Protein 3ZX4 (pdb70)

Nearest PDB structures (foldseek):
  3ztw-assembly1_A  TM=9.873E-01  e=1.941E-51  Thermus thermophilus HB27
  3ztw-assembly1_B  TM=9.840E-01  e=4.347E-50  Thermus thermophilus HB27
  2zos-assembly2_B  TM=8.249E-01  e=2.320E-18  Pyrococcus horikoshii
  1xvi-assembly1_A  TM=8.337E-01  e=1.495E-16  Escherichia coli K-12
  7o58-assembly1_B  TM=5.267E-01  e=6.923E-06  Homo sapiens

Solvent-accessible surface area: 22948 Å² total

B-factor: mean 40.9, std 20.63, range [11.66, 137.56]

Secondary structure (P-SEA, 3-state):
cbbbbbccccccccccccccaaaaaaaaaaacbbbbbbccccaaaaaaaccccccccccccccccccccccccccccccbbbbbccccaaaaaaaaaaaaaaacccccccccccaaaaaaaccccaaaaaaaaccccbbbbbccccaaaaaaaaaaaabbbbbbccccccccccccaaaaaaaaaaaccccccccbbbbbbccccaaaaaaaccbbbbcccccccccbbbbccccaaaaaaaaacccccc/cbbbbbccccccccccccccaaaaaaaaaaacbbbbbbccccaaaaaaaccccccccccccbbbbccccccccccccccbbbbbccccaaaaaaaaaaaaaaacccccccccccaaaaaaaccccaaaaaaaaccccbbbbbccccaaaaaaaaaaaabbbbbbccccccccccccaaaaaaaaaaaccccccccbbbbbbccccaaaaaaaccbbbbcccccccccccccccccaaaaaaaaacccccccccc

Radius of gyration: 29.58 Å; Cα contacts (8 Å, |Δi|>4): 1076; chains: 2; bounding box: 55×41×101 Å

Structure (mmCIF, N/CA/C/O backbone):
data_3ZX4
#
_entry.id   3ZX4
#
_cell.length_a   39.900
_cell.length_b   70.740
_cell.length_c   92.300
_cell.angle_alpha   90.00
_cell.angle_beta   95.36
_cell.angle_gamma   90.00
#
_symmetry.space_group_name_H-M   'P 1 21 1'
#
loop_
_entity.id
_entity.type
_entity.pdbx_description
1 polymer 'MANNOSYL-3-PHOSPHOGLYCERATE PHOSPHATASE'
2 non-polymer 'MAGNESIUM ION'
3 non-polymer 'PHOSPHATE ION'
4 non-polymer '(2R)-3-hydroxy-2-(alpha-D-mannopyranosyloxy)propanoic acid'
5 water water
#
loop_
_atom_site.group_PDB
_atom_site.id
_atom_site.type_symbol
_atom_site.label_atom_id
_atom_site.label_alt_id
_atom_site.label_comp_id
_atom_site.label_asym_id
_atom_site.label_entity_id
_atom_site.label_seq_id
_atom_site.pdbx_PDB_ins_code
_atom_site.Cartn_x
_atom_site.Cartn_y
_atom_site.Cartn_z
_atom_site.occupancy
_atom_site.B_iso_or_equiv
_atom_site.auth_seq_id
_atom_site.auth_comp_id
_atom_site.auth_asym_id
_atom_site.auth_atom_id
_atom_site.pdbx_PDB_model_num
ATOM 1 N N . MET A 1 1 ? 39.387 62.973 -26.608 1.00 47.36 1 MET A N 1
ATOM 2 C CA . MET A 1 1 ? 38.311 62.278 -25.911 1.00 43.20 1 MET A CA 1
ATOM 3 C C . MET A 1 1 ? 38.706 61.963 -24.471 1.00 36.62 1 MET A C 1
ATOM 4 O O . MET A 1 1 ? 39.787 61.430 -24.209 1.00 42.47 1 MET A O 1
ATOM 9 N N . ILE A 1 2 ? 37.825 62.299 -23.539 1.00 34.76 2 ILE A N 1
ATOM 10 C CA . ILE A 1 2 ? 38.025 61.936 -22.150 1.00 36.17 2 ILE A CA 1
ATOM 11 C C . ILE A 1 2 ? 36.841 61.110 -21.694 1.00 40.61 2 ILE A C 1
ATOM 12 O O . ILE A 1 2 ? 35.699 61.445 -21.985 1.00 36.70 2 ILE A O 1
ATOM 17 N N . VAL A 1 3 ? 37.115 60.022 -20.984 1.00 36.09 3 VAL A N 1
ATOM 18 C CA . VAL A 1 3 ? 36.049 59.176 -20.464 1.00 29.95 3 VAL A CA 1
ATOM 19 C C . VAL A 1 3 ? 35.897 59.375 -18.970 1.00 26.32 3 VAL A C 1
ATOM 20 O O . VAL A 1 3 ? 36.804 59.059 -18.211 1.00 31.92 3 VAL A O 1
ATOM 24 N N . PHE A 1 4 ? 34.747 59.918 -18.566 1.00 25.54 4 PHE A N 1
ATOM 25 C CA . PHE A 1 4 ? 34.406 60.079 -17.156 1.00 26.54 4 PHE A CA 1
ATOM 26 C C . PHE A 1 4 ? 33.542 58.904 -16.725 1.00 26.28 4 PHE A C 1
ATOM 27 O O . PHE A 1 4 ? 32.544 58.608 -17.363 1.00 28.72 4 PHE A O 1
ATOM 35 N N . THR A 1 5 ? 33.931 58.224 -15.653 1.00 29.61 5 THR A N 1
ATOM 36 C CA . THR A 1 5 ? 33.193 57.019 -15.270 1.00 33.81 5 THR A CA 1
ATOM 37 C C . THR A 1 5 ? 32.863 56.966 -13.791 1.00 31.69 5 THR A C 1
ATOM 38 O O . THR A 1 5 ? 33.710 57.209 -12.934 1.00 30.81 5 THR A O 1
ATOM 42 N N . ASP A 1 6 ? 31.610 56.651 -13.504 1.00 35.16 6 ASP A N 1
ATOM 43 C CA . ASP A 1 6 ? 31.191 56.353 -12.150 1.00 41.44 6 ASP A CA 1
ATOM 44 C C . ASP A 1 6 ? 31.880 55.046 -11.741 1.00 45.44 6 ASP A C 1
ATOM 45 O O . ASP A 1 6 ? 32.239 54.243 -12.599 1.00 44.00 6 ASP A O 1
ATOM 50 N N . LEU A 1 7 ? 32.094 54.836 -10.445 1.00 40.45 7 LEU A N 1
ATOM 51 C CA . LEU A 1 7 ? 32.753 53.605 -10.000 1.00 48.66 7 LEU A CA 1
ATOM 52 C C . LEU A 1 7 ? 31.793 52.449 -9.724 1.00 49.34 7 LEU A C 1
ATOM 53 O O . LEU A 1 7 ? 31.637 51.555 -10.557 1.00 49.43 7 LEU A O 1
ATOM 58 N N . ASP A 1 8 ? 31.172 52.450 -8.548 1.00 58.04 8 ASP A N 1
ATOM 59 C CA . ASP A 1 8 ? 30.303 51.343 -8.162 1.00 69.26 8 ASP A CA 1
ATOM 60 C C . ASP A 1 8 ? 29.175 51.155 -9.171 1.00 67.37 8 ASP A C 1
ATOM 61 O O . ASP A 1 8 ? 28.577 52.125 -9.635 1.00 61.22 8 ASP A O 1
ATOM 66 N N . GLY A 1 9 ? 28.896 49.902 -9.515 1.00 66.38 9 GLY A N 1
ATOM 67 C CA . GLY A 1 9 ? 27.832 49.591 -10.451 1.00 70.48 9 GLY A CA 1
ATOM 68 C C . GLY A 1 9 ? 28.201 49.849 -11.901 1.00 70.18 9 GLY A C 1
ATOM 69 O O . GLY A 1 9 ? 27.533 49.364 -12.814 1.00 67.21 9 GLY A O 1
ATOM 70 N N . THR A 1 10 ? 29.260 50.624 -12.120 1.00 65.14 10 THR A N 1
ATOM 71 C CA . THR A 1 10 ? 29.733 50.885 -13.476 1.00 65.75 10 THR A CA 1
ATOM 72 C C . THR A 1 10 ? 31.058 50.185 -13.759 1.00 73.98 10 THR A C 1
ATOM 73 O O . THR A 1 10 ? 31.083 49.120 -14.375 1.00 80.58 10 THR A O 1
ATOM 77 N N . LEU A 1 11 ? 32.157 50.778 -13.305 1.00 74.04 11 LEU A N 1
ATOM 78 C CA . LEU A 1 11 ? 33.470 50.174 -13.498 1.00 76.53 11 LEU A CA 1
ATOM 79 C C . LEU A 1 11 ? 33.701 49.031 -12.510 1.00 73.97 11 LEU A C 1
ATOM 80 O O . LEU A 1 11 ? 34.411 48.071 -12.807 1.00 86.14 11 LEU A O 1
ATOM 85 N N . LEU A 1 12 ? 33.098 49.142 -11.332 1.00 64.50 12 LEU A N 1
ATOM 86 C CA . LEU A 1 12 ? 33.244 48.122 -10.301 1.00 64.09 12 LEU A CA 1
ATOM 87 C C . LEU A 1 12 ? 31.996 47.249 -10.268 1.00 72.48 12 LEU A C 1
ATOM 88 O O . LEU A 1 12 ? 30.947 47.640 -10.780 1.00 62.14 12 LEU A O 1
ATOM 93 N N . ASP A 1 13 ? 32.109 46.070 -9.664 1.00 82.31 13 ASP A N 1
ATOM 94 C CA . ASP A 1 13 ? 31.005 45.116 -9.646 1.00 86.64 13 ASP A CA 1
ATOM 95 C C . ASP A 1 13 ? 30.452 44.866 -8.245 1.00 89.06 13 ASP A C 1
ATOM 96 O O . ASP A 1 13 ? 30.682 45.646 -7.322 1.00 77.47 13 ASP A O 1
ATOM 101 N N . GLU A 1 14 ? 29.723 43.764 -8.102 1.00 98.87 14 GLU A N 1
ATOM 102 C CA . GLU A 1 14 ? 29.070 43.420 -6.844 1.00 106.53 14 GLU A CA 1
ATOM 103 C C . GLU A 1 14 ? 30.002 43.495 -5.637 1.00 104.51 14 GLU A C 1
ATOM 104 O O . GLU A 1 14 ? 29.651 44.082 -4.614 1.00 102.25 14 GLU A O 1
ATOM 110 N N . ARG A 1 15 ? 31.186 42.903 -5.757 1.00 104.83 15 ARG A N 1
ATOM 111 C CA . ARG A 1 15 ? 32.126 42.860 -4.641 1.00 107.82 15 ARG A CA 1
ATOM 112 C C . ARG A 1 15 ? 33.074 44.061 -4.635 1.00 103.38 15 ARG A C 1
ATOM 113 O O . ARG A 1 15 ? 33.783 44.297 -3.657 1.00 104.57 15 ARG A O 1
ATOM 121 N N . GLY A 1 16 ? 33.082 44.816 -5.730 1.00 98.30 16 GLY A N 1
ATOM 122 C CA . GLY A 1 16 ? 33.815 46.069 -5.787 1.00 90.79 16 GLY A CA 1
ATOM 123 C C . GLY A 1 16 ? 35.174 46.017 -6.461 1.00 86.32 16 GLY A C 1
ATOM 124 O O . GLY A 1 16 ? 36.122 46.657 -6.003 1.00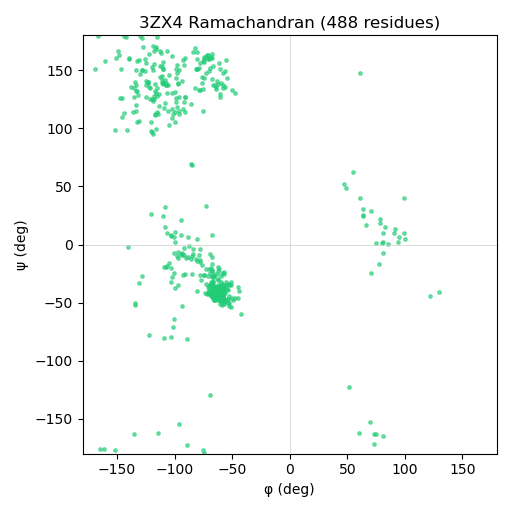 86.35 16 GLY A O 1
ATOM 125 N N . GLU A 1 17 ? 35.271 45.262 -7.552 1.00 83.97 17 GLU A N 1
ATOM 126 C CA . GLU A 1 17 ? 36.510 45.178 -8.322 1.00 91.10 17 GLU A CA 1
ATOM 127 C C . GLU A 1 17 ? 36.245 45.286 -9.821 1.00 95.88 17 GLU A C 1
ATOM 128 O O . GLU A 1 17 ? 35.171 45.713 -10.241 1.00 96.95 17 GLU A O 1
ATOM 134 N N . LEU A 1 18 ? 37.227 44.887 -10.623 1.00 101.81 18 LEU A N 1
ATOM 135 C CA . LEU A 1 18 ? 37.118 44.994 -12.074 1.00 104.87 18 LEU A CA 1
ATOM 136 C C . LEU A 1 18 ? 36.723 43.670 -12.720 1.00 108.59 18 LEU A C 1
ATOM 137 O O . LEU A 1 18 ? 37.537 42.752 -12.821 1.00 110.45 18 LEU A O 1
ATOM 142 N N . GLY A 1 19 ? 35.472 43.576 -13.160 1.00 105.61 19 GLY A N 1
ATOM 143 C CA . GLY A 1 19 ? 35.025 42.418 -13.909 1.00 102.70 19 GLY A CA 1
ATOM 144 C C . GLY A 1 19 ? 35.678 42.414 -15.277 1.00 101.37 19 GLY A C 1
ATOM 145 O O . GLY A 1 19 ? 36.897 42.552 -15.384 1.00 90.45 19 GLY A O 1
ATOM 146 N N . PRO A 1 20 ? 34.871 42.259 -16.337 1.00 111.10 20 PRO A N 1
ATOM 147 C CA . PRO A 1 20 ? 35.389 42.371 -17.704 1.00 109.36 20 PRO A CA 1
ATOM 148 C C . PRO A 1 20 ? 35.707 43.821 -18.076 1.00 97.62 20 PRO A C 1
ATOM 149 O O . PRO A 1 20 ? 35.559 44.206 -19.235 1.00 88.43 20 PRO A O 1
ATOM 153 N N . ALA A 1 21 ? 36.147 44.610 -17.100 1.00 94.54 21 ALA A N 1
ATOM 154 C CA . ALA A 1 21 ? 36.477 46.012 -17.338 1.00 85.78 21 ALA A CA 1
ATOM 155 C C . ALA A 1 21 ? 37.981 46.227 -17.474 1.00 77.82 21 ALA A C 1
ATOM 156 O O . ALA A 1 21 ? 38.420 47.195 -18.093 1.00 73.63 21 ALA A O 1
ATOM 158 N N . ARG A 1 22 ? 38.765 45.326 -16.891 1.00 77.86 22 ARG A N 1
ATOM 159 C CA . ARG A 1 22 ? 40.219 45.417 -16.970 1.00 82.03 22 ARG A CA 1
ATOM 160 C C . ARG A 1 22 ? 40.670 45.542 -18.419 1.00 81.23 22 ARG A C 1
ATOM 161 O O . ARG A 1 22 ? 41.413 46.457 -18.772 1.00 77.33 22 ARG A O 1
ATOM 169 N N . GLU A 1 23 ? 40.218 44.611 -19.254 1.00 85.46 23 GLU A N 1
ATOM 170 C CA . GLU A 1 23 ? 40.571 44.607 -20.667 1.00 86.01 23 GLU A CA 1
ATOM 171 C C . GLU A 1 23 ? 40.050 45.862 -21.356 1.00 80.93 23 GLU A C 1
ATOM 172 O O . GLU A 1 23 ? 40.759 46.492 -22.142 1.00 80.89 23 GLU A O 1
ATOM 178 N N . ALA A 1 24 ? 38.806 46.223 -21.058 1.00 75.71 24 ALA A N 1
ATOM 179 C CA . ALA A 1 24 ? 38.216 47.429 -21.626 1.00 74.98 24 ALA A CA 1
ATOM 180 C C . ALA A 1 24 ? 39.052 48.653 -21.274 1.00 69.59 24 ALA A C 1
ATOM 181 O O . ALA A 1 24 ? 39.221 49.555 -22.094 1.00 61.79 24 ALA A O 1
ATOM 183 N N . LEU A 1 25 ? 39.580 48.678 -20.055 1.00 74.43 25 LEU A N 1
ATOM 184 C CA . LEU A 1 25 ? 40.406 49.798 -19.613 1.00 68.33 25 LEU A CA 1
ATOM 185 C C . LEU A 1 25 ? 41.764 49.805 -20.302 1.00 71.58 25 LEU A C 1
ATOM 186 O O . LEU A 1 25 ? 42.249 50.859 -20.713 1.00 74.98 25 LEU A O 1
ATOM 191 N N . GLU A 1 26 ? 42.377 48.632 -20.428 1.00 73.57 26 GLU A N 1
ATOM 192 C CA . GLU A 1 26 ? 43.676 48.540 -21.084 1.00 76.07 26 GLU A CA 1
ATOM 193 C C . GLU A 1 26 ? 43.596 49.006 -22.531 1.00 73.03 26 GLU A C 1
ATOM 194 O O . GLU A 1 26 ? 44.513 49.657 -23.029 1.00 73.61 26 GLU A O 1
ATOM 200 N N . ARG A 1 27 ? 42.498 48.674 -23.201 1.00 75.61 27 ARG A N 1
ATOM 201 C CA . ARG A 1 27 ? 42.260 49.164 -24.556 1.00 77.70 27 ARG A CA 1
ATOM 202 C C . ARG A 1 27 ? 42.271 50.692 -24.618 1.00 71.72 27 ARG A C 1
ATOM 203 O O . ARG A 1 27 ? 42.968 51.283 -25.445 1.00 70.41 27 ARG A O 1
ATOM 211 N N . LEU A 1 28 ? 41.494 51.332 -23.748 1.00 58.75 28 LEU A N 1
ATOM 212 C CA . LEU A 1 28 ? 41.468 52.788 -23.691 1.00 59.54 28 LEU A CA 1
ATOM 213 C C . LEU A 1 28 ? 42.854 53.358 -23.401 1.00 59.26 28 LEU A C 1
ATOM 214 O O . LEU A 1 28 ? 43.249 54.367 -23.979 1.00 67.18 28 LEU A O 1
ATOM 219 N N . ARG A 1 29 ? 43.587 52.704 -22.506 1.00 61.82 29 ARG A N 1
ATOM 220 C CA . ARG A 1 29 ? 44.951 53.113 -22.191 1.00 72.27 29 ARG A CA 1
ATOM 221 C C . ARG A 1 29 ? 45.811 53.081 -23.449 1.00 77.86 29 ARG A C 1
ATOM 222 O O . ARG A 1 29 ? 46.480 54.059 -23.784 1.00 76.78 29 ARG A O 1
ATOM 230 N N . ALA A 1 30 ? 45.781 51.948 -24.144 1.00 82.31 30 ALA A N 1
ATOM 231 C CA . ALA A 1 30 ? 46.559 51.762 -25.364 1.00 85.41 30 ALA A CA 1
ATOM 232 C C . ALA A 1 30 ? 46.312 52.879 -26.373 1.00 81.27 30 ALA A C 1
ATOM 233 O O . ALA A 1 30 ? 47.218 53.277 -27.105 1.00 83.95 30 ALA A O 1
ATOM 235 N N . LEU A 1 31 ? 45.083 53.381 -26.408 1.00 60.22 31 LEU A N 1
ATOM 236 C CA . LEU A 1 31 ? 44.728 54.451 -27.332 1.00 63.21 31 LEU A CA 1
ATOM 237 C C . LEU A 1 31 ? 45.086 55.820 -26.760 1.00 61.32 31 LEU A C 1
ATOM 238 O O . LEU A 1 31 ? 44.923 56.842 -27.428 1.00 56.58 31 LEU A O 1
ATOM 243 N N . GLY A 1 32 ? 45.579 55.836 -25.525 1.00 54.20 32 GLY A N 1
ATOM 244 C CA . GLY A 1 32 ? 45.989 57.080 -24.897 1.00 51.82 32 GLY A CA 1
ATOM 245 C C . GLY A 1 32 ? 44.795 57.952 -24.561 1.00 42.46 32 GLY A C 1
ATOM 246 O O . GLY A 1 32 ? 44.883 59.183 -24.560 1.00 48.00 32 GLY A O 1
ATOM 247 N N . VAL A 1 33 ? 43.668 57.301 -24.306 1.00 37.73 33 VAL A N 1
ATOM 248 C CA . VAL A 1 33 ? 42.438 57.979 -23.917 1.00 39.23 33 VAL A CA 1
ATOM 249 C C . VAL A 1 33 ? 42.343 58.039 -22.393 1.00 35.52 33 VAL A C 1
ATOM 250 O O . VAL A 1 33 ? 42.268 57.007 -21.725 1.00 37.89 33 VAL A O 1
ATOM 254 N N . PRO A 1 34 ? 42.348 59.254 -21.830 1.00 31.40 34 PRO A N 1
ATOM 255 C CA . PRO A 1 34 ? 42.277 59.318 -20.368 1.00 31.35 34 PRO A CA 1
ATOM 256 C C . PRO A 1 34 ? 40.936 58.852 -19.814 1.00 32.08 34 PRO A C 1
ATOM 257 O O . PRO A 1 34 ? 39.889 59.118 -20.412 1.00 34.65 34 PRO A O 1
ATOM 261 N N . VAL A 1 35 ? 40.980 58.158 -18.680 1.00 25.42 35 VAL A N 1
ATOM 262 C CA . VAL A 1 35 ? 39.786 57.748 -17.964 1.00 26.81 35 VAL A CA 1
ATOM 263 C C . VAL A 1 35 ? 39.781 58.377 -16.569 1.00 31.51 35 VAL A C 1
ATOM 264 O O . VAL A 1 35 ? 40.714 58.202 -15.788 1.00 31.54 35 VAL A O 1
ATOM 268 N N . VAL A 1 36 ? 38.723 59.114 -16.267 1.00 23.58 36 VAL A N 1
ATOM 269 C CA . VAL A 1 36 ? 38.641 59.847 -15.018 1.00 20.89 36 VAL A CA 1
ATOM 270 C C . VAL A 1 36 ? 37.500 59.290 -14.178 1.00 22.49 36 VAL A C 1
ATOM 271 O O . VAL A 1 36 ? 36.340 59.407 -14.554 1.00 22.52 36 VAL A O 1
ATOM 275 N N . PRO A 1 37 ? 37.817 58.672 -13.026 1.00 19.73 37 PRO A N 1
ATOM 276 C CA . PRO A 1 37 ? 36.769 58.229 -12.111 1.00 22.66 37 PRO A CA 1
ATOM 277 C C . PRO A 1 37 ? 36.020 59.417 -11.517 1.00 24.49 37 PRO A C 1
ATOM 278 O O . PRO A 1 37 ? 36.649 60.421 -11.175 1.00 22.81 37 PRO A O 1
ATOM 282 N N . VAL A 1 38 ? 34.697 59.299 -11.442 1.00 20.87 38 VAL A N 1
ATOM 283 C CA . VAL A 1 38 ? 33.813 60.303 -10.855 1.00 22.08 38 VAL A CA 1
ATOM 284 C C . VAL A 1 38 ? 32.859 59.617 -9.877 1.00 29.91 38 VAL A C 1
ATOM 285 O O . VAL A 1 38 ? 31.911 58.953 -10.287 1.00 35.78 38 VAL A O 1
ATOM 289 N N . THR A 1 39 ? 33.088 59.793 -8.583 1.00 23.32 39 THR A N 1
ATOM 290 C CA . THR A 1 39 ? 32.506 58.880 -7.609 1.00 21.95 39 THR A CA 1
ATOM 291 C C . THR A 1 39 ? 31.988 59.544 -6.345 1.00 22.51 39 THR A C 1
ATOM 292 O O . THR A 1 39 ? 32.380 60.661 -6.011 1.00 19.89 39 THR A O 1
ATOM 296 N N . ALA A 1 40 ? 31.088 58.845 -5.644 1.00 20.37 40 ALA A N 1
ATOM 297 C CA . ALA A 1 40 ? 30.659 59.238 -4.309 1.00 19.26 40 ALA A CA 1
ATOM 298 C C . ALA A 1 40 ? 31.713 58.852 -3.270 1.00 16.13 40 ALA A C 1
ATOM 299 O O . ALA A 1 40 ? 31.666 59.325 -2.147 1.00 21.76 40 ALA A O 1
ATOM 301 N N . LYS A 1 41 ? 32.639 57.983 -3.662 1.00 19.00 41 LYS A N 1
ATOM 302 C CA . LYS A 1 41 ? 33.630 57.435 -2.736 1.00 18.32 41 LYS A CA 1
ATOM 303 C C . LYS A 1 41 ? 34.630 58.507 -2.337 1.00 20.21 41 LYS A C 1
ATOM 304 O O . LYS A 1 41 ? 34.779 59.510 -3.034 1.00 18.02 41 LYS A O 1
ATOM 310 N N . THR A 1 42 ? 35.308 58.289 -1.217 1.00 18.32 42 THR A N 1
ATOM 311 C CA . THR A 1 42 ? 36.326 59.237 -0.746 1.00 16.24 42 THR A CA 1
ATOM 312 C C . THR A 1 42 ? 37.632 59.048 -1.476 1.00 17.24 42 THR A C 1
ATOM 313 O O . THR A 1 42 ? 37.862 58.027 -2.122 1.00 16.95 42 THR A O 1
ATOM 317 N N . ARG A 1 43 ? 38.516 60.029 -1.340 1.00 16.16 43 ARG A N 1
ATOM 318 C CA . ARG A 1 43 ? 39.858 59.888 -1.879 1.00 19.67 43 ARG A CA 1
ATOM 319 C C . ARG A 1 43 ? 40.581 58.660 -1.311 1.00 18.11 43 ARG A C 1
ATOM 320 O O . ARG A 1 43 ? 41.293 57.953 -2.025 1.00 19.37 43 ARG A O 1
ATOM 328 N N . LYS A 1 44 ? 40.408 58.394 -0.022 1.00 18.20 44 LYS A N 1
ATOM 329 C CA . LYS A 1 44 ? 41.069 57.233 0.557 1.00 21.58 44 LYS A CA 1
ATOM 330 C C . LYS A 1 44 ? 40.570 55.925 -0.062 1.00 19.57 44 LYS A C 1
ATOM 331 O O . LYS A 1 44 ? 41.346 54.985 -0.248 1.00 21.16 44 LYS A O 1
ATOM 337 N N . GLU A 1 45 ? 39.286 55.863 -0.377 1.00 18.71 45 GLU A N 1
ATOM 338 C CA . GLU A 1 45 ? 38.736 54.688 -1.048 1.00 23.78 45 GLU A CA 1
ATOM 339 C C . GLU A 1 45 ? 39.279 54.520 -2.468 1.00 26.34 45 GLU A C 1
ATOM 340 O O . GLU A 1 45 ? 39.563 53.405 -2.903 1.00 26.62 45 GLU A O 1
ATOM 346 N N . VAL A 1 46 ? 39.385 55.628 -3.195 1.00 21.30 46 VAL A N 1
ATOM 347 C CA . VAL A 1 46 ? 39.888 55.602 -4.569 1.00 21.35 46 VAL A CA 1
ATOM 348 C C . VAL A 1 46 ? 41.362 55.198 -4.605 1.00 23.21 46 VAL A C 1
ATOM 349 O O . VAL A 1 46 ? 41.786 54.417 -5.470 1.00 25.06 46 VAL A O 1
ATOM 353 N N . GLU A 1 47 ? 42.142 55.715 -3.659 1.00 21.35 47 GLU A N 1
ATOM 354 C CA . GLU A 1 47 ? 43.547 55.316 -3.536 1.00 26.10 47 GLU A CA 1
ATOM 355 C C . GLU A 1 47 ? 43.704 53.824 -3.284 1.00 31.36 47 GLU A C 1
ATOM 356 O O . GLU A 1 47 ? 44.642 53.188 -3.784 1.00 28.71 47 GLU A O 1
ATOM 362 N N . ALA A 1 48 ? 42.796 53.269 -2.488 1.00 27.45 48 ALA A N 1
ATOM 363 C CA . ALA A 1 48 ? 42.856 51.850 -2.154 1.00 32.29 48 ALA A CA 1
ATOM 364 C C . ALA A 1 48 ? 42.614 50.956 -3.376 1.00 32.79 48 ALA A C 1
ATOM 365 O O . ALA A 1 48 ? 43.109 49.826 -3.430 1.00 35.44 48 ALA A O 1
ATOM 367 N N . LEU A 1 49 ? 41.863 51.463 -4.347 1.00 32.09 49 LEU A N 1
ATOM 368 C CA . LEU A 1 49 ? 41.665 50.778 -5.626 1.00 36.84 49 LEU A CA 1
ATOM 369 C C . LEU A 1 49 ? 42.859 50.923 -6.572 1.00 41.74 49 LEU A C 1
ATOM 370 O O . LEU A 1 49 ? 42.858 50.364 -7.668 1.00 44.45 49 LEU A O 1
ATOM 375 N N . GLY A 1 50 ? 43.859 51.696 -6.162 1.00 37.75 50 GLY A N 1
ATOM 376 C CA . GLY A 1 50 ? 45.057 51.882 -6.961 1.00 35.71 50 GLY A CA 1
ATOM 377 C C . GLY A 1 50 ? 44.930 52.910 -8.072 1.00 32.95 50 GLY A C 1
ATOM 378 O O . GLY A 1 50 ? 45.814 53.022 -8.924 1.00 41.66 50 GLY A O 1
ATOM 379 N N . LEU A 1 51 ? 43.836 53.669 -8.066 1.00 28.89 51 LEU A N 1
ATOM 380 C CA . LEU A 1 51 ? 43.576 54.632 -9.126 1.00 28.54 51 LEU A CA 1
ATOM 381 C C . LEU A 1 51 ? 44.405 55.905 -8.936 1.00 35.21 51 LEU A C 1
ATOM 382 O O . LEU A 1 51 ? 44.480 56.442 -7.838 1.00 39.51 51 LEU A O 1
ATOM 387 N N . GLU A 1 52 ? 45.044 56.360 -10.012 1.00 35.14 52 GLU A N 1
ATOM 388 C CA . GLU A 1 52 ? 45.842 57.587 -9.984 1.00 33.98 52 GLU A CA 1
ATOM 389 C C . GLU A 1 52 ? 44.995 58.798 -10.374 1.00 28.84 52 GLU A C 1
ATOM 390 O O . GLU A 1 52 ? 44.016 58.663 -11.109 1.00 27.92 52 GLU A O 1
ATOM 396 N N . PRO A 1 53 ? 45.389 59.995 -9.915 1.00 25.16 53 PRO A N 1
ATOM 397 C CA . PRO A 1 53 ? 44.641 61.183 -10.351 1.00 22.77 53 PRO A CA 1
ATOM 398 C C . PRO A 1 53 ? 44.927 61.489 -11.819 1.00 24.61 53 PRO A C 1
ATOM 399 O O . PRO A 1 53 ? 45.926 61.013 -12.354 1.00 31.86 53 PRO A O 1
ATOM 403 N N . PRO A 1 54 ? 44.086 62.301 -12.461 1.00 20.27 54 PRO A N 1
ATOM 404 C CA . PRO A 1 54 ? 42.953 63.024 -11.873 1.00 19.17 54 PRO A CA 1
ATOM 405 C C . PRO A 1 54 ? 41.738 62.147 -11.592 1.00 21.80 54 PRO A C 1
ATOM 406 O O . PRO A 1 54 ? 41.445 61.206 -12.325 1.00 22.80 54 PRO A O 1
ATOM 410 N N . PHE A 1 55 ? 41.054 62.450 -10.502 1.00 17.46 55 PHE A N 1
ATOM 411 C CA . PHE A 1 55 ? 39.784 61.789 -10.205 1.00 17.73 55 PHE A CA 1
ATOM 412 C C . PHE A 1 55 ? 38.898 62.728 -9.408 1.00 16.61 55 PHE A C 1
ATOM 413 O O . PHE A 1 55 ? 39.367 63.705 -8.846 1.00 18.00 55 PHE A O 1
ATOM 421 N N . ILE A 1 56 ? 37.606 62.446 -9.414 1.00 14.40 56 ILE A N 1
ATOM 422 C CA . ILE A 1 56 ? 36.639 63.304 -8.746 1.00 11.66 56 ILE A CA 1
ATOM 423 C C . ILE A 1 56 ? 35.962 62.484 -7.653 1.00 15.80 56 ILE A C 1
ATOM 424 O O . ILE A 1 56 ? 35.427 61.402 -7.929 1.00 19.27 56 ILE A O 1
ATOM 429 N N . VAL A 1 57 ? 35.996 62.995 -6.421 1.00 16.13 57 VAL A N 1
ATOM 430 C CA . VAL A 1 57 ? 35.502 62.225 -5.278 1.00 15.11 57 VAL A CA 1
ATOM 431 C C . VAL A 1 57 ? 34.309 62.889 -4.626 1.00 19.00 57 VAL A C 1
ATOM 432 O O . VAL A 1 57 ? 34.030 64.056 -4.846 1.00 17.18 57 VAL A O 1
ATOM 436 N N . GLU A 1 58 ? 33.652 62.139 -3.751 1.00 14.83 58 GLU A N 1
ATOM 437 C CA . GLU A 1 58 ? 32.578 62.695 -2.942 1.00 15.62 58 GLU A CA 1
ATOM 438 C C . GLU A 1 58 ? 31.543 63.485 -3.746 1.00 16.63 58 GLU A C 1
ATOM 439 O O . GLU A 1 58 ? 31.140 64.589 -3.374 1.00 18.12 58 GLU A O 1
ATOM 445 N N . ASN A 1 59 ? 31.095 62.868 -4.825 1.00 16.48 59 ASN A N 1
ATOM 446 C CA . ASN A 1 59 ? 29.978 63.382 -5.610 1.00 19.40 59 ASN A CA 1
ATOM 447 C C . ASN A 1 59 ? 30.289 64.721 -6.241 1.00 21.09 59 ASN A C 1
ATOM 448 O O . ASN A 1 59 ? 29.394 65.519 -6.500 1.00 20.88 59 ASN A O 1
ATOM 453 N N . GLY A 1 60 ? 31.572 64.964 -6.452 1.00 17.82 60 GLY A N 1
ATOM 454 C CA . GLY A 1 60 ? 31.993 66.200 -7.079 1.00 18.50 60 GLY A CA 1
ATOM 455 C C . GLY A 1 60 ? 32.491 67.229 -6.084 1.00 20.55 60 GLY A C 1
ATOM 456 O O . GLY A 1 60 ? 32.795 68.358 -6.469 1.00 20.37 60 GLY A O 1
ATOM 457 N N . GLY A 1 61 ? 32.579 66.861 -4.806 1.00 18.04 61 GLY A N 1
ATOM 458 C CA . GLY A 1 61 ? 33.013 67.809 -3.790 1.00 20.08 61 GLY A CA 1
ATOM 459 C C . GLY A 1 61 ? 34.472 68.202 -3.930 1.00 17.81 61 GLY A C 1
ATOM 460 O O . GLY A 1 61 ? 34.863 69.338 -3.639 1.00 17.77 61 GLY A O 1
ATOM 461 N N . GLY A 1 62 ? 35.285 67.247 -4.372 1.00 20.69 62 GLY A N 1
ATOM 462 C CA . GLY A 1 62 ? 36.702 67.479 -4.586 1.00 20.11 62 GLY A CA 1
ATOM 463 C C . GLY A 1 62 ? 37.244 66.929 -5.894 1.00 20.30 62 GLY A C 1
ATOM 464 O O . GLY A 1 62 ? 36.886 65.840 -6.349 1.00 18.72 62 GLY A O 1
ATOM 465 N N . LEU A 1 63 ? 38.113 67.711 -6.519 1.00 17.19 63 LEU A N 1
ATOM 466 C CA . LEU A 1 63 ? 38.780 67.279 -7.729 1.00 15.11 63 LEU A CA 1
ATOM 467 C C . LEU A 1 63 ? 40.251 67.142 -7.380 1.00 19.23 63 LEU A C 1
ATOM 468 O O . LEU A 1 63 ? 40.886 68.111 -6.959 1.00 19.97 63 LEU A O 1
ATOM 473 N N . TYR A 1 64 ? 40.788 65.932 -7.525 1.00 16.23 64 TYR A N 1
ATOM 474 C CA . TYR A 1 64 ? 42.185 65.686 -7.220 1.00 14.83 64 TYR A CA 1
ATOM 475 C C . TYR A 1 64 ? 42.979 65.618 -8.515 1.00 21.54 64 TYR A C 1
ATOM 476 O O . TYR A 1 64 ? 42.597 64.899 -9.433 1.00 22.21 64 TYR A O 1
ATOM 485 N N . LEU A 1 65 ? 44.082 66.360 -8.561 1.00 19.94 65 LEU A N 1
ATOM 486 C CA . LEU A 1 65 ? 44.975 66.401 -9.713 1.00 21.32 65 LEU A CA 1
ATOM 487 C C . LEU A 1 65 ? 46.341 65.928 -9.258 1.00 19.70 65 LEU A C 1
ATOM 488 O O . LEU A 1 65 ? 46.677 66.042 -8.081 1.00 21.79 65 LEU A O 1
ATOM 493 N N . PRO A 1 66 ? 47.125 65.359 -10.183 1.00 21.71 66 PRO A N 1
ATOM 494 C CA . PRO A 1 66 ? 48.552 65.104 -9.949 1.00 25.36 66 PRO A CA 1
ATOM 495 C C . PRO A 1 66 ? 49.215 66.415 -9.534 1.00 22.32 66 PRO A C 1
ATOM 496 O O . PRO A 1 66 ? 48.847 67.454 -10.056 1.00 26.95 66 PRO A O 1
ATOM 500 N N . ARG A 1 67 ? 50.177 66.359 -8.623 1.00 24.26 67 ARG A N 1
ATOM 501 C CA . ARG A 1 67 ? 50.849 67.556 -8.148 1.00 25.88 67 ARG A CA 1
ATOM 502 C C . ARG A 1 67 ? 51.442 68.325 -9.328 1.00 32.00 67 ARG A C 1
ATOM 503 O O . ARG A 1 67 ? 51.434 69.557 -9.341 1.00 33.54 67 ARG A O 1
ATOM 511 N N . ASP A 1 68 ? 51.927 67.588 -10.326 1.00 27.87 68 ASP A N 1
ATOM 512 C CA . ASP A 1 68 ? 52.576 68.199 -11.493 1.00 37.71 68 ASP A CA 1
ATOM 513 C C . ASP A 1 68 ? 51.656 68.435 -12.701 1.00 29.80 68 ASP A C 1
ATOM 514 O O . ASP A 1 68 ? 52.130 68.594 -13.827 1.00 30.32 68 ASP A O 1
ATOM 519 N N . TRP A 1 69 ? 50.353 68.495 -12.467 1.00 24.95 69 TRP A N 1
ATOM 520 C CA . TRP A 1 69 ? 49.403 68.833 -13.531 1.00 22.13 69 TRP A CA 1
ATOM 521 C C . TRP A 1 69 ? 49.861 70.092 -14.250 1.00 30.33 69 TRP A C 1
ATOM 522 O O . TRP A 1 69 ? 50.223 71.074 -13.614 1.00 30.49 69 TRP A O 1
ATOM 533 N N . PRO A 1 70 ? 49.849 70.067 -15.589 1.00 26.89 70 PRO A N 1
ATOM 534 C CA . PRO A 1 70 ? 50.346 71.194 -16.394 1.00 32.06 70 PRO A CA 1
ATOM 535 C C . PRO A 1 70 ? 49.583 72.512 -16.214 1.00 25.83 70 PRO A C 1
ATOM 536 O O . PRO A 1 70 ? 50.112 73.561 -16.555 1.00 36.05 70 PRO A O 1
ATOM 540 N N . VAL A 1 71 ? 48.358 72.462 -15.705 1.00 22.65 71 VAL A N 1
ATOM 541 C CA . VAL A 1 71 ? 47.584 73.667 -15.470 1.00 24.44 71 VAL A CA 1
ATOM 542 C C . VAL A 1 71 ? 47.526 73.888 -13.968 1.00 29.72 71 VAL A C 1
ATOM 543 O O . VAL A 1 71 ? 47.058 73.025 -13.236 1.00 28.71 71 VAL A O 1
ATOM 547 N N . ARG A 1 72 ? 48.004 75.038 -13.506 1.00 29.34 72 ARG A N 1
ATOM 548 C CA A ARG A 1 72 ? 48.055 75.295 -12.071 0.57 28.04 72 ARG A CA 1
ATOM 549 C CA B ARG A 1 72 ? 48.059 75.311 -12.074 0.43 28.81 72 ARG A CA 1
ATOM 550 C C . ARG A 1 72 ? 46.666 75.551 -11.505 1.00 28.88 72 ARG A C 1
ATOM 551 O O . ARG A 1 72 ? 45.964 76.468 -11.930 1.00 31.39 72 ARG A O 1
ATOM 566 N N . ALA A 1 73 ? 46.266 74.723 -10.548 1.00 25.06 73 ALA A N 1
ATOM 567 C CA . ALA A 1 73 ? 44.980 74.885 -9.902 1.00 26.23 73 ALA A CA 1
ATOM 568 C C . ALA A 1 73 ? 44.996 74.154 -8.574 1.00 29.02 73 ALA A C 1
ATOM 569 O O . ALA A 1 73 ? 45.799 73.235 -8.354 1.00 29.89 73 ALA A O 1
ATOM 571 N N . GLY A 1 74 ? 44.104 74.567 -7.691 1.00 23.34 74 GLY A N 1
ATOM 572 C CA . GLY A 1 74 ? 43.921 73.861 -6.447 1.00 21.70 74 GLY A CA 1
ATOM 573 C C . GLY A 1 74 ? 45.066 74.100 -5.489 1.00 23.08 74 GLY A C 1
ATOM 574 O O . GLY A 1 74 ? 45.951 74.936 -5.725 1.00 30.58 74 GLY A O 1
ATOM 575 N N . ARG A 1 75 ? 45.040 73.350 -4.404 1.00 22.04 75 ARG A N 1
ATOM 576 C CA . ARG A 1 75 ? 45.975 73.538 -3.302 1.00 28.12 75 ARG A CA 1
ATOM 577 C C . ARG A 1 75 ? 46.851 72.303 -3.184 1.00 25.45 75 ARG A C 1
ATOM 578 O O . ARG A 1 75 ? 46.347 71.181 -3.225 1.00 28.18 75 ARG A O 1
ATOM 586 N N . PRO A 1 76 ? 48.169 72.503 -3.026 1.00 26.56 76 PRO A N 1
ATOM 587 C CA . PRO A 1 76 ? 49.105 71.380 -2.958 1.00 30.98 76 PRO A CA 1
ATOM 588 C C . PRO A 1 76 ? 48.860 70.523 -1.740 1.00 31.40 76 PRO A C 1
ATOM 589 O O . PRO A 1 76 ? 48.610 71.041 -0.655 1.00 46.95 76 PRO A O 1
ATOM 593 N N . LYS A 1 77 ? 48.908 69.213 -1.934 1.00 31.49 77 LYS A N 1
ATOM 594 C CA . LYS A 1 77 ? 48.796 68.263 -0.842 1.00 32.70 77 LYS A CA 1
ATOM 595 C C . LYS A 1 77 ? 49.551 66.998 -1.220 1.00 30.63 77 LYS A C 1
ATOM 596 O O . LYS A 1 77 ? 49.039 66.161 -1.949 1.00 28.80 77 LYS A O 1
ATOM 602 N N . GLY A 1 78 ? 50.778 66.867 -0.737 1.00 35.52 78 GLY A N 1
ATOM 603 C CA . GLY A 1 78 ? 51.610 65.739 -1.114 1.00 36.01 78 GLY A CA 1
ATOM 604 C C . GLY A 1 78 ? 51.692 65.572 -2.623 1.00 30.03 78 GLY A C 1
ATOM 605 O O . GLY A 1 78 ? 52.091 66.492 -3.343 1.00 29.22 78 GLY A O 1
ATOM 606 N N . GLY A 1 79 ? 51.303 64.394 -3.098 1.00 33.36 79 GLY A N 1
ATOM 607 C CA . GLY A 1 79 ? 51.401 64.063 -4.507 1.00 30.38 79 GLY A CA 1
ATOM 608 C C . GLY A 1 79 ? 50.257 64.628 -5.327 1.00 30.14 79 GLY A C 1
ATOM 609 O O . GLY A 1 79 ? 50.165 64.381 -6.534 1.00 29.29 79 GLY A O 1
ATOM 610 N N . TYR A 1 80 ? 49.396 65.410 -4.683 1.00 29.18 80 TYR A N 1
ATOM 611 C CA . TYR A 1 80 ? 48.223 65.949 -5.359 1.00 27.45 80 TYR A CA 1
ATOM 612 C C . TYR A 1 80 ? 48.155 67.464 -5.337 1.00 28.47 80 TYR A C 1
ATOM 613 O O . TYR A 1 80 ? 48.804 68.116 -4.519 1.00 28.11 80 TYR A O 1
ATOM 622 N N . ARG A 1 81 ? 47.308 68.009 -6.214 1.00 24.54 81 ARG A N 1
ATOM 623 C CA . ARG A 1 81 ? 46.723 69.319 -5.976 1.00 21.15 81 ARG A CA 1
ATOM 624 C C . ARG A 1 81 ? 45.225 69.085 -5.866 1.00 22.14 81 ARG A C 1
ATOM 625 O O . ARG A 1 81 ? 44.663 68.266 -6.591 1.00 26.80 81 ARG A O 1
ATOM 633 N N . VAL A 1 82 ? 44.586 69.746 -4.915 1.00 19.01 82 VAL A N 1
ATOM 634 C CA . VAL A 1 82 ? 43.168 69.489 -4.694 1.00 16.07 82 VAL A CA 1
ATOM 635 C C . VAL A 1 82 ? 42.366 70.744 -4.941 1.00 17.00 82 VAL A C 1
ATOM 636 O O . VAL A 1 82 ? 42.659 71.802 -4.394 1.00 20.73 82 VAL A O 1
ATOM 640 N N . VAL A 1 83 ? 41.356 70.612 -5.787 1.00 16.17 83 VAL A N 1
ATOM 641 C CA . VAL A 1 83 ? 40.429 71.689 -6.066 1.00 19.03 83 VAL A CA 1
ATOM 642 C C . VAL A 1 83 ? 39.175 71.372 -5.247 1.00 17.33 83 VAL A C 1
ATOM 643 O O . VAL A 1 83 ? 38.507 70.373 -5.497 1.00 19.77 83 VAL A O 1
ATOM 647 N N . SER A 1 84 ? 38.887 72.187 -4.235 1.00 19.55 84 SER A N 1
ATOM 648 C CA . SER A 1 84 ? 37.708 71.944 -3.395 1.00 20.85 84 SER A CA 1
ATOM 649 C C . SER A 1 84 ? 36.53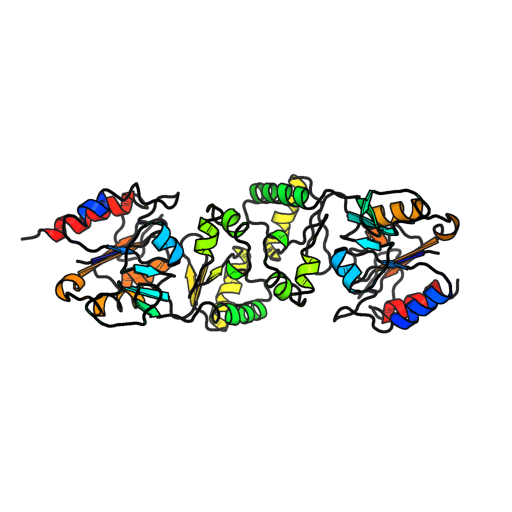8 72.710 -3.977 1.00 21.56 84 SER A C 1
ATOM 650 O O . SER A 1 84 ? 36.614 73.925 -4.157 1.00 24.60 84 SER A O 1
ATOM 653 N N . LEU A 1 85 ? 35.471 71.997 -4.305 1.00 16.50 85 LEU A N 1
ATOM 654 C CA . LEU A 1 85 ? 34.314 72.625 -4.925 1.00 19.07 85 LEU A CA 1
ATOM 655 C C . LEU A 1 85 ? 33.173 72.809 -3.923 1.00 27.23 85 LEU A C 1
ATOM 656 O O . LEU A 1 85 ? 32.304 73.666 -4.093 1.00 29.89 85 LEU A O 1
ATOM 661 N N . ALA A 1 86 ? 33.223 72.046 -2.841 1.00 19.27 86 ALA A N 1
ATOM 662 C CA . ALA A 1 86 ? 32.117 71.986 -1.896 1.00 19.06 86 ALA A CA 1
ATOM 663 C C . ALA A 1 86 ? 32.533 72.483 -0.510 1.00 22.12 86 ALA A C 1
ATOM 664 O O . ALA A 1 86 ? 33.734 72.618 -0.230 1.00 23.88 86 ALA A O 1
ATOM 666 N N . TRP A 1 87 ? 31.549 72.735 0.358 1.00 20.24 87 TRP A N 1
ATOM 667 C CA . TRP A 1 87 ? 31.822 73.019 1.765 1.00 23.48 87 TRP A CA 1
ATOM 668 C C . TRP A 1 87 ? 32.579 71.857 2.380 1.00 24.17 87 TRP A C 1
ATOM 669 O O . TRP A 1 87 ? 32.371 70.702 2.004 1.00 22.70 87 TRP A O 1
ATOM 680 N N . PRO A 1 88 ? 33.457 72.155 3.344 1.00 20.81 88 PRO A N 1
ATOM 681 C CA . PRO A 1 88 ? 34.144 71.071 4.044 1.00 22.36 88 PRO A CA 1
ATOM 682 C C . PRO A 1 88 ? 33.189 70.304 4.933 1.00 19.66 88 PRO A C 1
ATOM 683 O O . PRO A 1 88 ? 32.204 70.856 5.432 1.00 22.41 88 PRO A O 1
ATOM 687 N N . TYR A 1 89 ? 33.485 69.021 5.098 1.00 19.42 89 TYR A N 1
ATOM 688 C CA . TYR A 1 89 ? 32.719 68.090 5.950 1.00 20.58 89 TYR A CA 1
ATOM 689 C C . TYR A 1 89 ? 32.354 68.682 7.321 1.00 21.34 89 TYR A C 1
ATOM 690 O O . TYR A 1 89 ? 31.227 68.542 7.776 1.00 24.39 89 TYR A O 1
ATOM 699 N N . ARG A 1 90 ? 33.305 69.322 7.998 1.00 26.42 90 ARG A N 1
ATOM 700 C CA . ARG A 1 90 ? 33.023 69.858 9.331 1.00 28.80 90 ARG A CA 1
ATOM 701 C C . ARG A 1 90 ? 31.844 70.830 9.304 1.00 31.10 90 ARG A C 1
ATOM 702 O O . ARG A 1 90 ? 31.026 70.858 10.229 1.00 28.43 90 ARG A O 1
ATOM 710 N N . LYS A 1 91 ? 31.754 71.619 8.237 1.00 27.15 91 LYS A N 1
ATOM 711 C CA . LYS A 1 91 ? 30.694 72.607 8.112 1.00 28.09 91 LYS A CA 1
ATOM 712 C C . LYS A 1 91 ? 29.358 71.940 7.803 1.00 23.44 91 LYS A C 1
ATOM 713 O O . LYS A 1 91 ? 28.324 72.333 8.333 1.00 30.09 91 LYS A O 1
ATOM 719 N N . VAL A 1 92 ? 29.385 70.951 6.916 1.00 21.29 92 VAL A N 1
ATOM 720 C CA . VAL A 1 92 ? 28.195 70.153 6.659 1.00 20.27 92 VAL A CA 1
ATOM 721 C C . VAL A 1 92 ? 27.688 69.543 7.963 1.00 25.83 92 VAL A C 1
ATOM 722 O O . VAL A 1 92 ? 26.502 69.635 8.272 1.00 25.31 92 VAL A O 1
ATOM 726 N N . ARG A 1 93 ? 28.593 68.938 8.728 1.00 21.88 93 ARG A N 1
ATOM 727 C CA . ARG A 1 93 ? 28.217 68.315 9.999 1.00 25.35 93 ARG A CA 1
ATOM 728 C C . ARG A 1 93 ? 27.575 69.313 10.968 1.00 28.56 93 ARG A C 1
ATOM 729 O O . ARG A 1 93 ? 26.607 68.978 11.655 1.00 27.07 93 ARG A O 1
ATOM 737 N N . ALA A 1 94 ? 28.103 70.537 11.016 1.00 27.63 94 ALA A N 1
ATOM 738 C CA . ALA A 1 94 ? 27.570 71.569 11.903 1.00 31.60 94 ALA A CA 1
ATOM 739 C C . ALA A 1 94 ? 26.169 71.980 11.459 1.00 38.02 94 ALA A C 1
ATOM 740 O O . ALA A 1 94 ? 25.286 72.223 12.281 1.00 33.73 94 ALA A O 1
ATOM 742 N N . ARG A 1 95 ? 25.969 72.055 10.151 1.00 30.92 95 ARG A N 1
ATOM 743 C CA . ARG A 1 95 ? 24.656 72.380 9.621 1.00 30.04 95 ARG A CA 1
ATOM 744 C C . ARG A 1 95 ? 23.673 71.251 9.897 1.00 27.01 95 ARG A C 1
ATOM 745 O O . ARG A 1 95 ? 22.483 71.495 10.099 1.00 33.90 95 ARG A O 1
ATOM 753 N N . LEU A 1 96 ? 24.163 70.018 9.881 1.00 24.23 96 LEU A N 1
ATOM 754 C CA . LEU A 1 96 ? 23.308 68.869 10.187 1.00 24.58 96 LEU A CA 1
ATOM 755 C C . LEU A 1 96 ? 22.763 68.984 11.591 1.00 31.71 96 LEU A C 1
ATOM 756 O O . LEU A 1 96 ? 21.594 68.699 11.827 1.00 32.63 96 LEU A O 1
ATOM 761 N N . ARG A 1 97 ? 23.613 69.395 12.525 1.00 32.53 97 ARG A N 1
ATOM 762 C CA . ARG A 1 97 ? 23.165 69.568 13.901 1.00 40.00 97 ARG A CA 1
ATOM 763 C C . ARG A 1 97 ? 22.014 70.572 13.959 1.00 40.89 97 ARG A C 1
ATOM 764 O O . ARG A 1 97 ? 21.087 70.406 14.743 1.00 43.16 97 ARG A O 1
ATOM 772 N N . GLU A 1 98 ? 22.052 71.592 13.105 1.00 42.11 98 GLU A N 1
ATOM 773 C CA . GLU A 1 98 ? 20.939 72.535 13.024 1.00 44.65 98 GLU A CA 1
ATOM 774 C C . GLU A 1 98 ? 19.698 71.876 12.443 1.00 45.29 98 GLU A C 1
ATOM 775 O O . GLU A 1 98 ? 18.583 72.125 12.902 1.00 45.77 98 GLU A O 1
ATOM 781 N N . ALA A 1 99 ? 19.898 71.059 11.410 1.00 36.30 99 ALA A N 1
ATOM 782 C CA . ALA A 1 99 ? 18.793 70.383 10.736 1.00 37.56 99 ALA A CA 1
ATOM 783 C C . ALA A 1 99 ? 18.034 69.497 11.714 1.00 35.12 99 ALA A C 1
ATOM 784 O O . ALA A 1 99 ? 16.811 69.394 11.656 1.00 39.52 99 ALA A O 1
ATOM 786 N N . GLU A 1 100 ? 18.771 68.856 12.610 1.00 32.07 100 GLU A N 1
ATOM 787 C CA . GLU A 1 100 ? 18.164 68.030 13.648 1.00 40.32 100 GLU A CA 1
ATOM 788 C C . GLU A 1 100 ? 17.213 68.841 14.511 1.00 49.67 100 GLU A C 1
ATOM 789 O O . GLU A 1 100 ? 16.167 68.346 14.937 1.00 52.15 100 GLU A O 1
ATOM 795 N N . ALA A 1 101 ? 17.591 70.088 14.773 1.00 50.81 101 ALA A N 1
ATOM 796 C CA . ALA A 1 101 ? 16.776 70.988 15.579 1.00 53.87 101 ALA A CA 1
ATOM 797 C C . ALA A 1 101 ? 15.419 71.221 14.932 1.00 58.67 101 ALA A C 1
ATOM 798 O O . ALA A 1 101 ? 14.388 71.135 15.593 1.00 63.71 101 ALA A O 1
ATOM 800 N N . LEU A 1 102 ? 15.423 71.518 13.638 1.00 53.26 102 LEU A N 1
ATOM 801 C CA . LEU A 1 102 ? 14.182 71.753 12.909 1.00 53.02 102 LEU A CA 1
ATOM 802 C C . LEU A 1 102 ? 13.353 70.481 12.785 1.00 49.24 102 LEU A C 1
ATOM 803 O O . LEU A 1 102 ? 12.133 70.514 12.915 1.00 53.04 102 LEU A O 1
ATOM 808 N N . ALA A 1 103 ? 14.022 69.362 12.529 1.00 47.54 103 ALA A N 1
ATOM 809 C CA . ALA A 1 103 ? 13.332 68.098 12.301 1.00 46.69 103 ALA A CA 1
ATOM 810 C C . ALA A 1 103 ? 12.760 67.531 13.587 1.00 52.08 103 ALA A C 1
ATOM 811 O O . ALA A 1 103 ? 11.849 66.705 13.559 1.00 56.29 103 ALA A O 1
ATOM 813 N N . GLY A 1 104 ? 13.302 67.973 14.715 1.00 55.63 104 GLY A N 1
ATOM 814 C CA . GLY A 1 104 ? 12.893 67.446 15.999 1.00 58.88 104 GLY A CA 1
ATOM 815 C C . GLY A 1 104 ? 13.177 65.960 16.080 1.00 55.47 104 GLY A C 1
ATOM 816 O O . GLY A 1 104 ? 12.380 65.186 16.609 1.00 52.71 104 GLY A O 1
ATOM 817 N N . ARG A 1 105 ? 14.320 65.561 15.539 1.00 46.53 105 ARG A N 1
ATOM 818 C CA . ARG A 1 105 ? 14.728 64.168 15.565 1.00 41.10 105 ARG A CA 1
ATOM 819 C C . ARG A 1 105 ? 16.174 64.013 15.117 1.00 38.58 105 ARG A C 1
ATOM 820 O O . ARG A 1 105 ? 16.676 64.813 14.326 1.00 38.18 105 ARG A O 1
ATOM 828 N N . PRO A 1 106 ? 16.843 62.975 15.631 1.00 40.83 106 PRO A N 1
ATOM 829 C CA . PRO A 1 106 ? 18.222 62.650 15.267 1.00 41.58 106 PRO A CA 1
ATOM 830 C C . PRO A 1 106 ? 18.384 62.444 13.774 1.00 37.65 106 PRO A C 1
ATOM 831 O O . PRO A 1 106 ? 17.568 61.783 13.122 1.00 36.57 106 PRO A O 1
ATOM 835 N N . ILE A 1 107 ? 19.443 63.026 13.237 1.00 29.58 107 ILE A N 1
ATOM 836 C CA . ILE A 1 107 ? 19.845 62.743 11.869 1.00 29.04 107 ILE A CA 1
ATOM 837 C C . ILE A 1 107 ? 21.247 62.181 11.954 1.00 36.09 107 ILE A C 1
ATOM 838 O O . ILE A 1 107 ? 22.204 62.909 12.202 1.00 35.54 107 ILE A O 1
ATOM 843 N N . LEU A 1 108 ? 21.364 60.877 11.773 1.00 23.68 108 LEU A N 1
ATOM 844 C CA . LEU A 1 108 ? 22.646 60.221 11.939 1.00 24.72 108 LEU A CA 1
ATOM 845 C C . LEU A 1 108 ? 23.337 60.025 10.599 1.00 28.80 108 LEU A C 1
ATOM 846 O O . LEU A 1 108 ? 22.684 59.832 9.569 1.00 26.09 108 LEU A O 1
ATOM 851 N N . GLY A 1 109 ? 24.663 60.083 10.626 1.00 21.62 109 GLY A N 1
ATOM 852 C CA . GLY A 1 109 ? 25.457 59.836 9.437 1.00 23.41 109 GLY A CA 1
ATOM 853 C C . GLY A 1 109 ? 26.733 59.106 9.804 1.00 17.64 109 GLY A C 1
ATOM 854 O O . GLY A 1 109 ? 26.977 58.782 10.983 1.00 17.03 109 GLY A O 1
ATOM 855 N N . TYR A 1 110 ? 27.546 58.814 8.807 1.00 16.77 110 TYR A N 1
ATOM 856 C CA . TYR A 1 110 ? 28.787 58.081 9.064 1.00 18.16 110 TYR A CA 1
ATOM 857 C C . TYR A 1 110 ? 29.619 58.702 10.183 1.00 19.65 110 TYR A C 1
ATOM 858 O O . TYR A 1 110 ? 30.301 57.985 10.906 1.00 19.23 110 TYR A O 1
ATOM 867 N N . GLY A 1 111 ? 29.610 60.030 10.297 1.00 21.14 111 GLY A N 1
ATOM 868 C CA . GLY A 1 111 ? 30.402 60.693 11.318 1.00 21.72 111 GLY A CA 1
ATOM 869 C C . GLY A 1 111 ? 30.001 60.308 12.741 1.00 19.62 111 GLY A C 1
ATOM 870 O O . GLY A 1 111 ? 30.778 60.456 13.682 1.00 22.98 111 GLY A O 1
ATOM 871 N N . ASP A 1 112 ? 28.785 59.802 12.897 1.00 17.59 112 ASP A N 1
ATOM 872 C CA . ASP A 1 112 ? 28.259 59.444 14.213 1.00 18.57 112 ASP A CA 1
ATOM 873 C C . ASP A 1 112 ? 28.512 57.979 14.534 1.00 18.56 112 ASP A C 1
ATOM 874 O O . ASP A 1 112 ? 28.267 57.534 15.646 1.00 19.34 112 ASP A O 1
ATOM 879 N N . LEU A 1 113 ? 28.983 57.233 13.538 1.00 19.64 113 LEU A N 1
ATOM 880 C CA . LEU A 1 113 ? 29.065 55.777 13.652 1.00 19.03 113 LEU A CA 1
ATOM 881 C C . LEU A 1 113 ? 30.493 55.277 13.736 1.00 21.64 113 LEU A C 1
ATOM 882 O O . LEU A 1 113 ? 31.413 55.898 13.208 1.00 19.82 113 LEU A O 1
ATOM 887 N N . THR A 1 114 ? 30.664 54.119 14.357 1.00 18.88 114 THR A N 1
ATOM 888 C CA . THR A 1 114 ? 31.965 53.472 14.384 1.00 21.64 114 THR A CA 1
ATOM 889 C C . THR A 1 114 ? 32.237 52.866 13.007 1.00 20.63 114 THR A C 1
ATOM 890 O O . THR A 1 114 ? 31.312 52.656 12.220 1.00 19.73 114 THR A O 1
ATOM 894 N N . ALA A 1 115 ? 33.505 52.577 12.732 1.00 23.15 115 ALA A N 1
ATOM 895 C CA . ALA A 1 115 ? 33.861 51.908 11.480 1.00 24.04 115 ALA A CA 1
ATOM 896 C C . ALA A 1 115 ? 33.177 50.547 11.430 1.00 19.76 115 ALA A C 1
ATOM 897 O O . ALA A 1 115 ? 32.722 50.121 10.371 1.00 22.51 115 ALA A O 1
ATOM 899 N N . GLU A 1 116 ? 33.091 49.867 12.579 1.00 20.90 116 GLU A N 1
ATOM 900 C CA A GLU A 1 116 ? 32.445 48.558 12.598 0.47 21.80 116 GLU A CA 1
ATOM 901 C CA B GLU A 1 116 ? 32.436 48.569 12.651 0.53 21.82 116 GLU A CA 1
ATOM 902 C C . GLU A 1 116 ? 30.976 48.672 12.198 1.00 25.21 116 GLU A C 1
ATOM 903 O O . GLU A 1 116 ? 30.474 47.829 11.465 1.00 23.01 116 GLU A O 1
ATOM 914 N N . ALA A 1 117 ? 30.296 49.722 12.650 1.00 20.43 117 ALA A N 1
ATOM 915 C CA . ALA A 1 117 ? 28.890 49.938 12.277 1.00 21.57 117 ALA A CA 1
ATOM 916 C C . ALA A 1 117 ? 28.745 50.253 10.789 1.00 19.06 117 ALA A C 1
ATOM 917 O O . ALA A 1 117 ? 27.871 49.713 10.110 1.00 22.67 117 ALA A O 1
ATOM 919 N N . VAL A 1 118 ? 29.591 51.147 10.291 1.00 19.08 118 VAL A N 1
ATOM 920 C CA . VAL A 1 118 ? 29.570 51.472 8.873 1.00 19.89 118 VAL A CA 1
ATOM 921 C C . VAL A 1 118 ? 29.806 50.199 8.063 1.00 19.42 118 VAL A C 1
ATOM 922 O O . VAL A 1 118 ? 29.099 49.944 7.097 1.00 22.75 118 VAL A O 1
ATOM 926 N N . ALA A 1 119 ? 30.770 49.387 8.481 1.00 19.20 119 ALA A N 1
ATOM 927 C CA . ALA A 1 119 ? 31.038 48.132 7.785 1.00 20.01 119 ALA A CA 1
ATOM 928 C C . ALA A 1 119 ? 29.788 47.249 7.740 1.00 29.06 119 ALA A C 1
ATOM 929 O O . ALA A 1 119 ? 29.435 46.707 6.699 1.00 28.08 119 ALA A O 1
ATOM 931 N N . ARG A 1 120 ? 29.109 47.096 8.870 1.00 21.14 120 ARG A N 1
ATOM 932 C CA . ARG A 1 120 ? 27.920 46.254 8.882 1.00 23.94 120 ARG A CA 1
ATOM 933 C C . ARG A 1 120 ? 26.822 46.808 7.966 1.00 26.52 120 ARG A C 1
ATOM 934 O O . ARG A 1 120 ? 26.121 46.048 7.288 1.00 28.33 120 ARG A O 1
ATOM 942 N N . LEU A 1 121 ? 26.652 48.125 7.962 1.00 21.47 121 LEU A N 1
ATOM 943 C CA . LEU A 1 121 ? 25.544 48.732 7.223 1.00 23.75 121 LEU A CA 1
ATOM 944 C C . LEU A 1 121 ? 25.792 48.719 5.721 1.00 30.40 121 LEU A C 1
ATOM 945 O O . LEU A 1 121 ? 24.843 48.742 4.926 1.00 30.03 121 LEU A O 1
ATOM 950 N N . THR A 1 122 ? 27.067 48.704 5.338 1.00 24.32 122 THR A N 1
ATOM 951 C CA . THR A 1 122 ? 27.446 48.812 3.922 1.00 24.73 122 THR A CA 1
ATOM 952 C C . THR A 1 122 ? 27.895 47.493 3.288 1.00 35.37 122 THR A C 1
ATOM 953 O O . THR A 1 122 ? 27.991 47.395 2.062 1.00 33.66 122 THR A O 1
ATOM 957 N N . GLY A 1 123 ? 28.206 46.499 4.113 1.00 32.55 123 GLY A N 1
ATOM 958 C CA . GLY A 1 123 ? 28.818 45.270 3.629 1.00 39.05 123 GLY A CA 1
ATOM 959 C C . GLY A 1 123 ? 30.326 45.373 3.404 1.00 38.85 123 GLY A C 1
ATOM 960 O O . GLY A 1 123 ? 30.965 44.420 2.961 1.00 42.46 123 GLY A O 1
ATOM 961 N N . LEU A 1 124 ? 30.903 46.529 3.705 1.00 34.92 124 LEU A N 1
ATOM 962 C CA . LEU A 1 124 ? 32.348 46.714 3.572 1.00 33.20 124 LEU A CA 1
ATOM 963 C C . LEU A 1 124 ? 33.099 46.000 4.708 1.00 34.97 124 LEU A C 1
ATOM 964 O O . LEU A 1 124 ? 32.522 45.692 5.753 1.00 32.27 124 LEU A O 1
ATOM 969 N N . SER A 1 125 ? 34.382 45.726 4.493 1.00 31.70 125 SER A N 1
ATOM 970 C CA . SER A 1 125 ? 35.261 45.290 5.575 1.00 29.51 125 SER A CA 1
ATOM 971 C C . SER A 1 125 ? 35.471 46.465 6.534 1.00 24.33 125 SER A C 1
ATOM 972 O O . SER A 1 125 ? 35.229 47.609 6.161 1.00 26.25 125 SER A O 1
ATOM 975 N N . ARG A 1 126 ? 35.917 46.196 7.764 1.00 25.77 126 ARG A N 1
ATOM 976 C CA . ARG A 1 126 ? 36.202 47.302 8.681 1.00 27.46 126 ARG A CA 1
ATOM 977 C C . ARG A 1 126 ? 37.211 48.280 8.067 1.00 24.40 126 ARG A C 1
ATOM 978 O O . ARG A 1 126 ? 37.071 49.501 8.190 1.00 23.49 126 ARG A O 1
ATOM 986 N N . GLU A 1 127 ? 38.232 47.731 7.418 1.00 27.95 127 GLU A N 1
ATOM 987 C CA A GLU A 1 127 ? 39.269 48.540 6.781 0.70 32.11 127 GLU A CA 1
ATOM 988 C CA B GLU A 1 127 ? 39.267 48.543 6.775 0.30 32.58 127 GLU A CA 1
ATOM 989 C C . GLU A 1 127 ? 38.713 49.451 5.682 1.00 28.44 127 GLU A C 1
ATOM 990 O O . GLU A 1 127 ? 39.047 50.633 5.618 1.00 25.12 127 GLU A O 1
ATOM 1001 N N . ALA A 1 128 ? 37.859 48.902 4.826 1.00 27.77 128 ALA A N 1
ATOM 1002 C CA . ALA A 1 128 ? 37.220 49.682 3.779 1.00 26.80 128 ALA A CA 1
ATOM 1003 C C . ALA A 1 128 ? 36.252 50.693 4.408 1.00 22.48 128 ALA A C 1
ATOM 1004 O O . ALA A 1 128 ? 36.090 51.804 3.918 1.00 21.79 128 ALA A O 1
ATOM 1006 N N . ALA A 1 129 ? 35.617 50.313 5.515 1.00 18.85 129 ALA A N 1
ATOM 1007 C CA . ALA A 1 129 ? 34.696 51.250 6.157 1.00 20.07 129 ALA A CA 1
ATOM 1008 C C . ALA A 1 129 ? 35.446 52.442 6.734 1.00 19.37 129 ALA A C 1
ATOM 1009 O O . ALA A 1 129 ? 34.945 53.561 6.689 1.00 20.05 129 ALA A O 1
ATOM 1011 N N . ARG A 1 130 ? 36.637 52.207 7.288 1.00 18.03 130 ARG A N 1
ATOM 1012 C CA . ARG A 1 130 ? 37.450 53.306 7.775 1.00 20.04 130 ARG A CA 1
ATOM 1013 C C . ARG A 1 130 ? 37.754 54.293 6.661 1.00 20.90 130 ARG A C 1
ATOM 1014 O O . ARG A 1 130 ? 37.746 55.499 6.885 1.00 21.49 130 ARG A O 1
ATOM 1022 N N . ARG A 1 131 ? 38.007 53.778 5.464 1.00 21.55 131 ARG A N 1
ATOM 1023 C CA . ARG A 1 131 ? 38.293 54.663 4.338 1.00 18.84 131 ARG A CA 1
ATOM 1024 C C . ARG A 1 131 ? 37.031 55.403 3.893 1.00 18.11 131 ARG A C 1
ATOM 1025 O O . ARG A 1 131 ? 37.084 56.574 3.521 1.00 19.01 131 ARG A O 1
ATOM 1033 N N . ALA A 1 132 ? 35.890 54.726 3.947 1.00 18.81 132 ALA A N 1
ATOM 1034 C CA . ALA A 1 132 ? 34.638 55.396 3.605 1.00 15.85 132 ALA A CA 1
ATOM 1035 C C . ALA A 1 132 ? 34.278 56.482 4.632 1.00 20.86 132 ALA A C 1
ATOM 1036 O O . ALA A 1 132 ? 33.514 57.398 4.323 1.00 18.63 132 ALA A O 1
ATOM 1038 N N . LYS A 1 133 ? 34.818 56.378 5.845 1.00 18.08 133 LYS A N 1
ATOM 1039 C CA . LYS A 1 133 ? 34.522 57.376 6.887 1.00 15.67 133 LYS A CA 1
ATOM 1040 C C . LYS A 1 133 ? 35.430 58.598 6.800 1.00 18.62 133 LYS A C 1
ATOM 1041 O O . LYS A 1 133 ? 35.224 59.582 7.499 1.00 19.66 133 LYS A O 1
ATOM 1047 N N . ALA A 1 134 ? 36.457 58.507 5.973 1.00 18.79 134 ALA A N 1
ATOM 1048 C CA . ALA A 1 134 ? 37.423 59.595 5.868 1.00 19.46 134 ALA A CA 1
ATOM 1049 C C . ALA A 1 134 ? 36.893 60.604 4.856 1.00 24.10 134 ALA A C 1
ATOM 1050 O O . ALA A 1 134 ? 37.437 60.753 3.758 1.00 22.80 134 ALA A O 1
ATOM 1052 N N . ARG A 1 135 ? 35.820 61.289 5.228 1.00 20.46 135 ARG A N 1
ATOM 1053 C CA . ARG A 1 135 ? 35.134 62.178 4.294 1.00 16.49 135 ARG A CA 1
ATOM 1054 C C . ARG A 1 135 ? 35.566 63.627 4.452 1.00 20.07 135 ARG A C 1
ATOM 1055 O O . ARG A 1 135 ? 35.717 64.118 5.570 1.00 25.39 135 ARG A O 1
ATOM 1063 N N . GLU A 1 136 ? 35.738 64.312 3.322 1.00 18.04 136 GLU A N 1
ATOM 1064 C CA . GLU A 1 136 ? 36.218 65.682 3.320 1.00 20.64 136 GLU A CA 1
ATOM 1065 C C . GLU A 1 136 ? 35.130 66.692 2.984 1.00 23.66 136 GLU A C 1
ATOM 1066 O O . GLU A 1 136 ? 35.282 67.896 3.241 1.00 21.35 136 GLU A O 1
ATOM 1072 N N . TYR A 1 137 ? 34.047 66.223 2.368 1.00 20.14 137 TYR A N 1
ATOM 1073 C CA . TYR A 1 137 ? 33.057 67.163 1.827 1.00 20.05 137 TYR A CA 1
ATOM 1074 C C . TYR A 1 137 ? 31.632 66.760 2.183 1.00 25.34 137 TYR A C 1
ATOM 1075 O O . TYR A 1 137 ? 30.866 67.572 2.705 1.00 25.06 137 TYR A O 1
ATOM 1084 N N . ASP A 1 138 ? 31.304 65.509 1.883 1.00 19.32 138 ASP A N 1
ATOM 1085 C CA . ASP A 1 138 ? 29.916 65.022 1.855 1.00 20.60 138 ASP A CA 1
ATOM 1086 C C . ASP A 1 138 ? 29.673 64.052 3.005 1.00 24.56 138 ASP A C 1
ATOM 1087 O O . ASP A 1 138 ? 30.570 63.314 3.397 1.00 20.80 138 ASP A O 1
ATOM 1092 N N . GLU A 1 139 ? 28.469 64.076 3.574 1.00 17.54 139 GLU A N 1
ATOM 1093 C CA . GLU A 1 139 ? 28.152 63.116 4.632 1.00 15.80 139 GLU A CA 1
ATOM 1094 C C . GLU A 1 139 ? 27.187 62.087 4.077 1.00 18.68 139 GLU A C 1
ATOM 1095 O O . GLU A 1 139 ? 26.236 62.437 3.381 1.00 20.69 139 GLU A O 1
ATOM 1101 N N . THR A 1 140 ? 27.427 60.827 4.407 1.00 17.60 140 THR A N 1
ATOM 1102 C CA . THR A 1 140 ? 26.473 59.786 4.094 1.00 18.54 140 THR A CA 1
ATOM 1103 C C . THR A 1 140 ? 25.535 59.648 5.275 1.00 21.14 140 THR A C 1
ATOM 1104 O O . THR A 1 140 ? 25.977 59.468 6.400 1.00 20.77 140 THR A O 1
ATOM 1108 N N . LEU A 1 141 ? 24.238 59.727 5.013 1.00 20.25 141 LEU A N 1
ATOM 1109 C CA . LEU A 1 141 ? 23.249 59.661 6.083 1.00 21.13 141 LEU A CA 1
ATOM 1110 C C . LEU A 1 141 ? 22.711 58.250 6.223 1.00 26.43 141 LEU A C 1
ATOM 1111 O O . LEU A 1 141 ? 22.642 57.494 5.251 1.00 26.20 141 LEU A O 1
ATOM 1116 N N . VAL A 1 142 ? 22.317 57.897 7.437 1.00 24.58 142 VAL A N 1
ATOM 1117 C CA . VAL A 1 142 ? 21.710 56.598 7.672 1.00 28.71 142 VAL A CA 1
ATOM 1118 C C . VAL A 1 142 ? 20.279 56.833 8.132 1.00 37.52 142 VAL A C 1
ATOM 1119 O O . VAL A 1 142 ? 20.021 57.150 9.291 1.00 32.97 142 VAL A O 1
ATOM 1123 N N . LEU A 1 143 ? 19.344 56.698 7.207 1.00 43.75 143 LEU A N 1
ATOM 1124 C CA . LEU A 1 143 ? 17.971 57.057 7.491 1.00 39.29 143 LEU A CA 1
ATOM 1125 C C . LEU A 1 143 ? 17.051 55.868 7.248 1.00 42.53 143 LEU A C 1
ATOM 1126 O O . LEU A 1 143 ? 17.237 55.121 6.289 1.00 45.02 143 LEU A O 1
ATOM 1131 N N . CYS A 1 144 ? 16.080 55.664 8.131 1.00 46.84 144 CYS A N 1
ATOM 1132 C CA A CYS A 1 144 ? 15.030 54.692 7.861 0.65 50.18 144 CYS A CA 1
ATOM 1133 C CA B CYS A 1 144 ? 15.023 54.695 7.866 0.35 50.92 144 CYS A CA 1
ATOM 1134 C C . CYS A 1 144 ? 14.061 55.288 6.845 1.00 49.69 144 CYS A C 1
ATOM 1135 O O . CYS A 1 144 ? 13.772 56.486 6.884 1.00 46.31 144 CYS A O 1
ATOM 1140 N N . PRO A 1 145 ? 13.567 54.451 5.921 1.00 53.87 145 PRO A N 1
ATOM 1141 C CA . PRO A 1 145 ? 12.717 54.877 4.802 1.00 56.46 145 PRO A CA 1
ATOM 1142 C C . PRO A 1 145 ? 11.603 55.843 5.196 1.00 53.81 145 PRO A C 1
ATOM 1143 O O . PRO A 1 145 ? 11.285 56.748 4.426 1.00 53.22 145 PRO A O 1
ATOM 1147 N N . GLU A 1 146 ? 11.019 55.654 6.374 1.00 53.41 146 GLU A N 1
ATOM 1148 C CA . GLU A 1 146 ? 9.847 56.431 6.769 1.00 46.86 146 GLU A CA 1
ATOM 1149 C C . GLU A 1 146 ? 10.183 57.828 7.296 1.00 51.13 146 GLU A C 1
ATOM 1150 O O . GLU A 1 146 ? 9.302 58.682 7.409 1.00 59.28 146 GLU A O 1
ATOM 1156 N N . GLU A 1 147 ? 11.453 58.062 7.613 1.00 49.64 147 GLU A N 1
ATOM 1157 C CA . GLU A 1 147 ? 11.878 59.355 8.150 1.00 51.59 147 GLU A CA 1
ATOM 1158 C C . GLU A 1 147 ? 12.465 60.253 7.067 1.00 44.82 147 GLU A C 1
ATOM 1159 O O . GLU A 1 147 ? 12.706 61.440 7.294 1.00 46.09 147 GLU A O 1
ATOM 1165 N N . VAL A 1 148 ? 12.688 59.678 5.891 1.00 42.91 148 VAL A N 1
ATOM 1166 C CA . VAL A 1 148 ? 13.416 60.360 4.820 1.00 41.97 148 VAL A CA 1
ATOM 1167 C C . VAL A 1 148 ? 12.849 61.732 4.466 1.00 42.82 148 VAL A C 1
ATOM 1168 O O . VAL A 1 148 ? 13.594 62.695 4.338 1.00 42.54 148 VAL A O 1
ATOM 1172 N N . GLU A 1 149 ? 11.535 61.834 4.305 1.00 47.14 149 GLU A N 1
ATOM 1173 C CA . GLU A 1 149 ? 10.979 63.097 3.829 1.00 53.03 149 GLU A CA 1
ATOM 1174 C C . GLU A 1 149 ? 11.108 64.256 4.822 1.00 50.65 149 GLU A C 1
ATOM 1175 O O . GLU A 1 149 ? 11.465 65.372 4.439 1.00 52.41 149 GLU A O 1
ATOM 1181 N N . ALA A 1 150 ? 10.819 63.993 6.089 1.00 46.28 150 ALA A N 1
ATOM 1182 C CA . ALA A 1 150 ? 10.998 65.001 7.131 1.00 50.22 150 ALA A CA 1
ATOM 1183 C C . ALA A 1 150 ? 12.457 65.453 7.186 1.00 40.66 150 ALA A C 1
ATOM 1184 O O . ALA A 1 150 ? 12.758 66.638 7.324 1.00 42.65 150 ALA A O 1
ATOM 1186 N N . VAL A 1 151 ? 13.367 64.501 7.080 1.00 37.06 151 VAL A N 1
ATOM 1187 C CA . VAL A 1 151 ? 14.786 64.844 7.136 1.00 35.08 151 VAL A CA 1
ATOM 1188 C C . VAL A 1 151 ? 15.212 65.705 5.942 1.00 39.75 151 VAL A C 1
ATOM 1189 O O . VAL A 1 151 ? 15.864 66.737 6.119 1.00 34.66 151 VAL A O 1
ATOM 1193 N N . LEU A 1 152 ? 14.834 65.300 4.732 1.00 34.28 152 LEU A N 1
ATOM 1194 C CA . LEU A 1 152 ? 15.218 66.077 3.553 1.00 36.37 152 LEU A CA 1
ATOM 1195 C C . LEU A 1 152 ? 14.729 67.528 3.624 1.00 40.68 152 LEU A C 1
ATOM 1196 O O . LEU A 1 152 ? 15.440 68.461 3.249 1.00 32.60 152 LEU A O 1
ATOM 1201 N N . GLU A 1 153 ? 13.512 67.730 4.105 1.00 38.36 153 GLU A N 1
ATOM 1202 C CA . GLU A 1 153 ? 12.993 69.085 4.182 1.00 36.93 153 GLU A CA 1
ATOM 1203 C C . GLU A 1 153 ? 13.820 69.938 5.149 1.00 38.82 153 GLU A C 1
ATOM 1204 O O . GLU A 1 153 ? 14.108 71.106 4.868 1.00 41.97 153 GLU A O 1
ATOM 1210 N N . ALA A 1 154 ? 14.235 69.336 6.260 1.00 36.20 154 ALA A N 1
ATOM 1211 C CA . ALA A 1 154 ? 15.069 70.016 7.251 1.00 39.23 154 ALA A CA 1
ATOM 1212 C C . ALA A 1 154 ? 16.461 70.358 6.702 1.00 42.71 154 ALA A C 1
ATOM 1213 O O . ALA A 1 154 ? 16.965 71.463 6.909 1.00 37.25 154 ALA A O 1
ATOM 1215 N N . LEU A 1 155 ? 17.078 69.413 5.996 1.00 35.56 155 LEU A N 1
ATOM 1216 C CA . LEU A 1 155 ? 18.365 69.670 5.353 1.00 29.20 155 LEU A CA 1
ATOM 1217 C C . LEU A 1 155 ? 18.311 70.909 4.460 1.00 29.43 155 LEU A C 1
ATOM 1218 O O . LEU A 1 155 ? 19.195 71.758 4.495 1.00 28.40 155 LEU A O 1
ATOM 1223 N N . GLU A 1 156 ? 17.275 71.001 3.640 1.00 32.01 156 GLU A N 1
ATOM 1224 C CA . GLU A 1 156 ? 17.181 72.119 2.714 1.00 36.14 156 GLU A CA 1
ATOM 1225 C C . GLU A 1 156 ? 16.930 73.432 3.443 1.00 41.75 156 GLU A C 1
ATOM 1226 O O . GLU A 1 156 ? 17.379 74.491 3.010 1.00 38.39 156 GLU A O 1
ATOM 1232 N N . ALA A 1 157 ? 16.210 73.352 4.557 1.00 42.18 157 ALA A N 1
ATOM 1233 C CA . ALA A 1 157 ? 15.846 74.539 5.311 1.00 42.19 157 ALA A CA 1
ATOM 1234 C C . ALA A 1 157 ? 17.072 75.172 5.953 1.00 44.88 157 ALA A C 1
ATOM 1235 O O . ALA A 1 157 ? 17.050 76.348 6.315 1.00 50.13 157 ALA A O 1
ATOM 1237 N N . VAL A 1 158 ? 18.141 74.393 6.094 1.00 38.04 158 VAL A N 1
ATOM 1238 C CA . VAL A 1 158 ? 19.369 74.903 6.694 1.00 34.00 158 VAL A CA 1
ATOM 1239 C C . VAL A 1 158 ? 20.474 75.116 5.660 1.00 41.52 158 VAL A C 1
ATOM 1240 O O . VAL A 1 158 ? 21.631 75.346 6.012 1.00 49.69 158 VAL A O 1
ATOM 1244 N N . GLY A 1 159 ? 20.116 75.018 4.385 1.00 36.54 159 GLY A N 1
ATOM 1245 C CA . GLY A 1 159 ? 21.029 75.376 3.317 1.00 37.11 159 GLY A CA 1
ATOM 1246 C C . GLY A 1 159 ? 21.896 74.253 2.787 1.00 33.91 159 GLY A C 1
ATOM 1247 O O . GLY A 1 159 ? 22.833 74.505 2.032 1.00 31.99 159 GLY A O 1
ATOM 1248 N N . LEU A 1 160 ? 21.604 73.019 3.189 1.00 29.91 160 LEU A N 1
ATOM 1249 C CA . LEU A 1 160 ? 22.302 71.869 2.626 1.00 23.87 160 LEU A CA 1
ATOM 1250 C C . LEU A 1 160 ? 21.571 71.326 1.407 1.00 24.69 160 LEU A C 1
ATOM 1251 O O . LEU A 1 160 ? 20.373 71.569 1.219 1.00 30.41 160 LEU A O 1
ATOM 1256 N N . GLU A 1 161 ? 22.310 70.571 0.600 1.00 21.42 161 GLU A N 1
ATOM 1257 C CA . GLU A 1 161 ? 21.794 69.905 -0.585 1.00 21.34 161 GLU A CA 1
ATOM 1258 C C . GLU A 1 161 ? 21.844 68.408 -0.332 1.00 22.44 161 GLU A C 1
ATOM 1259 O O . GLU A 1 161 ? 22.645 67.945 0.466 1.00 24.45 161 GLU A O 1
ATOM 1265 N N . TRP A 1 162 ? 20.974 67.648 -0.983 1.00 22.67 162 TRP A N 1
ATOM 1266 C CA . TRP A 1 162 ? 21.015 66.198 -0.813 1.00 25.00 162 TRP A CA 1
ATOM 1267 C C . TRP A 1 162 ? 20.945 65.474 -2.136 1.00 26.38 162 TRP A C 1
ATOM 1268 O O . TRP A 1 162 ? 20.484 66.021 -3.149 1.00 25.71 162 TRP A O 1
ATOM 1279 N N . THR A 1 163 ? 21.424 64.240 -2.120 1.00 24.54 163 THR A N 1
ATOM 1280 C CA A THR A 1 163 ? 21.436 63.381 -3.299 0.50 30.83 163 THR A CA 1
ATOM 1281 C CA B THR A 1 163 ? 21.360 63.392 -3.300 0.50 29.13 163 THR A CA 1
ATOM 1282 C C . THR A 1 163 ? 21.217 61.944 -2.843 1.00 32.74 163 THR A C 1
ATOM 1283 O O . THR A 1 163 ? 21.372 61.640 -1.666 1.00 27.89 163 THR A O 1
ATOM 1290 N N . HIS A 1 164 ? 20.874 61.059 -3.768 1.00 34.77 164 HIS A N 1
ATOM 1291 C CA . HIS A 1 164 ? 20.689 59.646 -3.432 1.00 39.56 164 HIS A CA 1
ATOM 1292 C C . HIS A 1 164 ? 21.773 58.892 -4.193 1.00 47.92 164 HIS A C 1
ATOM 1293 O O . HIS A 1 164 ? 21.925 59.068 -5.398 1.00 41.29 164 HIS A O 1
ATOM 1300 N N . GLY A 1 165 ? 22.544 58.069 -3.496 1.00 47.52 165 GLY A N 1
ATOM 1301 C CA . GLY A 1 165 ? 23.722 57.474 -4.104 1.00 51.13 165 GLY A CA 1
ATOM 1302 C C . GLY A 1 165 ? 23.527 56.076 -4.649 1.00 59.42 165 GLY A C 1
ATOM 1303 O O . GLY A 1 165 ? 24.418 55.524 -5.295 1.00 69.21 165 GLY A O 1
ATOM 1304 N N . GLY A 1 166 ? 22.360 55.500 -4.393 1.00 57.35 166 GLY A N 1
ATOM 1305 C CA . GLY A 1 166 ? 22.101 54.131 -4.787 1.00 58.79 166 GLY A CA 1
ATOM 1306 C C . GLY A 1 166 ? 21.557 53.332 -3.625 1.00 53.88 166 GLY A C 1
ATOM 1307 O O . GLY A 1 166 ? 20.651 52.517 -3.791 1.00 61.45 166 GLY A O 1
ATOM 1308 N N . ARG A 1 167 ? 22.114 53.560 -2.440 1.00 47.62 167 ARG A N 1
ATOM 1309 C CA . ARG A 1 167 ? 21.578 52.947 -1.229 1.00 41.73 167 ARG A CA 1
ATOM 1310 C C . ARG A 1 167 ? 21.381 53.964 -0.107 1.00 42.28 167 ARG A C 1
ATOM 1311 O O . ARG A 1 167 ? 20.455 53.840 0.698 1.00 47.66 167 ARG A O 1
ATOM 1319 N N . PHE A 1 168 ? 22.251 54.968 -0.060 1.00 39.10 168 PHE A N 1
ATOM 1320 C CA . PHE A 1 168 ? 22.206 55.964 1.004 1.00 35.39 168 PHE A CA 1
ATOM 1321 C C . PHE A 1 168 ? 21.959 57.363 0.462 1.00 27.70 168 PHE A C 1
ATOM 1322 O O . PHE A 1 168 ? 22.349 57.685 -0.664 1.00 29.60 168 PHE A O 1
ATOM 1330 N N . TYR A 1 169 ? 21.313 58.192 1.279 1.00 26.48 169 TYR A N 1
ATOM 1331 C CA . TYR A 1 169 ? 21.237 59.625 1.010 1.00 24.55 169 TYR A CA 1
ATOM 1332 C C . TYR A 1 169 ? 22.527 60.296 1.460 1.00 24.83 169 TYR A C 1
ATOM 1333 O O . TYR A 1 169 ? 23.210 59.821 2.373 1.00 25.05 169 TYR A O 1
ATOM 1342 N N . HIS A 1 170 ? 22.868 61.392 0.795 1.00 22.14 170 HIS A N 1
ATOM 1343 C CA . HIS A 1 170 ? 24.069 62.127 1.110 1.00 20.28 170 HIS A CA 1
ATOM 1344 C C . HIS A 1 170 ? 23.685 63.575 1.313 1.00 25.26 170 HIS A C 1
ATOM 1345 O O . HIS A 1 170 ? 22.740 64.057 0.704 1.00 25.03 170 HIS A O 1
ATOM 1352 N N . ALA A 1 171 ? 24.424 64.271 2.163 1.00 18.96 171 ALA A N 1
ATOM 1353 C CA . ALA A 1 171 ? 24.201 65.702 2.362 1.00 19.17 171 ALA A CA 1
ATOM 1354 C C . ALA A 1 171 ? 25.530 66.423 2.113 1.00 17.91 171 ALA A C 1
ATOM 1355 O O . ALA A 1 171 ? 26.585 65.953 2.537 1.00 18.78 171 ALA A O 1
ATOM 1357 N N . ALA A 1 172 ? 25.473 67.547 1.405 1.00 18.28 172 ALA A N 1
ATOM 1358 C CA . ALA A 1 172 ? 26.673 68.344 1.140 1.00 16.99 172 ALA A CA 1
ATOM 1359 C C . ALA A 1 172 ? 26.238 69.737 0.747 1.00 22.69 172 ALA A C 1
ATOM 1360 O O . ALA A 1 172 ? 25.052 70.025 0.722 1.00 21.80 172 ALA A O 1
ATOM 1362 N N . LYS A 1 173 ? 27.192 70.587 0.384 1.00 18.52 173 LYS A N 1
ATOM 1363 C CA . LYS A 1 173 ? 26.837 71.880 -0.195 1.00 19.21 173 LYS A CA 1
ATOM 1364 C C . LYS A 1 173 ? 27.895 72.184 -1.251 1.00 21.20 173 LYS A C 1
ATOM 1365 O O . LYS A 1 173 ? 29.073 72.333 -0.931 1.00 22.55 173 LYS A O 1
ATOM 1371 N N . GLY A 1 174 ? 27.462 72.201 -2.502 1.00 23.34 174 GLY A N 1
ATOM 1372 C CA . GLY A 1 174 ? 28.349 72.497 -3.614 1.00 27.41 174 GLY A CA 1
ATOM 1373 C C . GLY A 1 174 ? 28.964 71.280 -4.289 1.00 27.42 174 GLY A C 1
ATOM 1374 O O . GLY A 1 174 ? 29.780 71.440 -5.189 1.00 33.92 174 GLY A O 1
ATOM 1375 N N . ALA A 1 175 ? 28.612 70.072 -3.846 1.00 22.93 175 ALA A N 1
ATOM 1376 C CA . ALA A 1 175 ? 29.135 68.863 -4.485 1.00 22.98 175 ALA A CA 1
ATOM 1377 C C . ALA A 1 175 ? 28.182 68.437 -5.596 1.00 29.90 175 ALA A C 1
ATOM 1378 O O . ALA A 1 175 ? 27.041 68.073 -5.331 1.00 26.12 175 ALA A O 1
ATOM 1380 N N . ASP A 1 176 ? 28.644 68.503 -6.838 1.00 21.63 176 ASP A N 1
ATOM 1381 C CA . ASP A 1 176 ? 27.814 68.133 -7.976 1.00 24.29 176 ASP A CA 1
ATOM 1382 C C . ASP A 1 176 ? 28.751 67.543 -9.004 1.00 19.66 176 ASP A C 1
ATOM 1383 O O . ASP A 1 176 ? 29.739 68.183 -9.382 1.00 19.53 176 ASP A O 1
ATOM 1388 N N . LYS A 1 177 ? 28.451 66.331 -9.454 1.00 22.69 177 LYS A N 1
ATOM 1389 C CA . LYS A 1 177 ? 29.342 65.675 -10.411 1.00 21.09 177 LYS A CA 1
ATOM 1390 C C . LYS A 1 177 ? 29.510 66.448 -11.718 1.00 22.71 177 LYS A C 1
ATOM 1391 O O . LYS A 1 177 ? 30.605 66.487 -12.293 1.00 21.26 177 LYS A O 1
ATOM 1397 N N . GLY A 1 178 ? 28.435 67.064 -12.206 1.00 22.28 178 GLY A N 1
ATOM 1398 C CA . GLY A 1 178 ? 28.540 67.839 -13.433 1.00 25.65 178 GLY A CA 1
ATOM 1399 C C . GLY A 1 178 ? 29.432 69.061 -13.283 1.00 21.46 178 GLY A C 1
ATOM 1400 O O . GLY A 1 178 ? 30.210 69.393 -14.175 1.00 20.94 178 GLY A O 1
ATOM 1401 N N . ARG A 1 179 ? 29.301 69.756 -12.158 1.00 20.79 179 ARG A N 1
ATOM 1402 C CA . ARG A 1 179 ? 30.131 70.922 -11.907 1.00 22.33 179 ARG A CA 1
ATOM 1403 C C . ARG A 1 179 ? 31.604 70.500 -11.918 1.00 21.93 179 ARG A C 1
ATOM 1404 O O . ARG A 1 179 ? 32.448 71.180 -12.498 1.00 19.50 179 ARG A O 1
ATOM 1412 N N . ALA A 1 180 ? 31.899 69.372 -11.277 1.00 18.64 180 ALA A N 1
ATOM 1413 C CA . ALA A 1 180 ? 33.273 68.891 -11.187 1.00 19.34 180 ALA A CA 1
ATOM 1414 C C . ALA A 1 180 ? 33.825 68.503 -12.557 1.00 17.71 180 ALA A C 1
ATOM 1415 O O . ALA A 1 180 ? 34.989 68.775 -12.860 1.00 17.36 180 ALA A O 1
ATOM 1417 N N . VAL A 1 181 ? 32.999 67.825 -13.357 1.00 17.11 181 VAL A N 1
ATOM 1418 C CA . VAL A 1 181 ? 33.375 67.471 -14.726 1.00 14.54 181 VAL A CA 1
ATOM 1419 C C . VAL A 1 181 ? 33.645 68.727 -15.540 1.00 19.42 181 VAL A C 1
ATOM 1420 O O . VAL A 1 181 ? 34.666 68.805 -16.225 1.00 19.22 181 VAL A O 1
ATOM 1424 N N . ALA A 1 182 ? 32.752 69.720 -15.463 1.00 17.67 182 ALA A N 1
ATOM 1425 C CA . ALA A 1 182 ? 32.974 70.954 -16.228 1.00 19.91 182 ALA A CA 1
ATOM 1426 C C . ALA A 1 182 ? 34.285 71.638 -15.806 1.00 18.67 182 ALA A C 1
ATOM 1427 O O . ALA A 1 182 ? 35.018 72.184 -16.644 1.00 21.85 182 ALA A O 1
ATOM 1429 N N . ARG A 1 183 ? 34.562 71.629 -14.510 1.00 19.31 183 ARG A N 1
ATOM 1430 C CA . ARG A 1 183 ? 35.778 72.258 -13.997 1.00 14.53 183 ARG A CA 1
ATOM 1431 C C . ARG A 1 183 ? 37.014 71.519 -14.510 1.00 18.81 183 ARG A C 1
ATOM 1432 O O . ARG A 1 183 ? 37.955 72.138 -15.002 1.00 19.70 183 ARG A O 1
ATOM 1440 N N . LEU A 1 184 ? 37.005 70.191 -14.414 1.00 18.44 184 LEU A N 1
ATOM 1441 C CA . LEU A 1 184 ? 38.166 69.431 -14.882 1.00 20.71 184 LEU A CA 1
ATOM 1442 C C . LEU A 1 184 ? 38.391 69.612 -16.374 1.00 19.82 184 LEU A C 1
ATOM 1443 O O . LEU A 1 184 ? 39.529 69.735 -16.826 1.00 20.76 184 LEU A O 1
ATOM 1448 N N . ARG A 1 185 ? 37.310 69.651 -17.148 1.00 15.92 185 ARG A N 1
ATOM 1449 C CA . ARG A 1 185 ? 37.454 69.854 -18.583 1.00 19.71 185 ARG A CA 1
ATOM 1450 C C . ARG A 1 185 ? 38.097 71.211 -18.872 1.00 23.38 185 ARG A C 1
ATOM 1451 O O . ARG A 1 185 ? 38.947 71.328 -19.750 1.00 24.15 185 ARG A O 1
ATOM 1459 N N . ALA A 1 186 ? 37.716 72.223 -18.102 1.00 21.99 186 ALA A N 1
ATOM 1460 C CA . ALA A 1 186 ? 38.279 73.569 -18.267 1.00 24.41 186 ALA A CA 1
ATOM 1461 C C . ALA A 1 186 ? 39.740 73.639 -17.827 1.00 25.26 186 ALA A C 1
ATOM 1462 O O . ALA A 1 186 ? 40.488 74.531 -18.247 1.00 24.86 186 ALA A O 1
ATOM 1464 N N . LEU A 1 187 ? 40.153 72.687 -16.996 1.00 21.52 187 LEU A N 1
ATOM 1465 C CA . LEU A 1 187 ? 41.520 72.633 -16.493 1.00 18.68 187 LEU A CA 1
ATOM 1466 C C . LEU A 1 187 ? 42.374 71.642 -17.249 1.00 19.69 187 LEU A C 1
ATOM 1467 O O . LEU A 1 187 ? 43.479 71.324 -16.822 1.00 24.28 187 LEU A O 1
ATOM 1472 N N . TRP A 1 188 ? 41.859 71.140 -18.362 1.00 21.20 188 TRP A N 1
ATOM 1473 C CA . TRP A 1 188 ? 42.583 70.113 -19.096 1.00 20.37 188 TRP A CA 1
ATOM 1474 C C . TRP A 1 188 ? 43.713 70.753 -19.907 1.00 25.93 188 TRP A C 1
ATOM 1475 O O . TRP A 1 188 ? 43.484 71.742 -20.580 1.00 31.51 188 TRP A O 1
ATOM 1486 N N . PRO A 1 189 ? 44.926 70.183 -19.837 1.00 28.41 189 PRO A N 1
ATOM 1487 C CA . PRO A 1 189 ? 46.085 70.790 -20.500 1.00 28.21 189 PRO A CA 1
ATOM 1488 C C . PRO A 1 189 ? 45.856 70.998 -21.994 1.00 42.77 189 PRO A C 1
ATOM 1489 O O . PRO A 1 189 ? 46.118 72.087 -22.511 1.00 42.93 189 PRO A O 1
ATOM 1493 N N . ASP A 1 190 ? 45.377 69.962 -22.678 1.00 33.73 190 ASP A N 1
ATOM 1494 C CA . ASP A 1 190 ? 45.138 70.046 -24.119 1.00 36.22 190 ASP A CA 1
ATOM 1495 C C . ASP A 1 190 ? 43.645 70.171 -24.420 1.00 39.95 190 ASP A C 1
ATOM 1496 O O . ASP A 1 190 ? 42.905 69.188 -24.352 1.00 37.08 190 ASP A O 1
ATOM 1501 N N . PRO A 1 191 ? 43.195 71.393 -24.740 1.00 34.89 191 PRO A N 1
ATOM 1502 C CA . PRO A 1 191 ? 41.765 71.657 -24.933 1.00 40.19 191 PRO A CA 1
ATOM 1503 C C . PRO A 1 191 ? 41.133 70.748 -25.981 1.00 37.73 191 PRO A C 1
ATOM 1504 O O . PRO A 1 191 ? 39.961 70.395 -25.853 1.00 36.71 191 PRO A O 1
ATOM 1508 N N . GLU A 1 192 ? 41.891 70.362 -26.999 1.00 34.65 192 GLU A N 1
ATOM 1509 C CA . GLU A 1 192 ? 41.346 69.483 -28.030 1.00 41.78 192 GLU A CA 1
ATOM 1510 C C . GLU A 1 192 ? 40.953 68.120 -27.461 1.00 36.91 192 GLU A C 1
ATOM 1511 O O . GLU A 1 192 ? 39.944 67.538 -27.859 1.00 38.04 192 GLU A O 1
ATOM 1517 N N . GLU A 1 193 ? 41.750 67.615 -26.530 1.00 31.51 193 GLU A N 1
ATOM 1518 C CA . GLU A 1 193 ? 41.458 66.333 -25.906 1.00 32.21 193 GLU A CA 1
ATOM 1519 C C . GLU A 1 193 ? 40.167 66.375 -25.071 1.00 35.82 193 GLU A C 1
ATOM 1520 O O . GLU A 1 193 ? 39.412 65.407 -25.035 1.00 35.91 193 GLU A O 1
ATOM 1526 N N . ALA A 1 194 ? 39.906 67.500 -24.414 1.00 31.24 194 ALA A N 1
ATOM 1527 C CA . ALA A 1 194 ? 38.725 67.619 -23.556 1.00 30.15 194 ALA A CA 1
ATOM 1528 C C . ALA A 1 194 ? 37.479 68.071 -24.313 1.00 27.12 194 ALA A C 1
ATOM 1529 O O . ALA A 1 194 ? 36.403 68.193 -23.728 1.00 27.48 194 ALA A O 1
ATOM 1531 N N . ARG A 1 195 ? 37.620 68.323 -25.613 1.00 32.04 195 ARG A N 1
ATOM 1532 C CA A ARG A 1 195 ? 36.503 68.800 -26.420 0.60 33.04 195 ARG A CA 1
ATOM 1533 C CA B ARG A 1 195 ? 36.497 68.809 -26.405 0.40 32.66 195 ARG A CA 1
ATOM 1534 C C . ARG A 1 195 ? 35.351 67.796 -26.456 1.00 30.83 195 ARG A C 1
ATOM 1535 O O . ARG A 1 195 ? 34.183 68.174 -26.467 1.00 35.86 195 ARG A O 1
ATOM 1550 N N . PHE A 1 196 ? 35.682 66.510 -26.471 1.00 31.93 196 PHE A N 1
ATOM 1551 C CA . PHE A 1 196 ? 34.654 65.476 -26.493 1.00 29.28 196 PHE A CA 1
ATOM 1552 C C . PHE A 1 196 ? 34.711 64.611 -25.242 1.00 31.96 196 PHE A C 1
ATOM 1553 O O . PHE A 1 196 ? 35.666 63.863 -25.029 1.00 34.13 196 PHE A O 1
ATOM 1561 N N . ALA A 1 197 ? 33.681 64.713 -24.412 1.00 28.39 197 ALA A N 1
ATOM 1562 C CA . ALA A 1 197 ? 33.652 63.961 -23.168 1.00 27.00 197 ALA A CA 1
ATOM 1563 C C . ALA A 1 197 ? 32.599 62.870 -23.218 1.00 25.14 197 ALA A C 1
ATOM 1564 O O . ALA A 1 197 ? 31.496 63.069 -23.724 1.00 28.09 197 ALA A O 1
ATOM 1566 N N . VAL A 1 198 ? 32.955 61.712 -22.677 1.00 27.78 198 VAL A N 1
ATOM 1567 C CA . VAL A 1 198 ? 32.026 60.598 -22.540 1.00 26.19 198 VAL A CA 1
ATOM 1568 C C . VAL A 1 198 ? 31.760 60.385 -21.052 1.00 25.03 198 VAL A C 1
ATOM 1569 O O . VAL A 1 198 ? 32.657 60.554 -20.238 1.00 27.44 198 VAL A O 1
ATOM 1573 N N . GLY A 1 199 ? 30.534 60.021 -20.700 1.00 28.55 199 GLY A N 1
ATOM 1574 C CA . GLY A 1 199 ? 30.157 59.816 -19.313 1.00 25.06 199 GLY A CA 1
ATOM 1575 C C . GLY A 1 199 ? 29.377 58.528 -19.145 1.00 29.10 199 GLY A C 1
ATOM 1576 O O . GLY A 1 199 ? 28.324 58.354 -19.739 1.00 34.98 199 GLY A O 1
ATOM 1577 N N . LEU A 1 200 ? 29.903 57.619 -18.331 1.00 29.07 200 LEU A N 1
ATOM 1578 C CA . LEU A 1 200 ? 29.246 56.346 -18.085 1.00 30.56 200 LEU A CA 1
ATOM 1579 C C . LEU A 1 200 ? 28.850 56.245 -16.617 1.00 34.65 200 LEU A C 1
ATOM 1580 O O . LEU A 1 200 ? 29.657 56.521 -15.726 1.00 32.37 200 LEU A O 1
ATOM 1585 N N . GLY A 1 201 ? 27.595 55.885 -16.373 1.00 33.37 201 GLY A N 1
ATOM 1586 C CA . GLY A 1 201 ? 27.076 55.772 -15.022 1.00 32.74 201 GLY A CA 1
ATOM 1587 C C . GLY A 1 201 ? 26.041 54.664 -14.903 1.00 35.48 201 GLY A C 1
ATOM 1588 O O . GLY A 1 201 ? 25.334 54.349 -15.861 1.00 41.65 201 GLY A O 1
ATOM 1589 N N . ASP A 1 202 ? 25.950 54.076 -13.719 1.00 41.00 202 ASP A N 1
ATOM 1590 C CA . ASP A 1 202 ? 25.094 52.910 -13.494 1.00 45.74 202 ASP A CA 1
ATOM 1591 C C . ASP A 1 202 ? 23.746 53.292 -12.912 1.00 57.33 202 ASP A C 1
ATOM 1592 O O . ASP A 1 202 ? 22.840 52.461 -12.831 1.00 66.10 202 ASP A O 1
ATOM 1597 N N . SER A 1 203 ? 23.614 54.540 -12.481 1.00 43.17 203 SER A N 1
ATOM 1598 C CA . SER A 1 203 ? 22.401 54.964 -11.794 1.00 57.89 203 SER A CA 1
ATOM 1599 C C . SER A 1 203 ? 21.799 56.246 -12.360 1.00 60.22 203 SER A C 1
ATOM 1600 O O . SER A 1 203 ? 22.332 56.842 -13.296 1.00 50.28 203 SER A O 1
ATOM 1603 N N . LEU A 1 204 ? 20.678 56.660 -11.775 1.00 71.60 204 LEU A N 1
ATOM 1604 C CA . LEU A 1 204 ? 20.054 57.933 -12.112 1.00 76.37 204 LEU A CA 1
ATOM 1605 C C . LEU A 1 204 ? 20.770 59.105 -11.449 1.00 79.69 204 LEU A C 1
ATOM 1606 O O . LEU A 1 204 ? 20.736 60.225 -11.958 1.00 81.74 204 LEU A O 1
ATOM 1611 N N . ASN A 1 205 ? 21.421 58.848 -10.317 1.00 74.19 205 ASN A N 1
ATOM 1612 C CA . ASN A 1 205 ? 22.193 59.885 -9.642 1.00 68.26 205 ASN A CA 1
ATOM 1613 C C . ASN A 1 205 ? 23.407 60.272 -10.465 1.00 69.08 205 ASN A C 1
ATOM 1614 O O . ASN A 1 205 ? 24.280 61.005 -10.012 1.00 50.38 205 ASN A O 1
ATOM 1619 N N . ASP A 1 206 ? 23.472 59.756 -11.681 1.00 74.42 206 ASP A N 1
ATOM 1620 C CA . ASP A 1 206 ? 24.544 60.137 -12.573 1.00 58.66 206 ASP A CA 1
ATOM 1621 C C . ASP A 1 206 ? 24.019 61.120 -13.597 1.00 47.87 206 ASP A C 1
ATOM 1622 O O . ASP A 1 206 ? 24.719 61.449 -14.542 1.00 35.68 206 ASP A O 1
ATOM 1627 N N . LEU A 1 207 ? 22.781 61.572 -13.398 1.00 42.77 207 LEU A N 1
ATOM 1628 C CA . LEU A 1 207 ? 22.171 62.577 -14.255 1.00 46.48 207 LEU A CA 1
ATOM 1629 C C . LEU A 1 207 ? 23.034 63.846 -14.383 1.00 32.28 207 LEU A C 1
ATOM 1630 O O . LEU A 1 207 ? 23.302 64.292 -15.491 1.00 34.22 207 LEU A O 1
ATOM 1635 N N . PRO A 1 208 ? 23.489 64.418 -13.254 1.00 32.71 208 PRO A N 1
ATOM 1636 C CA . PRO A 1 208 ? 24.382 65.582 -13.345 1.00 28.01 208 PRO A CA 1
ATOM 1637 C C . PRO A 1 208 ? 25.639 65.291 -14.185 1.00 29.14 208 PRO A C 1
ATOM 1638 O O . PRO A 1 208 ? 26.121 66.151 -14.921 1.00 28.03 208 PRO A O 1
ATOM 1642 N N . LEU A 1 209 ? 26.165 64.075 -14.062 1.00 28.42 209 LEU A N 1
ATOM 1643 C CA . LEU A 1 209 ? 27.263 63.627 -14.911 1.00 22.57 209 LEU A CA 1
ATOM 1644 C C . LEU A 1 209 ? 26.833 63.545 -16.377 1.00 24.14 209 LEU A C 1
ATOM 1645 O O . LEU A 1 209 ? 27.541 64.009 -17.267 1.00 23.40 209 LEU A O 1
ATOM 1650 N N . PHE A 1 210 ? 25.671 62.954 -16.621 1.00 27.21 210 PHE A N 1
ATOM 1651 C CA . PHE A 1 210 ? 25.192 62.768 -17.988 1.00 24.95 210 PHE A CA 1
ATOM 1652 C C . PHE A 1 210 ? 25.021 64.103 -18.707 1.00 31.11 210 PHE A C 1
ATOM 1653 O O . PHE A 1 210 ? 25.331 64.223 -19.892 1.00 31.21 210 PHE A O 1
ATOM 1661 N N . ARG A 1 211 ? 24.564 65.112 -17.975 1.00 27.80 211 ARG A N 1
ATOM 1662 C CA A ARG A 1 211 ? 24.332 66.424 -18.569 0.34 31.10 211 ARG A CA 1
ATOM 1663 C CA B ARG A 1 211 ? 24.331 66.433 -18.557 0.66 31.78 211 ARG A CA 1
ATOM 1664 C C . ARG A 1 211 ? 25.622 67.159 -18.917 1.00 26.84 211 ARG A C 1
ATOM 1665 O O . ARG A 1 211 ? 25.628 68.019 -19.785 1.00 28.92 211 ARG A O 1
ATOM 1680 N N . ALA A 1 212 ? 26.712 66.805 -18.247 1.00 22.46 212 ALA A N 1
ATOM 1681 C CA . ALA A 1 212 ? 27.969 67.525 -18.409 1.00 21.92 212 ALA A CA 1
ATOM 1682 C C . ALA A 1 212 ? 28.886 66.948 -19.492 1.00 23.12 212 ALA A C 1
ATOM 1683 O O . ALA A 1 212 ? 29.962 67.480 -19.737 1.00 26.43 212 ALA A O 1
ATOM 1685 N N . VAL A 1 213 ? 28.474 65.849 -20.114 1.00 28.02 213 VAL A N 1
ATOM 1686 C CA . VAL A 1 213 ? 29.292 65.225 -21.151 1.00 24.74 213 VAL A CA 1
ATOM 1687 C C . VAL A 1 213 ? 28.575 65.274 -22.502 1.00 28.11 213 VAL A C 1
ATOM 1688 O O . VAL A 1 213 ? 27.392 65.599 -22.587 1.00 26.62 213 VAL A O 1
ATOM 1692 N N . ASP A 1 214 ? 29.296 64.920 -23.557 1.00 26.89 214 ASP A N 1
ATOM 1693 C CA . ASP A 1 214 ? 28.758 64.955 -24.908 1.00 28.78 214 ASP A CA 1
ATOM 1694 C C . ASP A 1 214 ? 28.118 63.646 -25.333 1.00 31.52 214 ASP A C 1
ATOM 1695 O O . ASP A 1 214 ? 27.262 63.625 -26.211 1.00 33.82 214 ASP A O 1
ATOM 1700 N N . LEU A 1 215 ? 28.565 62.554 -24.726 1.00 31.21 215 LEU A N 1
ATOM 1701 C CA . LEU A 1 215 ? 27.970 61.256 -24.977 1.00 34.49 215 LEU A CA 1
ATOM 1702 C C . LEU A 1 215 ? 27.746 60.565 -23.642 1.00 29.73 215 LEU A C 1
ATOM 1703 O O . LEU A 1 215 ? 28.692 60.246 -22.935 1.00 29.72 215 LEU A O 1
ATOM 1708 N N . ALA A 1 216 ? 26.484 60.346 -23.299 1.00 34.24 216 ALA A N 1
ATOM 1709 C CA . ALA A 1 216 ? 26.141 59.740 -22.030 1.00 39.84 216 ALA A CA 1
ATOM 1710 C C . ALA A 1 216 ? 25.685 58.299 -22.247 1.00 35.62 216 ALA A C 1
ATOM 1711 O O . ALA A 1 216 ? 24.853 58.032 -23.107 1.00 37.95 216 ALA A O 1
ATOM 1713 N N . VAL A 1 217 ? 26.256 57.380 -21.469 1.00 35.38 217 VAL A N 1
ATOM 1714 C CA . VAL A 1 217 ? 25.890 55.968 -21.547 1.00 39.46 217 VAL A CA 1
ATOM 1715 C C . VAL A 1 217 ? 25.472 55.448 -20.181 1.00 37.56 217 VAL A C 1
ATOM 1716 O O . VAL A 1 217 ? 26.199 55.604 -19.199 1.00 35.14 217 VAL A O 1
ATOM 1720 N N . TYR A 1 218 ? 24.293 54.838 -20.123 1.00 44.43 218 TYR A N 1
ATOM 1721 C CA . TYR A 1 218 ? 23.772 54.285 -18.882 1.00 44.81 218 TYR A CA 1
ATOM 1722 C C . TYR A 1 218 ? 24.021 52.784 -18.855 1.00 42.09 218 TYR A C 1
ATOM 1723 O O . TYR A 1 218 ? 23.479 52.041 -19.665 1.00 50.80 218 TYR A O 1
ATOM 1732 N N . VAL A 1 219 ? 24.862 52.341 -17.930 1.00 45.98 219 VAL A N 1
ATOM 1733 C CA . VAL A 1 219 ? 25.162 50.923 -17.825 1.00 48.08 219 VAL A CA 1
ATOM 1734 C C . VAL A 1 219 ? 24.513 50.339 -16.583 1.00 63.47 219 VAL A C 1
ATOM 1735 O O . VAL A 1 219 ? 25.044 49.419 -15.968 1.00 64.02 219 VAL A O 1
ATOM 1739 N N . GLY A 1 220 ? 23.363 50.890 -16.216 1.00 70.14 220 GLY A N 1
ATOM 1740 C CA . GLY A 1 220 ? 22.599 50.378 -15.097 1.00 74.20 220 GLY A CA 1
ATOM 1741 C C . GLY A 1 220 ? 21.508 49.431 -15.555 1.00 72.89 220 GLY A C 1
ATOM 1742 O O . GLY A 1 220 ? 21.607 48.815 -16.620 1.00 73.11 220 GLY A O 1
ATOM 1743 N N . ARG A 1 221 ? 20.455 49.318 -14.753 1.00 83.01 221 ARG A N 1
ATOM 1744 C CA . ARG A 1 221 ? 19.377 48.379 -15.042 1.00 90.55 221 ARG A CA 1
ATOM 1745 C C . ARG A 1 221 ? 18.111 49.119 -15.454 1.00 89.92 221 ARG A C 1
ATOM 1746 O O . ARG A 1 221 ? 17.761 50.147 -14.871 1.00 85.82 221 ARG A O 1
ATOM 1754 N N . GLY A 1 222 ? 17.431 48.596 -16.468 1.00 94.43 222 GLY A N 1
ATOM 1755 C CA . GLY A 1 222 ? 16.204 49.202 -16.948 1.00 95.33 222 GLY A CA 1
ATOM 1756 C C . GLY A 1 222 ? 16.442 50.376 -17.878 1.00 86.51 222 GLY A C 1
ATOM 1757 O O . GLY A 1 222 ? 17.549 50.573 -18.380 1.00 79.13 222 GLY A O 1
ATOM 1758 N N . ASP A 1 223 ? 15.390 51.158 -18.102 1.00 86.97 223 ASP A N 1
ATOM 1759 C CA . ASP A 1 223 ? 15.439 52.292 -19.018 1.00 81.71 223 ASP A CA 1
ATOM 1760 C C . ASP A 1 223 ? 16.403 53.380 -18.563 1.00 73.37 223 ASP A C 1
ATOM 1761 O O . ASP A 1 223 ? 16.402 53.776 -17.398 1.00 68.90 223 ASP A O 1
ATOM 1766 N N . PRO A 1 224 ? 17.223 53.878 -19.495 1.00 68.22 224 PRO A N 1
ATOM 1767 C CA . PRO A 1 224 ? 18.126 54.986 -19.196 1.00 60.86 224 PRO A CA 1
ATOM 1768 C C . PRO A 1 224 ? 17.357 56.292 -19.272 1.00 62.70 224 PRO A C 1
ATOM 1769 O O . PRO A 1 224 ? 16.298 56.333 -19.898 1.00 61.37 224 PRO A O 1
ATOM 1773 N N . PRO A 1 225 ? 17.877 57.353 -18.646 1.00 66.07 225 PRO A N 1
ATOM 1774 C CA . PRO A 1 225 ? 17.215 58.654 -18.763 1.00 65.22 225 PRO A CA 1
ATOM 1775 C C . PRO A 1 225 ? 17.047 59.043 -20.226 1.00 65.36 225 PRO A C 1
ATOM 1776 O O . PRO A 1 225 ? 17.756 58.517 -21.085 1.00 57.67 225 PRO A O 1
ATOM 1780 N N . GLU A 1 226 ? 16.106 59.943 -20.501 1.00 71.66 226 GLU A N 1
ATOM 1781 C CA . GLU A 1 226 ? 15.929 60.484 -21.842 1.00 68.03 226 GLU A CA 1
ATOM 1782 C C . GLU A 1 226 ? 17.221 61.135 -22.321 1.00 61.31 226 GLU A C 1
ATOM 1783 O O . GLU A 1 226 ? 17.864 61.877 -21.577 1.00 55.72 226 GLU A O 1
ATOM 1789 N N . GLY A 1 227 ? 17.603 60.850 -23.560 1.00 62.09 227 GLY A N 1
ATOM 1790 C CA . GLY A 1 227 ? 18.812 61.418 -24.129 1.00 55.83 227 GLY A CA 1
ATOM 1791 C C . GLY A 1 227 ? 20.076 60.724 -23.658 1.00 54.06 227 GLY A C 1
ATOM 1792 O O . GLY A 1 227 ? 21.166 61.295 -23.699 1.00 58.79 227 GLY A O 1
ATOM 1793 N N . VAL A 1 228 ? 19.932 59.483 -23.206 1.00 60.31 228 VAL A N 1
ATOM 1794 C CA . VAL A 1 228 ? 21.077 58.713 -22.743 1.00 52.79 228 VAL A CA 1
ATOM 1795 C C . VAL A 1 228 ? 21.063 57.309 -23.337 1.00 50.70 228 VAL A C 1
ATOM 1796 O O . VAL A 1 228 ? 20.038 56.626 -23.320 1.00 53.64 228 VAL A O 1
ATOM 1800 N N . LEU A 1 229 ? 22.205 56.889 -23.870 1.00 46.56 229 LEU A N 1
ATOM 1801 C CA . LEU A 1 229 ? 22.343 55.559 -24.449 1.00 51.97 229 LEU A CA 1
ATOM 1802 C C . LEU A 1 229 ? 22.242 54.475 -23.381 1.00 56.23 229 LEU A C 1
ATOM 1803 O O . LEU A 1 229 ? 22.425 54.746 -22.195 1.00 57.16 229 LEU A O 1
ATOM 1808 N N . ALA A 1 230 ? 21.946 53.249 -23.807 1.00 56.49 230 ALA A N 1
ATOM 1809 C CA . ALA A 1 230 ? 21.833 52.126 -22.880 1.00 53.41 230 ALA A CA 1
ATOM 1810 C C . ALA A 1 230 ? 22.693 50.944 -23.298 1.00 63.95 230 ALA A C 1
ATOM 1811 O O . ALA A 1 230 ? 23.247 50.913 -24.397 1.00 70.92 230 ALA A O 1
ATOM 1813 N N . THR A 1 231 ? 22.797 49.971 -22.400 1.00 62.91 231 THR A N 1
ATOM 1814 C CA . THR A 1 231 ? 23.426 48.700 -22.709 1.00 71.59 231 THR A CA 1
ATOM 1815 C C . THR A 1 231 ? 22.446 47.580 -22.390 1.00 72.10 231 THR A C 1
ATOM 1816 O O . THR A 1 231 ? 21.539 47.754 -21.577 1.00 73.63 231 THR A O 1
ATOM 1820 N N . PRO A 1 232 ? 22.619 46.425 -23.041 1.00 75.11 232 PRO A N 1
ATOM 1821 C CA . PRO A 1 232 ? 21.772 45.266 -22.753 1.00 87.44 232 PRO A CA 1
ATOM 1822 C C . PRO A 1 232 ? 22.019 44.766 -21.334 1.00 93.37 232 PRO A C 1
ATOM 1823 O O . PRO A 1 232 ? 21.075 44.397 -20.633 1.00 101.97 232 PRO A O 1
ATOM 1827 N N . ALA A 1 233 ? 23.284 44.767 -20.922 1.00 86.72 233 ALA A N 1
ATOM 1828 C CA . ALA A 1 233 ? 23.670 44.296 -19.599 1.00 83.33 233 ALA A CA 1
ATOM 1829 C C . ALA A 1 233 ? 24.456 45.366 -18.858 1.00 91.94 233 ALA A C 1
ATOM 1830 O O . ALA A 1 233 ? 25.271 46.067 -19.455 1.00 92.55 233 ALA A O 1
ATOM 1832 N N . PRO A 1 234 ? 24.207 45.496 -17.549 1.00 97.66 234 PRO A N 1
ATOM 1833 C CA . PRO A 1 234 ? 24.860 46.497 -16.697 1.00 91.43 234 PRO A CA 1
ATOM 1834 C C . PRO A 1 234 ? 26.312 46.146 -16.362 1.00 87.50 234 PRO A C 1
ATOM 1835 O O . PRO A 1 234 ? 26.823 45.123 -16.819 1.00 86.39 234 PRO A O 1
ATOM 1839 N N . GLY A 1 235 ? 26.965 47.007 -15.585 1.00 85.00 235 GLY A N 1
ATOM 1840 C CA . GLY A 1 235 ? 28.290 46.734 -15.055 1.00 84.51 235 GLY A CA 1
ATOM 1841 C C . GLY A 1 235 ? 29.412 46.820 -16.070 1.00 84.50 235 GLY A C 1
ATOM 1842 O O . GLY A 1 235 ? 29.240 47.398 -17.138 1.00 79.02 235 GLY A O 1
ATOM 1843 N N . PRO A 1 236 ? 30.580 46.252 -15.728 1.00 88.79 236 PRO A N 1
ATOM 1844 C CA . PRO A 1 236 ? 31.732 46.195 -16.633 1.00 86.73 236 PRO A CA 1
ATOM 1845 C C . PRO A 1 236 ? 31.366 45.490 -17.931 1.00 89.74 236 PRO A C 1
ATOM 1846 O O . PRO A 1 236 ? 31.998 45.726 -18.959 1.00 91.13 236 PRO A O 1
ATOM 1850 N N . GLU A 1 237 ? 30.359 44.625 -17.877 1.00 89.61 237 GLU A N 1
ATOM 1851 C CA . GLU A 1 237 ? 29.832 44.018 -19.088 1.00 91.33 237 GLU A CA 1
ATOM 1852 C C . GLU A 1 237 ? 29.175 45.108 -19.919 1.00 85.92 237 GLU A C 1
ATOM 1853 O O . GLU A 1 237 ? 29.296 45.132 -21.143 1.00 92.52 237 GLU A O 1
ATOM 1859 N N . GLY A 1 238 ? 28.480 46.013 -19.239 1.00 75.68 238 GLY A N 1
ATOM 1860 C CA . GLY A 1 238 ? 27.920 47.183 -19.884 1.00 69.28 238 GLY A CA 1
ATOM 1861 C C . GLY A 1 238 ? 29.020 48.133 -20.310 1.00 67.60 238 GLY A C 1
ATOM 1862 O O . GLY A 1 238 ? 28.978 48.691 -21.405 1.00 61.30 238 GLY A O 1
ATOM 1863 N N . PHE A 1 239 ? 30.012 48.308 -19.439 1.00 57.12 239 PHE A N 1
ATOM 1864 C CA . PHE A 1 239 ? 31.152 49.168 -19.725 1.00 53.50 239 PHE A CA 1
ATOM 1865 C C . PHE A 1 239 ? 31.885 48.672 -20.962 1.00 57.69 239 PHE A C 1
ATOM 1866 O O . PHE A 1 239 ? 32.192 49.448 -21.863 1.00 57.04 239 PHE A O 1
ATOM 1874 N N . ARG A 1 240 ? 32.165 47.372 -20.991 1.00 59.27 240 ARG A N 1
ATOM 1875 C CA . ARG A 1 240 ? 32.846 46.743 -22.115 1.00 60.45 240 ARG A CA 1
ATOM 1876 C C . ARG A 1 240 ? 32.026 46.919 -23.387 1.00 62.53 240 ARG A C 1
ATOM 1877 O O . ARG A 1 240 ? 32.539 47.361 -24.414 1.00 72.77 240 ARG A O 1
ATOM 1885 N N . TYR A 1 241 ? 30.749 46.556 -23.306 1.00 60.17 241 TYR A N 1
ATOM 1886 C CA . TYR A 1 241 ? 29.810 46.761 -24.399 1.00 64.09 241 TYR A CA 1
ATOM 1887 C C . TYR A 1 241 ? 29.880 48.210 -24.870 1.00 57.52 241 TYR A C 1
ATOM 1888 O O . TYR A 1 241 ? 30.092 48.484 -26.052 1.00 65.85 241 TYR A O 1
ATOM 1897 N N . ALA A 1 242 ? 29.717 49.134 -23.932 1.00 62.89 242 ALA A N 1
ATOM 1898 C CA . ALA A 1 242 ? 29.748 50.557 -24.245 1.00 59.29 242 ALA A CA 1
ATOM 1899 C C . ALA A 1 242 ? 31.062 50.979 -24.903 1.00 56.51 242 ALA A C 1
ATOM 1900 O O . ALA A 1 242 ? 31.065 51.759 -25.851 1.00 55.70 242 ALA A O 1
ATOM 1902 N N . VAL A 1 243 ? 32.180 50.466 -24.401 1.00 55.16 243 VAL A N 1
ATOM 1903 C CA . VAL A 1 243 ? 33.478 50.849 -24.945 1.00 52.03 243 VAL A CA 1
ATOM 1904 C C . VAL A 1 243 ? 33.647 50.320 -26.362 1.00 59.50 243 VAL A C 1
ATOM 1905 O O . VAL A 1 243 ? 34.084 51.045 -27.257 1.00 61.05 243 VAL A O 1
ATOM 1909 N N . GLU A 1 244 ? 33.287 49.056 -26.563 1.00 63.68 244 GLU A N 1
ATOM 1910 C CA . GLU A 1 244 ? 33.381 48.429 -27.875 1.00 66.95 244 GLU A CA 1
ATOM 1911 C C . GLU A 1 244 ? 32.450 49.075 -28.893 1.00 69.16 244 GLU A C 1
ATOM 1912 O O . GLU A 1 244 ? 32.848 49.360 -30.023 1.00 75.24 244 GLU A O 1
ATOM 1918 N N . ARG A 1 245 ? 31.205 49.297 -28.491 1.00 63.95 245 ARG A N 1
ATOM 1919 C CA . ARG A 1 245 ? 30.177 49.744 -29.425 1.00 65.83 245 ARG A CA 1
ATOM 1920 C C . ARG A 1 245 ? 30.237 51.243 -29.710 1.00 63.46 245 ARG A C 1
ATOM 1921 O O . ARG A 1 245 ? 30.064 51.678 -30.854 1.00 62.66 245 ARG A O 1
ATOM 1929 N N . TYR A 1 246 ? 30.492 52.023 -28.667 1.00 61.51 246 TYR A N 1
ATOM 1930 C CA . TYR A 1 246 ? 30.330 53.468 -28.735 1.00 56.49 246 TYR A CA 1
ATOM 1931 C C . TYR A 1 246 ? 31.639 54.240 -28.865 1.00 57.26 246 TYR A C 1
ATOM 1932 O O . TYR A 1 246 ? 31.681 55.293 -29.497 1.00 54.04 246 TYR A O 1
ATOM 1941 N N . LEU A 1 247 ? 32.707 53.721 -28.274 1.00 52.40 247 LEU A N 1
ATOM 1942 C CA . LEU A 1 247 ? 33.950 54.482 -28.202 1.00 54.98 247 LEU A CA 1
ATOM 1943 C C . LEU A 1 247 ? 34.994 54.071 -29.234 1.00 63.42 247 LEU A C 1
ATOM 1944 O O . LEU A 1 247 ? 35.368 54.864 -30.096 1.00 66.68 247 LEU A O 1
ATOM 1949 N N . LEU A 1 248 ? 35.464 52.834 -29.130 1.00 64.52 248 LEU A N 1
ATOM 1950 C CA . LEU A 1 248 ? 36.541 52.334 -29.981 1.00 72.02 248 LEU A CA 1
ATOM 1951 C C . LEU A 1 248 ? 36.412 52.701 -31.467 1.00 72.78 248 LEU A C 1
ATOM 1952 O O . LEU A 1 248 ? 37.410 53.025 -32.109 1.00 75.04 248 LEU A O 1
ATOM 1957 N N . PRO A 1 249 ? 35.187 52.656 -32.017 1.00 75.51 249 PRO A N 1
ATOM 1958 C CA . PRO A 1 249 ? 34.997 53.042 -33.422 1.00 86.74 249 PRO A CA 1
ATOM 1959 C C . PRO A 1 249 ? 35.463 54.466 -33.754 1.00 88.78 249 PRO A C 1
ATOM 1960 O O . PRO A 1 249 ? 35.757 54.747 -34.916 1.00 95.12 249 PRO A O 1
ATOM 1964 N N . ARG A 1 250 ? 35.530 55.345 -32.759 1.00 85.83 250 ARG A N 1
ATOM 1965 C CA . ARG A 1 250 ? 35.951 56.726 -32.993 1.00 80.90 250 ARG A CA 1
ATOM 1966 C C . ARG A 1 250 ? 37.465 56.864 -33.135 1.00 82.87 250 ARG A C 1
ATOM 1967 O O . ARG A 1 250 ? 38.240 56.042 -32.646 1.00 80.17 250 ARG A O 1
ATOM 1975 N N . LEU A 1 251 ? 37.951 57.818 -33.742 1.00 87.73 251 LEU A N 1
ATOM 1976 N N . MET B 1 1 ? 12.971 46.598 56.317 1.00 39.77 1 MET B N 1
ATOM 1977 C CA . MET B 1 1 ? 12.602 47.245 55.057 1.00 41.90 1 MET B CA 1
ATOM 1978 C C . MET B 1 1 ? 13.833 47.557 54.216 1.00 31.41 1 MET B C 1
ATOM 1979 O O . MET B 1 1 ? 14.830 48.081 54.723 1.00 41.78 1 MET B O 1
ATOM 1984 N N . ILE B 1 2 ? 13.759 47.223 52.930 1.00 27.07 2 ILE B N 1
ATOM 1985 C CA . ILE B 1 2 ? 14.749 47.664 51.953 1.00 28.98 2 ILE B CA 1
ATOM 1986 C C . ILE B 1 2 ? 14.028 48.452 50.871 1.00 29.02 2 ILE B C 1
ATOM 1987 O O . ILE B 1 2 ? 12.979 48.031 50.373 1.00 29.00 2 ILE B O 1
ATOM 1992 N N . VAL B 1 3 ? 14.596 49.590 50.493 1.00 29.76 3 VAL B N 1
ATOM 1993 C CA . VAL B 1 3 ? 14.015 50.390 49.428 1.00 28.31 3 VAL B CA 1
ATOM 1994 C C . VAL B 1 3 ? 14.802 50.167 48.141 1.00 27.03 3 VAL B C 1
ATOM 1995 O O . VAL B 1 3 ? 15.995 50.440 48.088 1.00 29.14 3 VAL B O 1
ATOM 1999 N N . PHE B 1 4 ? 14.130 49.618 47.130 1.00 22.30 4 PHE B N 1
ATOM 2000 C CA . PHE B 1 4 ? 14.715 49.438 45.808 1.00 23.72 4 PHE B CA 1
ATOM 2001 C C . PHE B 1 4 ? 14.254 50.584 44.916 1.00 29.99 4 PHE B C 1
ATOM 2002 O O . PHE B 1 4 ? 13.053 50.817 44.758 1.00 28.48 4 PHE B O 1
ATOM 2010 N N . THR B 1 5 ? 15.199 51.326 44.351 1.00 24.83 5 THR B N 1
ATOM 2011 C CA . THR B 1 5 ? 14.811 52.525 43.620 1.00 24.18 5 THR B CA 1
ATOM 2012 C C . THR B 1 5 ? 15.493 52.643 42.277 1.00 23.71 5 THR B C 1
ATOM 2013 O O . THR B 1 5 ? 16.686 52.392 42.109 1.00 24.30 5 THR B O 1
ATOM 2017 N N . ASP B 1 6 ? 14.686 53.030 41.314 1.00 21.96 6 ASP B N 1
ATOM 2018 C CA . ASP B 1 6 ? 15.181 53.363 40.007 1.00 23.62 6 ASP B CA 1
ATOM 2019 C C . ASP B 1 6 ? 15.912 54.707 40.104 1.00 26.06 6 ASP B C 1
ATOM 2020 O O . ASP B 1 6 ? 15.712 55.464 41.067 1.00 29.17 6 ASP B O 1
ATOM 2025 N N . LEU B 1 7 ? 16.753 55.003 39.117 1.00 23.98 7 LEU B N 1
ATOM 2026 C CA . LEU B 1 7 ? 17.522 56.240 39.136 1.00 26.31 7 LEU B CA 1
ATOM 2027 C C . LEU B 1 7 ? 16.947 57.326 38.222 1.00 27.27 7 LEU B C 1
ATOM 2028 O O . LEU B 1 7 ? 16.399 58.318 38.704 1.00 32.03 7 LEU B O 1
ATOM 2033 N N . ASP B 1 8 ? 17.068 57.148 36.905 1.00 22.61 8 ASP B N 1
ATOM 2034 C CA . ASP B 1 8 ? 16.606 58.183 35.988 1.00 29.33 8 ASP B CA 1
ATOM 2035 C C . ASP B 1 8 ? 15.119 58.440 36.145 1.00 27.25 8 ASP B C 1
ATOM 2036 O O . ASP B 1 8 ? 14.323 57.523 36.083 1.00 25.32 8 ASP B O 1
ATOM 2041 N N . GLY B 1 9 ? 14.749 59.695 36.346 1.00 26.34 9 GLY B N 1
ATOM 2042 C CA . GLY B 1 9 ? 13.350 60.068 36.429 1.00 33.15 9 GLY B CA 1
ATOM 2043 C C . GLY B 1 9 ? 12.688 59.673 37.734 1.00 34.87 9 GLY B C 1
ATOM 2044 O O . GLY B 1 9 ? 11.495 59.904 37.917 1.00 30.69 9 GLY B O 1
ATOM 2045 N N . THR B 1 10 ? 13.461 59.078 38.635 1.00 29.93 10 THR B N 1
ATOM 2046 C CA . THR B 1 10 ? 12.948 58.663 39.939 1.00 29.95 10 THR B CA 1
ATOM 2047 C C . THR B 1 10 ? 13.767 59.344 41.035 1.00 30.93 10 THR B C 1
ATOM 2048 O O . THR B 1 10 ? 13.341 60.346 41.611 1.00 30.22 10 THR B O 1
ATOM 2052 N N . LEU B 1 11 ? 14.962 58.830 41.291 1.00 29.84 11 LEU B N 1
ATOM 2053 C CA . LEU B 1 11 ? 15.830 59.398 42.325 1.00 28.09 11 LEU B CA 1
ATOM 2054 C C . LEU B 1 11 ? 16.649 60.577 41.790 1.00 29.53 11 LEU B C 1
ATOM 2055 O O . LEU B 1 11 ? 17.045 61.467 42.542 1.00 32.27 11 LEU B O 1
ATOM 2060 N N . LEU B 1 12 ? 16.887 60.588 40.479 1.00 25.15 12 LEU B N 1
ATOM 2061 C CA . LEU B 1 12 ? 17.679 61.645 39.859 1.00 29.52 12 LEU B CA 1
ATOM 2062 C C . LEU B 1 12 ? 16.797 62.712 39.230 1.00 34.77 12 LEU B C 1
ATOM 2063 O O . LEU B 1 12 ? 15.749 62.403 38.681 1.00 36.90 12 LEU B O 1
ATOM 2068 N N . ASP B 1 13 ? 17.229 63.967 39.318 1.00 32.60 13 ASP B N 1
ATOM 2069 C CA . ASP B 1 13 ? 16.527 65.051 38.649 1.00 33.56 13 ASP B CA 1
ATOM 2070 C C . ASP B 1 13 ? 16.814 65.011 37.141 1.00 40.24 13 ASP B C 1
ATOM 2071 O O . ASP B 1 13 ? 17.500 64.108 36.659 1.00 36.35 13 ASP B O 1
ATOM 2076 N N . GLU B 1 14 ? 16.286 65.986 36.409 1.00 40.77 14 GLU B N 1
ATOM 2077 C CA . GLU B 1 14 ? 16.380 65.994 34.946 1.00 47.66 14 GLU B CA 1
ATOM 2078 C C . GLU B 1 14 ? 17.810 66.186 34.434 1.00 48.06 14 GLU B C 1
ATOM 2079 O O . GLU B 1 14 ? 18.080 66.021 33.245 1.00 53.48 14 GLU B O 1
ATOM 2085 N N . ARG B 1 15 ? 18.721 66.537 35.334 1.00 48.61 15 ARG B N 1
ATOM 2086 C CA . ARG B 1 15 ? 20.116 66.730 34.968 1.00 46.15 15 ARG B CA 1
ATOM 2087 C C . ARG B 1 15 ? 20.963 65.545 35.411 1.00 51.14 15 ARG B C 1
ATOM 2088 O O . ARG B 1 15 ? 22.189 65.567 35.308 1.00 59.68 15 ARG B O 1
ATOM 2096 N N . GLY B 1 16 ? 20.296 64.506 35.904 1.00 44.66 16 GLY B N 1
ATOM 2097 C CA . GLY B 1 16 ? 20.970 63.289 36.322 1.00 45.25 16 GLY B CA 1
ATOM 2098 C C . GLY B 1 16 ? 21.658 63.352 37.676 1.00 43.11 16 GLY B C 1
ATOM 2099 O O . GLY B 1 16 ? 22.507 62.516 37.967 1.00 40.78 16 GLY B O 1
ATOM 2100 N N . GLU B 1 17 ? 21.277 64.321 38.506 1.00 41.10 17 GLU B N 1
ATOM 2101 C CA . GLU B 1 17 ? 21.940 64.554 39.793 1.00 42.24 17 GLU B CA 1
ATOM 2102 C C . GLU B 1 17 ? 21.084 64.180 41.008 1.00 38.52 17 GLU B C 1
ATOM 2103 O O . GLU B 1 17 ? 19.854 64.161 40.929 1.00 32.01 17 GLU B O 1
ATOM 2109 N N . LEU B 1 18 ? 21.757 63.914 42.129 1.00 40.63 18 LEU B N 1
ATOM 2110 C CA . LEU B 1 18 ? 21.125 63.421 43.359 1.00 39.77 18 LEU B CA 1
ATOM 2111 C C . LEU B 1 18 ? 20.685 64.506 44.348 1.00 39.79 18 LEU B C 1
ATOM 2112 O O . LEU B 1 18 ? 20.014 64.209 45.345 1.00 41.47 18 LEU B O 1
ATOM 2117 N N . GLY B 1 19 ? 21.078 65.748 44.093 1.00 33.91 19 GLY B N 1
ATOM 2118 C CA . GLY B 1 19 ? 20.802 66.848 45.004 1.00 40.29 19 GLY B CA 1
ATOM 2119 C C . GLY B 1 19 ? 19.409 66.877 45.612 1.00 46.83 19 GLY B C 1
ATOM 2120 O O . GLY B 1 19 ? 19.259 66.834 46.833 1.00 44.12 19 GLY B O 1
ATOM 2121 N N . PRO B 1 20 ? 18.377 66.963 44.761 1.00 45.73 20 PRO B N 1
ATOM 2122 C CA . PRO B 1 20 ? 16.981 67.052 45.206 1.00 46.77 20 PRO B CA 1
ATOM 2123 C C . PRO B 1 20 ? 16.520 65.867 46.059 1.00 46.29 20 PRO B C 1
ATOM 2124 O O . PRO B 1 20 ? 15.585 66.020 46.845 1.00 49.53 20 PRO B O 1
ATOM 2128 N N . ALA B 1 21 ? 17.163 64.714 45.916 1.00 33.87 21 ALA B N 1
ATOM 2129 C CA . ALA B 1 21 ? 16.777 63.537 46.696 1.00 33.83 21 ALA B CA 1
ATOM 2130 C C . ALA B 1 21 ? 17.560 63.350 47.999 1.00 34.79 21 ALA B C 1
ATOM 2131 O O . ALA B 1 21 ? 17.234 62.465 48.794 1.00 40.00 21 ALA B O 1
ATOM 2133 N N . ARG B 1 22 ? 18.586 64.167 48.218 1.00 37.48 22 ARG B N 1
ATOM 2134 C CA A ARG B 1 22 ? 19.464 64.016 49.381 0.51 44.45 22 ARG B CA 1
ATOM 2135 C CA B ARG B 1 22 ? 19.459 63.984 49.375 0.49 43.42 22 ARG B CA 1
ATOM 2136 C C . ARG B 1 22 ? 18.701 63.970 50.700 1.00 46.14 22 ARG B C 1
ATOM 2137 O O . ARG B 1 22 ? 18.933 63.099 51.540 1.00 45.14 22 ARG B O 1
ATOM 2152 N N . GLU B 1 23 ? 17.798 64.922 50.891 1.00 39.54 23 GLU B N 1
ATOM 2153 C CA . GLU B 1 23 ? 17.070 64.981 52.157 1.00 41.38 23 GLU B CA 1
ATOM 2154 C C . GLU B 1 23 ? 16.330 63.664 52.441 1.00 39.83 23 GLU B C 1
ATOM 2155 O O . GLU B 1 23 ? 16.411 63.116 53.546 1.00 43.33 23 GLU B O 1
ATOM 2161 N N . ALA B 1 24 ? 15.622 63.148 51.443 1.00 37.92 24 ALA B N 1
ATOM 2162 C CA . ALA B 1 24 ? 14.857 61.929 51.627 1.00 38.38 24 ALA B CA 1
ATOM 2163 C C . ALA B 1 24 ? 15.789 60.742 51.847 1.00 38.90 24 ALA B C 1
ATOM 2164 O O . ALA B 1 24 ? 15.511 59.862 52.664 1.00 37.51 24 ALA B O 1
ATOM 2166 N N . LEU B 1 25 ? 16.892 60.707 51.107 1.00 35.24 25 LEU B N 1
ATOM 2167 C CA . LEU B 1 25 ? 17.863 59.638 51.286 1.00 34.73 25 LEU B CA 1
ATOM 2168 C C . LEU B 1 25 ? 18.454 59.678 52.704 1.00 39.24 25 LEU B C 1
ATOM 2169 O O . LEU B 1 25 ? 18.676 58.635 53.314 1.00 40.28 25 LEU B O 1
ATOM 2174 N N . GLU B 1 26 ? 18.678 60.880 53.234 1.00 39.18 26 GLU B N 1
ATOM 2175 C CA . GLU B 1 26 ? 19.228 61.021 54.584 1.00 42.06 26 GLU B CA 1
ATOM 2176 C C . GLU B 1 26 ? 18.227 60.599 55.654 1.00 48.16 26 GLU B C 1
ATOM 2177 O O . GLU B 1 26 ? 18.611 60.039 56.680 1.00 49.27 26 GLU B O 1
ATOM 2183 N N . ARG B 1 27 ? 16.945 60.864 55.424 1.00 46.85 27 ARG B N 1
ATOM 2184 C CA . ARG B 1 27 ? 15.924 60.363 56.335 1.00 46.77 27 ARG B CA 1
ATOM 2185 C C . ARG B 1 27 ? 16.021 58.843 56.404 1.00 39.30 27 ARG B C 1
ATOM 2186 O O . ARG B 1 27 ? 16.049 58.263 57.492 1.00 46.77 27 ARG B O 1
ATOM 2194 N N . LEU B 1 28 ? 16.080 58.201 55.239 1.00 40.36 28 LEU B N 1
ATOM 2195 C CA . LEU B 1 28 ? 16.160 56.746 55.188 1.00 38.99 28 LEU B CA 1
ATOM 2196 C C . LEU B 1 28 ? 17.401 56.203 55.884 1.00 47.42 28 LEU B C 1
ATOM 2197 O O . LEU B 1 28 ? 17.304 55.255 56.663 1.00 40.43 28 LEU B O 1
ATOM 2202 N N . ARG B 1 29 ? 18.559 56.799 55.613 1.00 54.59 29 ARG B N 1
ATOM 2203 C CA A ARG B 1 29 ? 19.802 56.352 56.233 0.50 59.50 29 ARG B CA 1
ATOM 2204 C CA B ARG B 1 29 ? 19.799 56.346 56.231 0.50 59.49 29 ARG B CA 1
ATOM 2205 C C . ARG B 1 29 ? 19.735 56.470 57.748 1.00 57.36 29 ARG B C 1
ATOM 2206 O O . ARG B 1 29 ? 20.159 55.566 58.470 1.00 60.02 29 ARG B O 1
ATOM 2221 N N . ALA B 1 30 ? 19.198 57.588 58.228 1.00 50.96 30 ALA B N 1
ATOM 2222 C CA . ALA B 1 30 ? 19.110 57.827 59.663 1.00 60.67 30 ALA B CA 1
ATOM 2223 C C . ALA B 1 30 ? 18.322 56.718 60.331 1.00 61.76 30 ALA B C 1
ATOM 2224 O O . ALA B 1 30 ? 18.620 56.325 61.459 1.00 58.97 30 ALA B O 1
ATOM 2226 N N . LEU B 1 31 ? 17.316 56.214 59.622 1.00 45.73 31 LEU B N 1
ATOM 2227 C CA . LEU B 1 31 ? 16.426 55.201 60.170 1.00 47.06 31 LEU B CA 1
ATOM 2228 C C . LEU B 1 31 ? 16.965 53.800 59.918 1.00 42.18 31 LEU B C 1
ATOM 2229 O O . LEU B 1 31 ? 16.297 52.808 60.202 1.00 51.40 31 LEU B O 1
ATOM 2234 N N . GLY B 1 32 ? 18.180 53.733 59.387 1.00 43.58 32 GLY B N 1
ATOM 2235 C CA . GLY B 1 32 ? 18.809 52.465 59.063 1.00 46.18 32 GLY B CA 1
ATOM 2236 C C . GLY B 1 32 ? 18.099 51.661 57.990 1.00 46.78 32 GLY B C 1
ATOM 2237 O O . GLY B 1 32 ? 18.140 50.428 58.003 1.00 45.16 32 GLY B O 1
ATOM 2238 N N . VAL B 1 33 ? 17.448 52.348 57.054 1.00 37.23 33 VAL B N 1
ATOM 2239 C CA . VAL B 1 33 ? 16.825 51.669 55.924 1.00 39.31 33 VAL B CA 1
ATOM 2240 C C . VAL B 1 33 ? 17.738 51.686 54.698 1.00 33.83 33 VAL B C 1
ATOM 2241 O O . VAL B 1 33 ? 18.014 52.744 54.137 1.00 32.42 33 VAL B O 1
ATOM 2245 N N . PRO B 1 34 ? 18.201 50.500 54.271 1.00 32.72 34 PRO B N 1
ATOM 2246 C CA . PRO B 1 34 ? 19.058 50.387 53.084 1.00 31.00 34 PRO B CA 1
ATOM 2247 C C . PRO B 1 34 ? 18.340 50.827 51.809 1.00 31.50 34 PRO B C 1
ATOM 2248 O O . PRO B 1 34 ? 17.157 50.538 51.628 1.00 31.52 34 PRO B O 1
ATOM 2252 N N . VAL B 1 35 ? 19.067 51.516 50.935 1.00 33.10 35 VAL B N 1
ATOM 2253 C CA . VAL B 1 35 ? 18.540 51.923 49.640 1.00 29.59 35 VAL B CA 1
ATOM 2254 C C . VAL B 1 35 ? 19.391 51.291 48.557 1.00 24.53 35 VAL B C 1
ATOM 2255 O O . VAL B 1 35 ? 20.607 51.442 48.575 1.00 33.01 35 VAL B O 1
ATOM 2259 N N . VAL B 1 36 ? 18.738 50.570 47.646 1.00 21.77 36 VAL B N 1
ATOM 2260 C CA . VAL B 1 36 ? 19.397 49.836 46.571 1.00 25.41 36 VAL B CA 1
ATOM 2261 C C . VAL B 1 36 ? 18.983 50.392 45.211 1.00 23.81 36 VAL B C 1
ATOM 2262 O O . VAL B 1 36 ? 17.832 50.235 44.793 1.00 23.74 36 VAL B O 1
ATOM 2266 N N . PRO B 1 37 ? 19.920 51.045 44.501 1.00 27.25 37 PRO B N 1
ATOM 2267 C CA . PRO B 1 37 ? 19.611 51.470 43.126 1.00 26.41 37 PRO B CA 1
ATOM 2268 C C . PRO B 1 37 ? 19.366 50.260 42.212 1.00 21.51 37 PRO B C 1
ATOM 2269 O O . PRO B 1 37 ? 20.109 49.287 42.277 1.00 24.72 37 PRO B O 1
ATOM 2273 N N . VAL B 1 38 ? 18.322 50.323 41.392 1.00 19.02 38 VAL B N 1
ATOM 2274 C CA . VAL B 1 38 ? 18.021 49.271 40.419 1.00 21.16 38 VAL B CA 1
ATOM 2275 C C . VAL B 1 38 ? 17.757 49.991 39.113 1.00 25.57 38 VAL B C 1
ATOM 2276 O O . VAL B 1 38 ? 16.704 50.605 38.933 1.00 23.20 38 VAL B O 1
ATOM 2280 N N . THR B 1 39 ? 18.707 49.927 38.184 1.00 19.70 39 THR B N 1
ATOM 2281 C CA . THR B 1 39 ? 18.705 50.916 37.110 1.00 17.58 39 THR B CA 1
ATOM 2282 C C . THR B 1 39 ? 19.052 50.308 35.769 1.00 23.43 39 THR B C 1
ATOM 2283 O O . THR B 1 39 ? 19.636 49.238 35.717 1.00 20.74 39 THR B O 1
ATOM 2287 N N . ALA B 1 40 ? 18.690 51.013 34.700 1.00 18.08 40 ALA B N 1
ATOM 2288 C CA . ALA B 1 40 ? 19.163 50.680 33.354 1.00 16.11 40 ALA B CA 1
ATOM 2289 C C . ALA B 1 40 ? 20.610 51.157 33.134 1.00 22.09 40 ALA B C 1
ATOM 2290 O O . ALA B 1 40 ? 21.272 50.766 32.165 1.00 22.21 40 ALA B O 1
ATOM 2292 N N . LYS B 1 41 ? 21.105 52.002 34.035 1.00 19.57 41 LYS B N 1
ATOM 2293 C CA . LYS B 1 41 ? 22.440 52.574 33.877 1.00 23.79 41 LYS B CA 1
ATOM 2294 C C . LYS B 1 41 ? 23.528 51.525 34.083 1.00 23.13 41 LYS B C 1
ATOM 2295 O O . LYS B 1 41 ? 23.274 50.469 34.659 1.00 20.59 41 LYS B O 1
ATOM 2301 N N . THR B 1 42 ? 24.731 51.807 33.595 1.00 20.20 42 THR B N 1
ATOM 2302 C CA . THR B 1 42 ? 25.839 50.871 33.733 1.00 20.58 42 THR B CA 1
ATOM 2303 C C . THR B 1 42 ? 26.521 51.042 35.089 1.00 23.29 42 THR B C 1
ATOM 2304 O O . THR B 1 42 ? 26.322 52.044 35.782 1.00 23.94 42 THR B O 1
ATOM 2308 N N . ARG B 1 43 ? 27.340 50.066 35.449 1.00 22.68 43 ARG B N 1
ATOM 2309 C CA . ARG B 1 43 ? 28.156 50.169 36.656 1.00 27.83 43 ARG B CA 1
ATOM 2310 C C . ARG B 1 43 ? 28.975 51.466 36.683 1.00 28.33 43 ARG B C 1
ATOM 2311 O O . ARG B 1 43 ? 29.068 52.139 37.719 1.00 30.52 43 ARG B O 1
ATOM 2319 N N . LYS B 1 44 ? 29.586 51.821 35.552 1.00 26.36 44 LYS B N 1
ATOM 2320 C CA . LYS B 1 44 ? 30.400 53.028 35.499 1.00 26.24 44 LYS B CA 1
ATOM 2321 C C . LYS B 1 44 ? 29.588 54.286 35.799 1.00 28.03 44 LYS B C 1
ATOM 2322 O O . LYS B 1 44 ? 30.072 55.202 36.462 1.00 30.50 44 LYS B O 1
ATOM 2328 N N . GLU B 1 45 ? 28.350 54.330 35.321 1.00 24.54 45 GLU B N 1
ATOM 232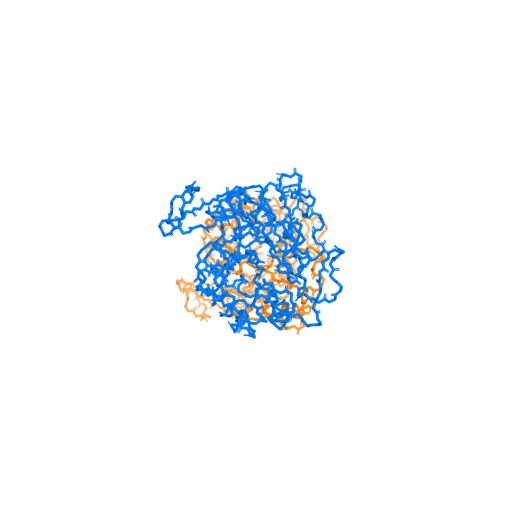9 C CA . GLU B 1 45 ? 27.490 55.474 35.598 1.00 24.23 45 GLU B CA 1
ATOM 2330 C C . GLU B 1 45 ? 27.099 55.539 37.075 1.00 25.57 45 GLU B C 1
ATOM 2331 O O . GLU B 1 45 ? 27.084 56.615 37.685 1.00 28.55 45 GLU B O 1
ATOM 2337 N N . VAL B 1 46 ? 26.761 54.391 37.637 1.00 22.18 46 VAL B N 1
ATOM 2338 C CA . VAL B 1 46 ? 26.382 54.337 39.050 1.00 23.21 46 VAL B CA 1
ATOM 2339 C C . VAL B 1 46 ? 27.567 54.743 39.925 1.00 30.16 46 VAL B C 1
ATOM 2340 O O . VAL B 1 46 ? 27.424 55.513 40.885 1.00 29.57 46 VAL B O 1
ATOM 2344 N N . GLU B 1 47 ? 28.747 54.243 39.587 1.00 28.54 47 GLU B N 1
ATOM 2345 C CA . GLU B 1 47 ? 29.940 54.623 40.344 1.00 35.98 47 GLU B CA 1
ATOM 2346 C C . GLU B 1 47 ? 30.182 56.124 40.291 1.00 37.70 47 GLU B C 1
ATOM 2347 O O . GLU B 1 47 ? 30.613 56.727 41.280 1.00 38.44 47 GLU B O 1
ATOM 2353 N N . ALA B 1 48 ? 29.918 56.729 39.137 1.00 34.16 48 ALA B N 1
ATOM 2354 C CA . ALA B 1 48 ? 30.140 58.157 38.957 1.00 29.51 48 ALA B CA 1
ATOM 2355 C C . ALA B 1 48 ? 29.211 58.994 39.835 1.00 36.11 48 ALA B C 1
ATOM 2356 O O . ALA B 1 48 ? 29.529 60.127 40.178 1.00 39.21 48 ALA B O 1
ATOM 2358 N N . LEU B 1 49 ? 28.066 58.432 40.199 1.00 32.47 49 LEU B N 1
ATOM 2359 C CA . LEU B 1 49 ? 27.146 59.114 41.105 1.00 38.22 49 LEU B CA 1
ATOM 2360 C C . LEU B 1 49 ? 27.597 59.008 42.557 1.00 39.71 49 LEU B C 1
ATOM 2361 O O . LEU B 1 49 ? 27.027 59.655 43.437 1.00 40.88 49 LEU B O 1
ATOM 2366 N N . GLY B 1 50 ? 28.609 58.181 42.805 1.00 35.10 50 GLY B N 1
ATOM 2367 C CA . GLY B 1 50 ? 29.109 57.977 44.156 1.00 40.05 50 GLY B CA 1
ATOM 2368 C C . GLY B 1 50 ? 28.302 56.963 44.951 1.00 37.75 50 GLY B C 1
ATOM 2369 O O . GLY B 1 50 ? 28.412 56.878 46.177 1.00 37.21 50 GLY B O 1
ATOM 2370 N N . LEU B 1 51 ? 27.476 56.190 44.258 1.00 31.41 51 LEU B N 1
ATOM 2371 C CA . LEU B 1 51 ? 26.633 55.197 44.916 1.00 36.97 51 LEU B CA 1
ATOM 2372 C C . LEU B 1 51 ? 27.408 53.909 45.194 1.00 43.63 51 LEU B C 1
ATOM 2373 O O . LEU B 1 51 ? 28.135 53.416 44.331 1.00 41.07 51 LEU B O 1
ATOM 2378 N N . GLU B 1 52 ? 27.259 53.379 46.407 1.00 40.41 52 GLU B N 1
ATOM 2379 C CA . GLU B 1 52 ? 27.969 52.168 46.809 1.00 36.38 52 GLU B CA 1
ATOM 2380 C C . GLU B 1 52 ? 27.077 50.946 46.658 1.00 32.53 52 GLU B C 1
ATOM 2381 O O . GLU B 1 52 ? 25.859 51.057 46.719 1.00 33.17 52 GLU B O 1
ATOM 2387 N N . PRO B 1 53 ? 27.683 49.765 46.467 1.00 34.04 53 PRO B N 1
ATOM 2388 C CA . PRO B 1 53 ? 26.878 48.546 46.353 1.00 35.89 53 PRO B CA 1
ATOM 2389 C C . PRO B 1 53 ? 26.281 48.186 47.715 1.00 30.19 53 PRO B C 1
ATOM 2390 O O . PRO B 1 53 ? 26.774 48.674 48.732 1.00 33.65 53 PRO B O 1
ATOM 2394 N N . PRO B 1 54 ? 25.257 47.320 47.739 1.00 29.79 54 PRO B N 1
ATOM 2395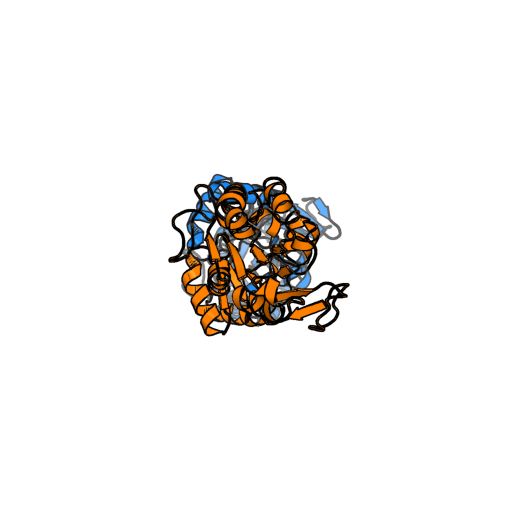 C CA . PRO B 1 54 ? 24.751 46.615 46.558 1.00 27.35 54 PRO B CA 1
ATOM 2396 C C . PRO B 1 54 ? 23.934 47.502 45.635 1.00 28.94 54 PRO B C 1
ATOM 2397 O O . PRO B 1 54 ? 23.210 48.398 46.073 1.00 28.52 54 PRO B O 1
ATOM 2401 N N . PHE B 1 55 ? 24.082 47.260 44.339 1.00 25.29 55 PHE B N 1
ATOM 2402 C CA . PHE B 1 55 ? 23.202 47.889 43.362 1.00 25.99 55 PHE B CA 1
ATOM 2403 C C . PHE B 1 55 ? 23.015 46.971 42.169 1.00 24.86 55 PHE B C 1
ATOM 2404 O O . PHE B 1 55 ? 23.780 46.023 41.988 1.00 25.43 55 PHE B O 1
ATOM 2412 N N . ILE B 1 56 ? 21.985 47.256 41.377 1.00 19.38 56 ILE B N 1
ATOM 2413 C CA . ILE B 1 56 ? 21.630 46.446 40.226 1.00 23.16 56 ILE B CA 1
ATOM 2414 C C . ILE B 1 56 ? 21.680 47.316 38.983 1.00 24.20 56 ILE B C 1
ATOM 2415 O O . ILE B 1 56 ? 21.038 48.367 38.930 1.00 21.07 56 ILE B O 1
ATOM 2420 N N . VAL B 1 57 ? 22.455 46.874 37.996 1.00 17.07 57 VAL B N 1
ATOM 2421 C CA . VAL B 1 57 ? 22.711 47.674 36.801 1.00 19.47 57 VAL B CA 1
ATOM 2422 C C . VAL B 1 57 ? 22.064 47.052 35.580 1.00 23.79 57 VAL B C 1
ATOM 2423 O O . VAL B 1 57 ? 21.667 45.883 35.588 1.00 18.94 57 VAL B O 1
ATOM 2427 N N . GLU B 1 58 ? 21.978 47.851 34.524 1.00 20.34 58 GLU B N 1
ATOM 2428 C CA . GLU B 1 58 ? 21.524 47.363 33.218 1.00 18.08 58 GLU B CA 1
ATOM 2429 C C . GLU B 1 58 ? 20.255 46.511 33.260 1.00 16.52 58 GLU B C 1
ATOM 2430 O O . GLU B 1 58 ? 20.195 45.420 32.696 1.00 19.95 58 GLU B O 1
ATOM 2436 N N . ASN B 1 59 ? 19.226 47.061 33.900 1.00 18.46 59 ASN B N 1
ATOM 2437 C CA . ASN B 1 59 ? 17.887 46.492 33.884 1.00 19.92 59 ASN B CA 1
ATOM 2438 C C . ASN B 1 59 ? 17.804 45.121 34.525 1.00 22.22 59 ASN B C 1
ATOM 2439 O O . ASN B 1 59 ? 16.892 44.343 34.233 1.00 26.89 59 ASN B O 1
ATOM 2444 N N . GLY B 1 60 ? 18.745 44.859 35.418 1.00 20.67 60 GLY B N 1
ATOM 2445 C CA . GLY B 1 60 ? 18.783 43.610 36.159 1.00 18.78 60 GLY B CA 1
ATOM 2446 C C . GLY B 1 60 ? 19.764 42.620 35.576 1.00 23.38 60 GLY B C 1
ATOM 2447 O O . GLY B 1 60 ? 19.778 41.455 35.964 1.00 27.57 60 GLY B O 1
ATOM 2448 N N . GLY B 1 61 ? 20.579 43.071 34.633 1.00 22.45 61 GLY B N 1
ATOM 2449 C CA . GLY B 1 61 ? 21.557 42.202 33.995 1.00 23.60 61 GLY B CA 1
ATOM 2450 C C . GLY B 1 61 ? 22.652 41.821 34.977 1.00 25.84 61 GLY B C 1
ATOM 2451 O O . GLY B 1 61 ? 23.176 40.709 34.940 1.00 25.68 61 GLY B O 1
ATOM 2452 N N . GLY B 1 62 ? 22.995 42.752 35.862 1.00 24.98 62 GLY B N 1
ATOM 2453 C CA . GLY B 1 62 ? 24.060 42.525 36.819 1.00 25.98 62 GLY B CA 1
ATOM 2454 C C . GLY B 1 62 ? 23.706 42.964 38.224 1.00 27.42 62 GLY B C 1
ATOM 2455 O O . GLY B 1 62 ? 23.156 44.043 38.433 1.00 23.81 62 GLY B O 1
ATOM 2456 N N . LEU B 1 63 ? 24.015 42.106 39.190 1.00 23.39 63 LEU B N 1
ATOM 2457 C CA . LEU B 1 63 ? 23.839 42.440 40.588 1.00 21.90 63 LEU B CA 1
ATOM 2458 C C . LEU B 1 63 ? 25.233 42.619 41.161 1.00 26.51 63 LEU B C 1
ATOM 2459 O O . LEU B 1 63 ? 26.046 41.697 41.141 1.00 31.39 63 LEU B O 1
ATOM 2464 N N . TYR B 1 64 ? 25.529 43.828 41.620 1.00 21.84 64 TYR B N 1
ATOM 2465 C CA . TYR B 1 64 ? 26.812 44.087 42.254 1.00 27.74 64 TYR B CA 1
ATOM 2466 C C . TYR B 1 64 ? 26.734 44.077 43.775 1.00 26.01 64 TYR B C 1
ATOM 2467 O O . TYR B 1 64 ? 25.890 44.740 44.364 1.00 29.45 64 TYR B O 1
ATOM 2476 N N . LEU B 1 65 ? 27.657 43.347 44.391 1.00 25.91 65 LEU B N 1
ATOM 2477 C CA . LEU B 1 65 ? 27.751 43.287 45.852 1.00 26.70 65 LEU B CA 1
ATOM 2478 C C . LEU B 1 65 ? 29.094 43.834 46.334 1.00 27.13 65 LEU B C 1
ATOM 2479 O O . LEU B 1 65 ? 30.080 43.813 45.600 1.00 37.99 65 LEU B O 1
ATOM 2484 N N . PRO B 1 66 ? 29.148 44.319 47.589 1.00 33.74 66 PRO B N 1
ATOM 2485 C CA . PRO B 1 66 ? 30.414 44.700 48.219 1.00 33.91 66 PRO B CA 1
ATOM 2486 C C . PRO B 1 66 ? 31.345 43.491 48.313 1.00 34.83 66 PRO B C 1
ATOM 2487 O O . PRO B 1 66 ? 30.864 42.367 48.414 1.00 35.65 66 PRO B O 1
ATOM 2491 N N . ARG B 1 67 ? 32.651 43.721 48.289 1.00 33.25 67 ARG B N 1
ATOM 2492 C CA . ARG B 1 67 ? 33.610 42.625 48.278 1.00 36.73 67 ARG B CA 1
ATOM 2493 C C . ARG B 1 67 ? 33.465 41.743 49.514 1.00 43.47 67 ARG B C 1
ATOM 2494 O O . ARG B 1 67 ? 33.784 40.555 49.472 1.00 45.54 67 ARG B O 1
ATOM 2502 N N . ASP B 1 68 ? 32.983 42.323 50.611 1.00 42.96 68 ASP B N 1
ATOM 2503 C CA . ASP B 1 68 ? 32.859 41.584 51.865 1.00 41.63 68 ASP B CA 1
ATOM 2504 C C . ASP B 1 68 ? 31.421 41.278 52.280 1.00 40.68 68 ASP B C 1
ATOM 2505 O O . ASP B 1 68 ? 31.141 41.068 53.463 1.00 47.77 68 ASP B O 1
ATOM 2510 N N . TRP B 1 69 ? 30.519 41.237 51.307 1.00 35.57 69 TRP B N 1
ATOM 2511 C CA . TRP B 1 69 ? 29.160 40.777 51.553 1.00 36.05 69 TRP B CA 1
ATOM 2512 C C . TRP B 1 69 ? 29.214 39.472 52.333 1.00 39.10 69 TRP B C 1
ATOM 2513 O O . TRP B 1 69 ? 29.953 38.561 51.972 1.00 39.35 69 TRP B O 1
ATOM 2524 N N . PRO B 1 70 ? 28.448 39.390 53.425 1.00 40.87 70 PRO B N 1
ATOM 2525 C CA . PRO B 1 70 ? 28.495 38.224 54.314 1.00 45.14 70 PRO B CA 1
ATOM 2526 C C . PRO B 1 70 ? 28.046 36.932 53.633 1.00 39.99 70 PRO B C 1
ATOM 2527 O O . PRO B 1 70 ? 28.449 35.854 54.063 1.00 51.36 70 PRO B O 1
ATOM 2531 N N . VAL B 1 71 ? 27.219 37.046 52.597 1.00 38.88 71 VAL B N 1
ATOM 2532 C CA . VAL B 1 71 ? 26.771 35.890 51.822 1.00 38.80 71 VAL B CA 1
ATOM 2533 C C . VAL B 1 71 ? 27.610 35.753 50.553 1.00 35.67 71 VAL B C 1
ATOM 2534 O O . VAL B 1 71 ? 27.616 36.648 49.716 1.00 38.71 71 VAL B O 1
ATOM 2538 N N . ARG B 1 72 ? 28.316 34.635 50.419 1.00 37.67 72 ARG B N 1
ATOM 2539 C CA . ARG B 1 72 ? 29.240 34.446 49.309 1.00 40.86 72 ARG B CA 1
ATOM 2540 C C . ARG B 1 72 ? 28.490 34.147 48.016 1.00 33.11 72 ARG B C 1
ATOM 2541 O O . ARG B 1 72 ? 27.821 33.126 47.900 1.00 41.55 72 ARG B O 1
ATOM 2549 N N . ALA B 1 73 ? 28.593 35.047 47.047 1.00 37.09 73 ALA B N 1
ATOM 2550 C CA . ALA B 1 73 ? 27.915 34.849 45.774 1.00 39.91 73 ALA B CA 1
ATOM 2551 C C . ALA B 1 73 ? 28.692 35.499 44.648 1.00 41.13 73 ALA B C 1
ATOM 2552 O O . ALA B 1 73 ? 29.599 36.297 44.884 1.00 38.21 73 ALA B O 1
ATOM 2554 N N . GLY B 1 74 ? 28.318 35.154 43.422 1.00 37.83 74 GLY B N 1
ATOM 2555 C CA . GLY B 1 74 ? 28.915 35.752 42.247 1.00 35.25 74 GLY B CA 1
ATOM 2556 C C . GLY B 1 74 ? 30.399 35.496 42.206 1.00 39.33 74 GLY B C 1
ATOM 2557 O O . GLY B 1 74 ? 30.912 34.597 42.886 1.00 40.29 74 GLY B O 1
ATOM 2558 N N . ARG B 1 75 ? 31.092 36.288 41.402 1.00 38.59 75 ARG B N 1
ATOM 2559 C CA A ARG B 1 75 ? 32.531 36.141 41.243 0.52 48.21 75 ARG B CA 1
ATOM 2560 C CA B ARG B 1 75 ? 32.531 36.143 41.242 0.48 48.09 75 ARG B CA 1
ATOM 2561 C C . ARG B 1 75 ? 33.182 37.498 41.445 1.00 42.22 75 ARG B C 1
ATOM 2562 O O . ARG B 1 75 ? 32.566 38.527 41.183 1.00 40.35 75 ARG B O 1
ATOM 2577 N N . PRO B 1 76 ? 34.428 37.508 41.937 1.00 49.15 76 PRO B N 1
ATOM 2578 C CA . PRO B 1 76 ? 35.075 38.804 42.129 1.00 50.03 76 PRO B CA 1
ATOM 2579 C C . PRO B 1 76 ? 35.197 39.528 40.798 1.00 51.87 76 PRO B C 1
ATOM 2580 O O . PRO B 1 76 ? 35.668 38.955 39.817 1.00 56.71 76 PRO B O 1
ATOM 2584 N N . LYS B 1 77 ? 34.756 40.775 40.760 1.00 45.61 77 LYS B N 1
ATOM 2585 C CA . LYS B 1 77 ? 34.996 41.605 39.592 1.00 49.18 77 LYS B CA 1
ATOM 2586 C C . LYS B 1 77 ? 35.304 43.032 40.009 1.00 48.38 77 LYS B C 1
ATOM 2587 O O . LYS B 1 77 ? 34.399 43.814 40.308 1.00 42.77 77 LYS B O 1
ATOM 2593 N N . GLY B 1 78 ? 36.590 43.354 40.043 1.00 57.38 78 GLY B N 1
ATOM 2594 C CA . GLY B 1 78 ? 37.040 44.706 40.311 1.00 62.02 78 GLY B CA 1
ATOM 2595 C C . GLY B 1 78 ? 36.527 45.319 41.600 1.00 48.95 78 GLY B C 1
ATOM 2596 O O . GLY B 1 78 ? 35.831 46.331 41.567 1.00 47.62 78 GLY B O 1
ATOM 2597 N N . GLY B 1 79 ? 36.879 44.716 42.730 1.00 49.69 79 GLY B N 1
ATOM 2598 C CA . GLY B 1 79 ? 36.602 45.302 44.033 1.00 60.48 79 GLY B CA 1
ATOM 2599 C C . GLY B 1 79 ? 35.181 45.060 44.502 1.00 44.90 79 GLY B C 1
ATOM 2600 O O . GLY B 1 79 ? 34.813 45.374 45.638 1.00 47.68 79 GLY B O 1
ATOM 2601 N N . TYR B 1 80 ? 34.378 44.505 43.606 1.00 49.09 80 TYR B N 1
ATOM 2602 C CA . TYR B 1 80 ? 33.030 44.093 43.928 1.00 45.38 80 TYR B CA 1
ATOM 2603 C C . TYR B 1 80 ? 32.975 42.589 43.781 1.00 44.39 80 TYR B C 1
ATOM 2604 O O . TYR B 1 80 ? 33.949 41.955 43.379 1.00 45.01 80 TYR B O 1
ATOM 2613 N N . ARG B 1 81 ? 31.811 42.033 44.078 1.00 37.78 81 ARG B N 1
ATOM 2614 C CA . ARG B 1 81 ? 31.455 40.704 43.606 1.00 38.59 81 ARG B CA 1
ATOM 2615 C C . ARG B 1 81 ? 30.242 40.847 42.690 1.00 39.34 81 ARG B C 1
ATOM 2616 O O . ARG B 1 81 ? 29.277 41.534 43.029 1.00 34.86 81 ARG B O 1
ATOM 2624 N N . VAL B 1 82 ? 30.296 40.216 41.521 1.00 31.10 82 VAL B N 1
ATOM 2625 C CA . VAL B 1 82 ? 29.204 40.326 40.553 1.00 27.91 82 VAL B CA 1
ATOM 2626 C C . VAL B 1 82 ? 28.442 39.040 40.313 1.00 30.60 82 VAL B C 1
ATOM 2627 O O . VAL B 1 82 ? 29.026 37.999 40.034 1.00 30.90 82 VAL B O 1
ATOM 2631 N N . VAL B 1 83 ? 27.124 39.134 40.412 1.00 24.18 83 VAL B N 1
ATOM 2632 C CA . VAL B 1 83 ? 26.236 38.054 40.020 1.00 33.88 83 VAL B CA 1
ATOM 2633 C C . VAL B 1 83 ? 25.635 38.397 38.656 1.00 33.45 83 VAL B C 1
ATOM 2634 O O . VAL B 1 83 ? 24.815 39.307 38.541 1.00 29.47 83 VAL B O 1
ATOM 2638 N N . SER B 1 84 ? 26.058 37.678 37.622 1.00 26.02 84 SER B N 1
ATOM 2639 C CA . SER B 1 84 ? 25.552 37.927 36.273 1.00 26.57 84 SER B CA 1
ATOM 2640 C C . SER B 1 84 ? 24.261 37.172 36.045 1.00 37.25 84 SER B C 1
ATOM 2641 O O . SER B 1 84 ? 24.216 35.948 36.165 1.00 36.41 84 SER B O 1
ATOM 2644 N N . LEU B 1 85 ? 23.202 37.905 35.730 1.00 23.15 85 LEU B N 1
ATOM 2645 C CA . LEU B 1 85 ? 21.908 37.279 35.524 1.00 24.42 85 LEU B CA 1
ATOM 2646 C C . LEU B 1 85 ? 21.597 37.152 34.042 1.00 28.04 85 LEU B C 1
ATOM 2647 O O . LEU B 1 85 ? 20.914 36.225 33.627 1.00 31.81 85 LEU B O 1
ATOM 2652 N N . ALA B 1 86 ? 22.154 38.053 33.239 1.00 21.72 86 ALA B N 1
ATOM 2653 C CA . ALA B 1 86 ? 21.802 38.124 31.823 1.00 17.87 86 ALA B CA 1
ATOM 2654 C C . ALA B 1 86 ? 22.957 37.740 30.895 1.00 19.97 86 ALA B C 1
ATOM 2655 O O . ALA B 1 86 ? 24.112 37.679 31.318 1.00 25.59 86 ALA B O 1
ATOM 2657 N N . TRP B 1 87 ? 22.646 37.514 29.618 1.00 21.52 87 TRP B N 1
ATOM 2658 C CA . TRP B 1 87 ? 23.681 37.319 28.602 1.00 25.03 87 TRP B CA 1
ATOM 2659 C C . TRP B 1 87 ? 24.616 38.503 28.584 1.00 22.95 87 TRP B C 1
ATOM 2660 O O . TRP B 1 87 ? 24.207 39.633 28.862 1.00 22.64 87 TRP B O 1
ATOM 2671 N N . PRO B 1 88 ? 25.880 38.252 28.242 1.00 21.51 88 PRO B N 1
ATOM 2672 C CA . PRO B 1 88 ? 26.832 39.348 28.064 1.00 19.77 88 PRO B CA 1
ATOM 2673 C C . PRO B 1 88 ? 26.494 40.174 26.821 1.00 22.30 88 PRO B C 1
ATOM 2674 O O . PRO B 1 88 ? 25.881 39.678 25.864 1.00 19.91 88 PRO B O 1
ATOM 2678 N N . TYR B 1 89 ? 26.864 41.446 26.878 1.00 17.79 89 TYR B N 1
ATOM 2679 C CA . TYR B 1 89 ? 26.648 42.425 25.818 1.00 16.81 89 TYR B CA 1
ATOM 2680 C C . TYR B 1 89 ? 27.078 41.879 24.459 1.00 19.69 89 TYR B C 1
ATOM 2681 O O . TYR B 1 89 ? 26.354 42.051 23.478 1.00 21.54 89 TYR B O 1
ATOM 2690 N N . ARG B 1 90 ? 28.260 41.262 24.406 1.00 18.70 90 ARG B N 1
ATOM 2691 C CA . ARG B 1 90 ? 28.760 40.719 23.130 1.00 20.27 90 ARG B CA 1
ATOM 2692 C C . ARG B 1 90 ? 27.748 39.783 22.454 1.00 22.43 90 ARG B C 1
ATOM 2693 O O . ARG B 1 90 ? 27.608 39.789 21.214 1.00 23.58 90 ARG B O 1
ATOM 2701 N N . LYS B 1 91 ? 27.063 38.967 23.252 1.00 19.69 91 LYS B N 1
ATOM 2702 C CA A LYS B 1 91 ? 26.081 38.028 22.711 0.63 18.80 91 LYS B CA 1
ATOM 2703 C CA B LYS B 1 91 ? 26.090 38.022 22.718 0.37 19.17 91 LYS B CA 1
ATOM 2704 C C . LYS B 1 91 ? 24.815 38.716 22.255 1.00 19.93 91 LYS B C 1
ATOM 2705 O O . LYS B 1 91 ? 24.229 38.337 21.239 1.00 20.71 91 LYS B O 1
ATOM 2716 N N . VAL B 1 92 ? 24.382 39.726 23.011 1.00 16.28 92 VAL B N 1
ATOM 2717 C CA . VAL B 1 92 ? 23.245 40.526 22.596 1.00 15.08 92 VAL B CA 1
ATOM 2718 C C . VAL B 1 92 ? 23.551 41.224 21.268 1.00 16.32 92 VAL B C 1
ATOM 2719 O O . VAL B 1 92 ? 22.729 41.214 20.344 1.00 17.59 92 VAL B O 1
ATOM 2723 N N . ARG B 1 93 ? 24.740 41.816 21.175 1.00 17.61 93 ARG B N 1
ATOM 2724 C CA . ARG B 1 93 ? 25.115 42.530 19.943 1.00 20.40 93 ARG B CA 1
ATOM 2725 C C . ARG B 1 93 ? 25.139 41.579 18.742 1.00 20.50 93 ARG B C 1
ATOM 2726 O O . ARG B 1 93 ? 24.666 41.927 17.650 1.00 21.46 93 ARG B O 1
ATOM 2734 N N . ALA B 1 94 ? 25.677 40.377 18.926 1.00 20.46 94 ALA B N 1
ATOM 2735 C CA . ALA B 1 94 ? 25.691 39.406 17.828 1.00 22.92 94 ALA B CA 1
ATOM 2736 C C . ALA B 1 94 ? 24.274 39.040 17.386 1.00 24.07 94 ALA B C 1
ATOM 2737 O O . ALA B 1 94 ? 23.970 38.992 16.195 1.00 25.70 94 ALA B O 1
ATOM 2739 N N . ARG B 1 95 ? 23.391 38.799 18.343 1.00 19.13 95 ARG B N 1
ATOM 2740 C CA . ARG B 1 95 ? 22.011 38.471 18.010 1.00 18.08 95 ARG B CA 1
ATOM 2741 C C . ARG B 1 95 ? 21.260 39.654 17.368 1.00 17.84 95 ARG B C 1
ATOM 2742 O O . ARG B 1 95 ? 20.372 39.448 16.536 1.00 21.29 95 ARG B O 1
ATOM 2750 N N . LEU B 1 96 ? 21.617 40.886 17.741 1.00 17.54 96 LEU B N 1
ATOM 2751 C CA . LEU B 1 96 ? 21.040 42.065 17.099 1.00 15.90 96 LEU B CA 1
ATOM 2752 C C . LEU B 1 96 ? 21.330 42.108 15.591 1.00 22.70 96 LEU B C 1
ATOM 2753 O O . LEU B 1 96 ? 20.507 42.583 14.812 1.00 19.36 96 LEU B O 1
ATOM 2758 N N . ARG B 1 97 ? 22.497 41.627 15.180 1.00 22.42 97 ARG B N 1
ATOM 2759 C CA . ARG B 1 97 ? 22.799 41.606 13.743 1.00 24.33 97 ARG B CA 1
ATOM 2760 C C . ARG B 1 97 ? 21.813 40.721 13.007 1.00 24.92 97 ARG B C 1
ATOM 2761 O O . ARG B 1 97 ? 21.428 41.009 11.872 1.00 27.16 97 ARG B O 1
ATOM 2769 N N . GLU B 1 98 ? 21.391 39.639 13.657 1.00 23.37 98 GLU B N 1
ATOM 2770 C CA . GLU B 1 98 ? 20.395 38.756 13.079 1.00 24.90 98 GLU B CA 1
ATOM 2771 C C . GLU B 1 98 ? 19.003 39.380 13.016 1.00 19.64 98 GLU B C 1
ATOM 2772 O O . GLU B 1 98 ? 18.265 39.177 12.026 1.00 24.30 98 GLU B O 1
ATOM 2778 N N . ALA B 1 99 ? 18.645 40.117 14.064 1.00 20.68 99 ALA B N 1
ATOM 2779 C CA . ALA B 1 99 ? 17.395 40.890 14.090 1.00 19.22 99 ALA B CA 1
ATOM 2780 C C . ALA B 1 99 ? 17.391 41.917 12.952 1.00 21.36 99 ALA B C 1
ATOM 2781 O O . ALA B 1 99 ? 16.397 42.124 12.276 1.00 23.73 99 ALA B O 1
ATOM 2783 N N . GLU B 1 100 ? 18.519 42.569 12.757 1.00 21.22 100 GLU B N 1
ATOM 2784 C CA . GLU B 1 100 ? 18.619 43.589 11.719 1.00 24.31 100 GLU B CA 1
ATOM 2785 C C . GLU B 1 100 ? 18.438 42.975 10.336 1.00 32.33 100 GLU B C 1
ATOM 2786 O O . GLU B 1 100 ? 17.841 43.577 9.438 1.00 29.93 100 GLU B O 1
ATOM 2792 N N . ALA B 1 101 ? 18.949 41.765 10.162 1.00 27.03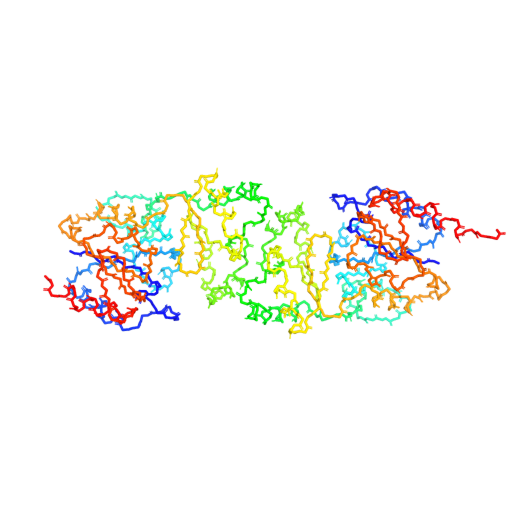 101 ALA B N 1
ATOM 2793 C CA . ALA B 1 101 ? 18.819 41.098 8.879 1.00 32.29 101 ALA B CA 1
ATOM 2794 C C . ALA B 1 101 ? 17.361 40.713 8.632 1.00 31.94 101 ALA B C 1
ATOM 2795 O O . ALA B 1 101 ? 16.884 40.757 7.499 1.00 33.73 101 ALA B O 1
ATOM 2797 N N . LEU B 1 102 ? 16.646 40.355 9.695 1.00 29.26 102 LEU B N 1
ATOM 2798 C CA . LEU B 1 102 ? 15.227 40.034 9.593 1.00 29.14 102 LEU B CA 1
ATOM 2799 C C . LEU B 1 102 ? 14.362 41.263 9.327 1.00 32.92 102 LEU B C 1
ATOM 2800 O O . LEU B 1 102 ? 13.415 41.218 8.538 1.00 35.46 102 LEU B O 1
ATOM 2805 N N . ALA B 1 103 ? 14.685 42.349 10.012 1.00 30.58 103 ALA B N 1
ATOM 2806 C CA . ALA B 1 103 ? 13.903 43.575 9.930 1.00 34.16 103 ALA B CA 1
ATOM 2807 C C . ALA B 1 103 ? 14.092 44.249 8.580 1.00 38.27 103 ALA B C 1
ATOM 2808 O O . ALA B 1 103 ? 13.213 44.964 8.106 1.00 40.39 103 ALA B O 1
ATOM 2810 N N . GLY B 1 104 ? 15.245 44.020 7.966 1.00 30.28 104 GLY B N 1
ATOM 2811 C CA . GLY B 1 104 ? 15.581 44.689 6.718 1.00 32.33 104 GLY B CA 1
ATOM 2812 C C . GLY B 1 104 ? 15.755 46.187 6.908 1.00 43.21 104 GLY B C 1
ATOM 2813 O O . GLY B 1 104 ? 15.738 46.954 5.940 1.00 41.43 104 GLY B O 1
ATOM 2814 N N . ARG B 1 105 ? 15.925 46.591 8.165 1.00 39.91 105 ARG B N 1
ATOM 2815 C CA . ARG B 1 105 ? 16.121 47.985 8.560 1.00 41.16 105 ARG B CA 1
ATOM 2816 C C . ARG B 1 105 ? 17.345 48.029 9.480 1.00 35.93 105 ARG B C 1
ATOM 2817 O O . ARG B 1 105 ? 17.583 47.085 10.232 1.00 34.37 105 ARG B O 1
ATOM 2825 N N . PRO B 1 106 ? 18.127 49.120 9.428 1.00 33.31 106 PRO B N 1
ATOM 2826 C CA . PRO B 1 106 ? 19.219 49.250 10.401 1.00 31.75 106 PRO B CA 1
ATOM 2827 C C . PRO B 1 106 ? 18.673 49.246 11.814 1.00 24.94 106 PRO B C 1
ATOM 2828 O O . PRO B 1 106 ? 17.635 49.861 12.059 1.00 40.06 10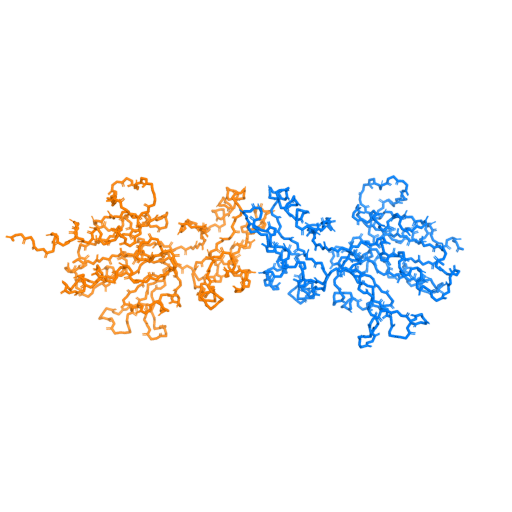6 PRO B O 1
ATOM 2832 N N . ILE B 1 107 ? 19.349 48.554 12.733 1.00 21.98 107 ILE B N 1
ATOM 2833 C CA . ILE B 1 107 ? 19.011 48.636 14.139 1.00 21.82 107 ILE B CA 1
ATOM 2834 C C . ILE B 1 107 ? 20.254 49.141 14.859 1.00 27.78 107 ILE B C 1
ATOM 2835 O O . ILE B 1 107 ? 21.169 48.372 15.139 1.00 30.59 107 ILE B O 1
ATOM 2840 N N . LEU B 1 108 ? 20.297 50.437 15.131 1.00 21.79 108 LEU B N 1
ATOM 2841 C CA . LEU B 1 108 ? 21.481 51.024 15.736 1.00 19.93 108 LEU B CA 1
ATOM 2842 C C . LEU B 1 108 ? 21.353 51.063 17.240 1.00 20.48 108 LEU B C 1
ATOM 2843 O O . LEU B 1 108 ? 20.277 51.332 17.776 1.00 23.19 108 LEU B O 1
ATOM 2848 N N . GLY B 1 109 ? 22.458 50.775 17.911 1.00 18.37 109 GLY B N 1
ATOM 2849 C CA . GLY B 1 109 ? 22.509 50.898 19.362 1.00 17.75 109 GLY B CA 1
ATOM 2850 C C . GLY B 1 109 ? 23.707 51.741 19.761 1.00 19.81 109 GLY B C 1
ATOM 2851 O O . GLY B 1 109 ? 24.494 52.158 18.905 1.00 17.72 109 GLY B O 1
ATOM 2852 N N . TYR B 1 110 ? 23.866 51.984 21.060 1.00 16.01 110 TYR B N 1
ATOM 2853 C CA . TYR B 1 110 ? 25.014 52.755 21.530 1.00 17.07 110 TYR B CA 1
ATOM 2854 C C . TYR B 1 110 ? 26.333 52.175 21.055 1.00 18.50 110 TYR B C 1
ATOM 2855 O O . TYR B 1 110 ? 27.280 52.929 20.839 1.00 19.14 110 TYR B O 1
ATOM 2864 N N . GLY B 1 111 ? 26.408 50.846 20.941 1.00 20.49 111 GLY B N 1
ATOM 2865 C CA . GLY B 1 111 ? 27.630 50.166 20.516 1.00 18.65 111 GLY B CA 1
ATOM 2866 C C . GLY B 1 111 ? 28.068 50.543 19.094 1.00 16.06 111 GLY B C 1
ATOM 2867 O O . GLY B 1 111 ? 29.240 50.407 18.743 1.00 21.12 111 GLY B O 1
ATOM 2868 N N . ASP B 1 112 ? 27.116 51.003 18.297 1.00 17.06 112 ASP B N 1
ATOM 2869 C CA . ASP B 1 112 ? 27.392 51.478 16.936 1.00 19.16 112 ASP B CA 1
ATOM 2870 C C . ASP B 1 112 ? 27.813 52.949 16.863 1.00 21.90 112 ASP B C 1
ATOM 2871 O O . ASP B 1 112 ? 28.251 53.423 15.811 1.00 21.76 112 ASP B O 1
ATOM 2876 N N . LEU B 1 113 ? 27.634 53.680 17.952 1.00 18.62 113 LEU B N 1
ATOM 2877 C CA . LEU B 1 113 ? 27.768 55.133 17.923 1.00 20.78 113 LEU B CA 1
ATOM 2878 C C . LEU B 1 113 ? 28.991 55.608 18.664 1.00 20.97 113 LEU B C 1
ATOM 2879 O O . LEU B 1 113 ? 29.426 54.983 19.641 1.00 21.86 113 LEU B O 1
ATOM 2884 N N . THR B 1 114 ? 29.527 56.742 18.225 1.00 19.99 114 THR B N 1
ATOM 2885 C CA . THR B 1 114 ? 30.605 57.387 18.963 1.00 21.02 114 THR B CA 1
ATOM 2886 C C . THR B 1 114 ? 30.102 58.000 20.272 1.00 22.76 114 THR B C 1
ATOM 2887 O O . THR B 1 114 ? 28.918 58.274 20.442 1.00 20.89 114 THR B O 1
ATOM 2891 N N . ALA B 1 115 ? 31.025 58.223 21.197 1.00 24.26 115 ALA B N 1
ATOM 2892 C CA . ALA B 1 115 ? 30.686 58.899 22.442 1.00 27.13 115 ALA B CA 1
ATOM 2893 C C . ALA B 1 115 ? 30.076 60.261 22.124 1.00 25.11 115 ALA B C 1
ATOM 2894 O O . ALA B 1 115 ? 29.120 60.702 22.765 1.00 26.12 115 ALA B O 1
ATOM 2896 N N . GLU B 1 116 ? 30.634 60.923 21.116 1.00 24.84 116 GLU B N 1
ATOM 2897 C CA A GLU B 1 116 ? 30.147 62.239 20.727 0.52 27.75 116 GLU B CA 1
ATOM 2898 C CA B GLU B 1 116 ? 30.156 62.232 20.714 0.48 27.79 116 GLU B CA 1
ATOM 2899 C C . GLU B 1 116 ? 28.691 62.169 20.288 1.00 30.07 116 GLU B C 1
ATOM 2900 O O . GLU B 1 116 ? 27.890 63.042 20.623 1.00 25.15 116 GLU B O 1
ATOM 2911 N N . ALA B 1 117 ? 28.349 61.121 19.547 1.00 26.55 117 ALA B N 1
ATOM 2912 C CA . ALA B 1 117 ? 26.986 60.932 19.055 1.00 26.26 117 ALA B CA 1
ATOM 2913 C C . ALA B 1 117 ? 26.012 60.599 20.189 1.00 22.39 117 ALA B C 1
ATOM 2914 O O . ALA B 1 117 ? 24.895 61.120 20.241 1.00 23.65 117 ALA B O 1
ATOM 2916 N N . VAL B 1 118 ? 26.442 59.723 21.083 1.00 20.81 118 VAL B N 1
ATOM 2917 C CA . VAL B 1 118 ? 25.623 59.355 22.235 1.00 21.66 118 VAL B CA 1
ATOM 2918 C C . VAL B 1 118 ? 25.376 60.595 23.094 1.00 23.04 118 VAL B C 1
ATOM 2919 O O . VAL B 1 118 ? 24.258 60.818 23.547 1.00 23.49 118 VAL B O 1
ATOM 2923 N N . ALA B 1 119 ? 26.419 61.405 23.288 1.00 22.89 119 ALA B N 1
ATOM 2924 C CA . ALA B 1 119 ? 26.279 62.651 24.048 1.00 26.99 119 ALA B CA 1
ATOM 2925 C C . ALA B 1 119 ? 25.223 63.551 23.409 1.00 32.87 119 ALA B C 1
ATOM 2926 O O . ALA B 1 119 ? 24.374 64.112 24.097 1.00 30.64 119 ALA B O 1
ATOM 2928 N N . ARG B 1 120 ? 25.283 63.693 22.087 1.00 28.37 120 ARG B N 1
ATOM 2929 C CA . ARG B 1 120 ? 24.328 64.539 21.382 1.00 33.90 120 ARG B CA 1
ATOM 2930 C C . ARG B 1 120 ? 22.898 64.009 21.537 1.00 30.87 120 ARG B C 1
ATOM 2931 O O . ARG B 1 120 ? 21.960 64.782 21.730 1.00 35.37 120 ARG B O 1
ATOM 2939 N N . LEU B 1 121 ? 22.735 62.693 21.453 1.00 26.60 121 LEU B N 1
ATOM 2940 C CA . LEU B 1 121 ? 21.415 62.068 21.474 1.00 30.22 121 LEU B CA 1
ATOM 2941 C C . LEU B 1 121 ? 20.780 62.060 22.858 1.00 30.38 121 LEU B C 1
ATOM 2942 O O . LEU B 1 121 ? 19.558 62.000 22.983 1.00 35.76 121 LEU B O 1
ATOM 2947 N N . THR B 1 122 ? 21.612 62.091 23.890 1.00 30.06 122 THR B N 1
ATOM 2948 C CA . THR B 1 122 ? 21.129 61.855 25.253 1.00 29.39 122 THR B CA 1
ATOM 2949 C C . THR B 1 122 ? 21.138 63.122 26.094 1.00 35.63 122 THR B C 1
ATOM 2950 O O . THR B 1 122 ? 20.466 63.189 27.125 1.00 37.27 122 THR B O 1
ATOM 2954 N N . GLY B 1 123 ? 21.916 64.111 25.668 1.00 33.48 123 GLY B N 1
ATOM 2955 C CA . GLY B 1 123 ? 22.098 65.322 26.448 1.00 41.98 123 GLY B CA 1
ATOM 2956 C C . GLY B 1 123 ? 23.201 65.193 27.485 1.00 39.55 123 GLY B C 1
ATOM 2957 O O . GLY B 1 123 ? 23.479 66.130 28.235 1.00 46.66 123 GLY B O 1
ATOM 2958 N N . LEU B 1 124 ? 23.832 64.027 27.531 1.00 35.54 124 LEU B N 1
ATOM 2959 C CA . LEU B 1 124 ? 24.943 63.790 28.442 1.00 41.32 124 LEU B CA 1
ATOM 2960 C C . LEU B 1 124 ? 26.205 64.483 27.962 1.00 41.25 124 LEU B C 1
ATOM 2961 O O . LEU B 1 124 ? 26.345 64.778 26.777 1.00 36.79 124 LEU B O 1
ATOM 2966 N N . SER B 1 125 ? 27.126 64.746 28.887 1.00 41.93 125 SER B N 1
ATOM 2967 C CA . SER B 1 125 ? 28.455 65.212 28.517 1.00 40.74 125 SER B CA 1
ATOM 2968 C C . SER B 1 125 ? 29.173 64.077 27.809 1.00 39.51 125 SER B C 1
ATOM 2969 O O . SER B 1 125 ? 28.753 62.922 27.907 1.00 31.52 125 SER B O 1
ATOM 2972 N N . ARG B 1 126 ? 30.260 64.404 27.116 1.00 43.75 126 ARG B N 1
ATOM 2973 C CA A ARG B 1 126 ? 31.076 63.404 26.436 0.46 40.24 126 ARG B CA 1
ATOM 2974 C CA B ARG B 1 126 ? 31.043 63.387 26.431 0.54 39.56 126 ARG B CA 1
ATOM 2975 C C . ARG B 1 126 ? 31.546 62.331 27.406 1.00 35.28 126 ARG B C 1
ATOM 2976 O O . ARG B 1 126 ? 31.480 61.138 27.115 1.00 34.65 126 ARG B O 1
ATOM 2991 N N . GLU B 1 127 ? 32.042 62.770 28.562 1.00 34.49 127 GLU B N 1
ATOM 2992 C CA . GLU B 1 127 ? 32.518 61.842 29.580 1.00 33.52 127 GLU B CA 1
ATOM 2993 C C . GLU B 1 127 ? 31.412 60.934 30.102 1.00 37.01 127 GLU B C 1
ATOM 2994 O O . GLU B 1 127 ? 31.616 59.728 30.286 1.00 34.74 127 GLU B O 1
ATOM 3000 N N . ALA B 1 128 ? 30.239 61.510 30.345 1.00 32.94 128 ALA B N 1
ATOM 3001 C CA . ALA B 1 128 ? 29.113 60.716 30.818 1.00 28.78 128 ALA B CA 1
ATOM 3002 C C . ALA B 1 128 ? 28.653 59.726 29.735 1.00 29.12 128 ALA B C 1
ATOM 3003 O O . ALA B 1 128 ? 28.225 58.610 30.040 1.00 26.92 128 ALA B O 1
ATOM 3005 N N . ALA B 1 129 ? 28.745 60.138 28.472 1.00 28.02 129 ALA B N 1
ATOM 3006 C CA . ALA B 1 129 ? 28.355 59.259 27.371 1.00 24.16 129 ALA B CA 1
ATOM 3007 C C . ALA B 1 129 ? 29.285 58.053 27.264 1.00 27.39 129 ALA B C 1
ATOM 3008 O O . ALA B 1 129 ? 28.834 56.955 26.943 1.00 22.19 129 ALA B O 1
ATOM 3010 N N . ARG B 1 130 ? 30.581 58.255 27.511 1.00 25.83 130 ARG B N 1
ATOM 3011 C CA . ARG B 1 130 ? 31.501 57.122 27.573 1.00 26.66 130 ARG B CA 1
ATOM 3012 C C . ARG B 1 130 ? 31.083 56.123 28.651 1.00 27.14 130 ARG B C 1
ATOM 3013 O O . ARG B 1 130 ? 31.181 54.916 28.448 1.00 25.56 130 ARG B O 1
ATOM 3021 N N . ARG B 1 131 ? 30.632 56.622 29.801 1.00 26.37 131 ARG B N 1
ATOM 3022 C CA . ARG B 1 131 ? 30.178 55.721 30.859 1.00 31.14 131 ARG B CA 1
ATOM 3023 C C . ARG B 1 131 ? 28.906 54.974 30.442 1.00 24.61 131 ARG B C 1
ATOM 3024 O O . ARG B 1 131 ? 28.757 53.783 30.712 1.00 26.66 131 ARG B O 1
ATOM 3032 N N . ALA B 1 132 ? 28.003 55.676 29.772 1.00 20.47 132 ALA B N 1
ATOM 3033 C CA . ALA B 1 132 ? 26.763 55.047 29.300 1.00 21.80 132 ALA B CA 1
ATOM 3034 C C . ALA B 1 132 ? 27.042 53.990 28.232 1.00 20.42 132 ALA B C 1
ATOM 3035 O O . ALA B 1 132 ? 26.264 53.050 28.066 1.00 20.80 132 ALA B O 1
ATOM 3037 N N . LYS B 1 133 ? 28.152 54.153 27.501 1.00 20.27 133 LYS B N 1
ATOM 3038 C CA . LYS B 1 133 ? 28.537 53.184 26.464 1.00 20.58 133 LYS B CA 1
ATOM 3039 C C . LYS B 1 133 ? 29.247 51.938 27.001 1.00 23.45 133 LYS B C 1
ATOM 3040 O O . LYS B 1 133 ? 29.435 50.954 26.273 1.00 21.19 133 LYS B O 1
ATOM 3046 N N . ALA B 1 134 ? 29.665 51.976 28.260 1.00 22.57 134 ALA B N 1
ATOM 3047 C CA . ALA B 1 134 ? 30.401 50.857 28.842 1.00 24.54 134 ALA B CA 1
ATOM 3048 C C . ALA B 1 134 ? 29.419 49.811 29.358 1.00 22.57 134 ALA B C 1
ATOM 3049 O O . ALA B 1 134 ? 29.283 49.607 30.575 1.00 24.99 134 ALA B O 1
ATOM 3051 N N . ARG B 1 135 ? 28.726 49.161 28.429 1.00 20.41 135 ARG B N 1
ATOM 3052 C CA . ARG B 1 135 ? 27.646 48.237 28.797 1.00 18.47 135 ARG B CA 1
ATOM 3053 C C . ARG B 1 135 ? 28.112 46.789 28.833 1.00 22.64 135 ARG B C 1
ATOM 3054 O O . ARG B 1 135 ? 28.847 46.341 27.947 1.00 27.12 135 ARG B O 1
ATOM 3062 N N . GLU B 1 136 ? 27.667 46.053 29.846 1.00 21.49 136 GLU B N 1
ATOM 3063 C CA . GLU B 1 136 ? 28.097 44.670 30.036 1.00 20.38 136 GLU B CA 1
ATOM 3064 C C . GLU B 1 136 ? 27.038 43.644 29.682 1.00 18.87 136 GLU B C 1
ATOM 3065 O O . GLU B 1 136 ? 27.362 42.475 29.495 1.00 21.86 136 GLU B O 1
ATOM 3071 N N . TYR B 1 137 ? 25.781 44.068 29.621 1.00 19.88 137 TYR B N 1
ATOM 3072 C CA . TYR B 1 137 ? 24.665 43.135 29.448 1.00 20.48 137 TYR B CA 1
ATOM 3073 C C . TYR B 1 137 ? 23.646 43.582 28.414 1.00 19.02 137 TYR B C 1
ATOM 3074 O O . TYR B 1 137 ? 23.268 42.812 27.523 1.00 24.10 137 TYR B O 1
ATOM 3083 N N . ASP B 1 138 ? 23.211 44.830 28.554 1.00 19.21 138 ASP B N 1
ATOM 3084 C CA . ASP B 1 138 ? 22.036 45.392 27.880 1.00 15.88 138 ASP B CA 1
ATOM 3085 C C . ASP B 1 138 ? 22.476 46.380 26.795 1.00 16.32 138 ASP B C 1
ATOM 3086 O O . ASP B 1 138 ? 23.401 47.144 27.012 1.00 18.88 138 ASP B O 1
ATOM 3091 N N . GLU B 1 139 ? 21.801 46.396 25.649 1.00 14.36 139 GLU B N 1
ATOM 3092 C CA . GLU B 1 139 ? 22.087 47.432 24.653 1.00 12.78 139 GLU B CA 1
ATOM 3093 C C . GLU B 1 139 ? 20.967 48.466 24.642 1.00 18.63 139 GLU B C 1
ATOM 3094 O O . GLU B 1 139 ? 19.794 48.123 24.705 1.00 19.31 139 GLU B O 1
ATOM 3100 N N . THR B 1 140 ? 21.343 49.731 24.575 1.00 15.45 140 THR B N 1
ATOM 3101 C CA . THR B 1 140 ? 20.375 50.792 24.382 1.00 13.90 140 THR B CA 1
ATOM 3102 C C . THR B 1 140 ? 20.220 51.038 22.885 1.00 15.39 140 THR B C 1
ATOM 3103 O O . THR B 1 140 ? 21.218 51.239 22.164 1.00 16.41 140 THR B O 1
ATOM 3107 N N . LEU B 1 141 ? 18.980 50.994 22.412 1.00 12.72 141 LEU B N 1
ATOM 3108 C CA . LEU B 1 141 ? 18.724 51.125 20.977 1.00 13.80 141 LEU B CA 1
ATOM 3109 C C . LEU B 1 141 ? 18.322 52.547 20.655 1.00 19.93 141 LEU B C 1
ATOM 3110 O O . LEU B 1 141 ? 17.734 53.241 21.477 1.00 21.69 141 LEU B O 1
ATOM 3115 N N . VAL B 1 142 ? 18.628 52.971 19.439 1.00 17.32 142 VAL B N 1
ATOM 3116 C CA . VAL B 1 142 ? 18.220 54.295 18.990 1.00 18.11 142 VAL B CA 1
ATOM 3117 C C . VAL B 1 142 ? 17.309 54.063 17.792 1.00 22.27 142 VAL B C 1
ATOM 3118 O O . VAL B 1 142 ? 17.767 53.876 16.671 1.00 26.00 142 VAL B O 1
ATOM 3122 N N . LEU B 1 143 ? 16.012 54.027 18.048 1.00 25.86 143 LEU B N 1
ATOM 3123 C CA . LEU B 1 143 ? 15.055 53.639 17.027 1.00 29.42 143 LEU B CA 1
ATOM 3124 C C . LEU B 1 143 ? 14.220 54.836 16.614 1.00 34.96 143 LEU B C 1
ATOM 3125 O O . LEU B 1 143 ? 13.818 55.635 17.458 1.00 34.76 143 LEU B O 1
ATOM 3130 N N . CYS B 1 144 ? 13.962 54.976 15.319 1.00 36.05 144 CYS B N 1
ATOM 3131 C CA . CYS B 1 144 ? 12.958 55.939 14.895 1.00 39.88 144 CYS B CA 1
ATOM 3132 C C . CYS B 1 144 ? 11.584 55.344 15.182 1.00 39.31 144 CYS B C 1
ATOM 3133 O O . CYS B 1 144 ? 11.370 54.147 14.992 1.00 38.09 144 CYS B O 1
ATOM 3136 N N . PRO B 1 145 ? 10.658 56.170 15.685 1.00 39.78 145 PRO B N 1
ATOM 3137 C CA . PRO B 1 145 ? 9.337 55.672 16.081 1.00 47.57 145 PRO B CA 1
ATOM 3138 C C . PRO B 1 145 ? 8.667 54.846 14.983 1.00 44.16 145 PRO B C 1
ATOM 3139 O O . PRO B 1 145 ? 7.941 53.896 15.284 1.00 40.87 145 PRO B O 1
ATOM 3143 N N . GLU B 1 146 ? 8.931 55.188 13.727 1.00 42.58 146 GLU B N 1
ATOM 3144 C CA . GLU B 1 146 ? 8.286 54.508 12.611 1.00 51.23 146 GLU B CA 1
ATOM 3145 C C . GLU B 1 146 ? 8.728 53.048 12.456 1.00 47.74 146 GLU B C 1
ATOM 3146 O O . GLU B 1 146 ? 8.005 52.235 11.880 1.00 50.57 146 GLU B O 1
ATOM 3152 N N . GLU B 1 147 ? 9.907 52.719 12.979 1.00 35.91 147 GLU B N 1
ATOM 3153 C CA . GLU B 1 147 ? 10.481 51.393 12.792 1.00 36.58 147 GLU B CA 1
ATOM 3154 C C . GLU B 1 147 ? 10.275 50.494 14.016 1.00 32.72 147 GLU B C 1
ATOM 3155 O O . GLU B 1 147 ? 10.569 49.310 13.957 1.00 31.34 147 GLU B O 1
ATOM 3161 N N . VAL B 1 148 ? 9.762 51.053 15.109 1.00 31.74 148 VAL B N 1
ATOM 3162 C CA . VAL B 1 148 ? 9.700 50.328 16.387 1.00 28.58 148 VAL B CA 1
ATOM 3163 C C . VAL B 1 148 ? 8.921 49.019 16.295 1.00 27.79 148 VAL B C 1
ATOM 3164 O O . VAL B 1 148 ? 9.396 47.962 16.720 1.00 28.54 148 VAL B O 1
ATOM 3168 N N . GLU B 1 149 ? 7.724 49.089 15.733 1.00 33.77 149 GLU B N 1
ATOM 3169 C CA . GLU B 1 149 ? 6.886 47.914 15.600 1.00 29.21 149 GLU B CA 1
ATOM 3170 C C . GLU B 1 149 ? 7.628 46.768 14.909 1.00 29.37 149 GLU B C 1
ATOM 3171 O O . GLU B 1 149 ? 7.657 45.642 15.419 1.00 31.54 149 GLU B O 1
ATOM 3177 N N . ALA B 1 150 ? 8.244 47.057 13.766 1.00 30.12 150 ALA B N 1
ATOM 3178 C CA . ALA B 1 150 ? 8.979 46.035 13.017 1.00 32.24 150 ALA B CA 1
ATOM 3179 C C . ALA B 1 150 ? 10.191 45.528 13.787 1.00 27.43 150 ALA B C 1
ATOM 3180 O O . ALA B 1 150 ? 10.509 44.330 13.773 1.00 24.22 150 ALA B O 1
ATOM 3182 N N . VAL B 1 151 ? 10.885 46.451 14.440 1.00 23.17 151 VAL B N 1
ATOM 3183 C CA . VAL B 1 151 ? 12.115 46.102 15.125 1.00 20.37 151 VAL B CA 1
ATOM 3184 C C . VAL B 1 151 ? 11.830 45.199 16.317 1.00 20.91 151 VAL B C 1
ATOM 3185 O O . VAL B 1 151 ? 12.523 44.210 16.537 1.00 21.96 151 VAL B O 1
ATOM 3189 N N . LEU B 1 152 ? 10.806 45.539 17.090 1.00 23.84 152 LEU B N 1
ATOM 3190 C CA . LEU B 1 152 ? 10.521 44.764 18.290 1.00 23.07 152 LEU B CA 1
ATOM 3191 C C . LEU B 1 152 ? 10.150 43.340 17.929 1.00 18.00 152 LEU B C 1
ATOM 3192 O O . LEU B 1 152 ? 10.558 42.397 18.613 1.00 22.78 152 LEU B O 1
ATOM 3197 N N . GLU B 1 153 ? 9.381 43.181 16.854 1.00 19.67 153 GLU B N 1
ATOM 3198 C CA . GLU B 1 153 ? 9.041 41.842 16.377 1.00 21.68 153 GLU B CA 1
ATOM 3199 C C . GLU B 1 153 ? 10.294 41.076 15.959 1.00 24.92 153 GLU B C 1
ATOM 3200 O O . GLU B 1 153 ? 10.414 39.883 16.224 1.00 24.07 153 GLU B O 1
ATOM 3206 N N . ALA B 1 154 ? 11.216 41.763 15.291 1.00 21.08 154 ALA B N 1
ATOM 3207 C CA . ALA B 1 154 ? 12.476 41.134 14.893 1.00 20.14 154 ALA B CA 1
ATOM 3208 C C . ALA B 1 154 ? 13.298 40.709 16.109 1.00 19.68 154 ALA B C 1
ATOM 3209 O O . ALA B 1 154 ? 13.920 39.644 16.106 1.00 19.90 154 ALA B O 1
ATOM 3211 N N . LEU B 1 155 ? 13.304 41.537 17.152 1.00 17.48 155 LEU B N 1
ATOM 3212 C CA . LEU B 1 155 ? 13.998 41.168 18.379 1.00 17.53 155 LEU B CA 1
ATOM 3213 C C . LEU B 1 155 ? 13.394 39.880 18.957 1.00 17.92 155 LEU B C 1
ATOM 3214 O O . LEU B 1 155 ? 14.111 38.977 19.372 1.00 17.45 155 LEU B O 1
ATOM 3219 N N . GLU B 1 156 ? 12.069 39.800 18.997 1.00 20.42 156 GLU B N 1
ATOM 3220 C CA . GLU B 1 156 ? 11.418 38.618 19.552 1.00 24.80 156 GLU B CA 1
ATOM 3221 C C . GLU B 1 156 ? 11.719 37.394 18.704 1.00 23.35 156 GLU B C 1
ATOM 3222 O O . GLU B 1 156 ? 11.908 36.286 19.222 1.00 22.31 156 GLU B O 1
ATOM 3228 N N . ALA B 1 157 ? 11.743 37.592 17.393 1.00 19.63 157 ALA B N 1
ATOM 3229 C CA . ALA B 1 157 ? 11.967 36.477 16.487 1.00 21.03 157 ALA B CA 1
ATOM 3230 C C . ALA B 1 157 ? 13.333 35.838 16.697 1.00 24.61 157 ALA B C 1
ATOM 3231 O O . ALA B 1 157 ? 13.519 34.644 16.418 1.00 26.20 157 ALA B O 1
ATOM 3233 N N . VAL B 1 158 ? 14.304 36.640 17.121 1.00 19.63 158 VAL B N 1
ATOM 3234 C CA . VAL B 1 158 ? 15.663 36.129 17.271 1.00 18.76 158 VAL B CA 1
ATOM 3235 C C . VAL B 1 158 ? 16.011 35.790 18.721 1.00 19.24 158 VAL B C 1
ATOM 3236 O O . VAL B 1 158 ? 17.152 35.443 19.020 1.00 22.21 158 VAL B O 1
ATOM 3240 N N . GLY B 1 159 ? 15.020 35.879 19.600 1.00 21.08 159 GLY B N 1
ATOM 3241 C CA . GLY B 1 159 ? 15.189 35.399 20.957 1.00 24.22 159 GLY B CA 1
ATOM 3242 C C . GLY B 1 159 ? 15.691 36.462 21.926 1.00 21.98 159 GLY B C 1
ATOM 3243 O O . GLY B 1 159 ? 16.126 36.131 23.034 1.00 25.28 159 GLY B O 1
ATOM 3244 N N . LEU B 1 160 ? 15.660 37.731 21.518 1.00 16.35 160 LEU B N 1
ATOM 3245 C CA . LEU B 1 160 ? 16.004 38.811 22.449 1.00 15.06 160 LEU B CA 1
ATOM 3246 C C . LEU B 1 160 ? 14.755 39.344 23.149 1.00 17.75 160 LEU B C 1
ATOM 3247 O O . LEU B 1 160 ? 13.636 39.181 22.654 1.00 24.10 160 LEU B O 1
ATOM 3252 N N . GLU B 1 161 ? 14.962 39.980 24.296 1.00 16.48 161 GLU B N 1
ATOM 3253 C CA . GLU B 1 161 ? 13.888 40.604 25.046 1.00 14.94 161 GLU B CA 1
ATOM 3254 C C . GLU B 1 161 ? 14.074 42.107 24.958 1.00 21.56 161 GLU B C 1
ATOM 3255 O O . GLU B 1 161 ? 15.192 42.585 24.803 1.00 20.13 161 GLU B O 1
ATOM 3261 N N . TRP B 1 162 ? 12.983 42.856 25.037 1.00 18.34 162 TRP B N 1
ATOM 3262 C CA . TRP B 1 162 ? 13.113 44.290 24.962 1.00 16.53 162 TRP B CA 1
ATOM 3263 C C . TRP B 1 162 ? 12.350 44.955 26.093 1.00 15.77 162 TRP B C 1
ATOM 3264 O O . TRP B 1 162 ? 11.415 44.367 26.679 1.00 19.71 162 TRP B O 1
ATOM 3275 N N . THR B 1 163 ? 12.747 46.179 26.386 1.00 14.94 163 THR B N 1
ATOM 3276 C CA . THR B 1 163 ? 12.005 47.008 27.332 1.00 15.55 163 THR B CA 1
ATOM 3277 C C . THR B 1 163 ? 12.220 48.460 26.970 1.00 17.28 163 THR B C 1
ATOM 3278 O O . THR B 1 163 ? 12.850 48.775 25.982 1.00 15.92 163 THR B O 1
ATOM 3282 N N . HIS B 1 164 ? 11.677 49.368 27.757 1.00 20.25 164 HIS B N 1
ATOM 3283 C CA . HIS B 1 164 ? 11.830 50.772 27.435 1.00 22.07 164 HIS B CA 1
ATOM 3284 C C . HIS B 1 164 ? 12.120 51.500 28.729 1.00 25.56 164 HIS B C 1
ATOM 3285 O O . HIS B 1 164 ? 11.468 51.247 29.734 1.00 26.45 164 HIS B O 1
ATOM 3292 N N . GLY B 1 165 ? 13.093 52.400 28.704 1.00 23.06 165 GLY B N 1
ATOM 3293 C CA . GLY B 1 165 ? 13.556 53.009 29.943 1.00 30.16 165 GLY B CA 1
ATOM 3294 C C . GLY B 1 165 ? 13.191 54.454 30.176 1.00 39.85 165 GLY B C 1
ATOM 3295 O O . GLY B 1 165 ? 13.770 55.104 31.049 1.00 49.28 165 GLY B O 1
ATOM 3296 N N . GLY B 1 166 ? 12.235 54.975 29.419 1.00 28.38 166 GLY B N 1
ATOM 3297 C CA . GLY B 1 166 ? 11.832 56.351 29.631 1.00 36.88 166 GLY B CA 1
ATOM 3298 C C . GLY B 1 166 ? 12.002 57.163 28.369 1.00 31.66 166 GLY B C 1
ATOM 3299 O O . GLY B 1 166 ? 11.112 57.924 28.010 1.00 36.15 166 GLY B O 1
ATOM 3300 N N . ARG B 1 167 ? 13.138 56.984 27.693 1.00 27.64 167 ARG B N 1
ATOM 3301 C CA . ARG B 1 167 ? 13.374 57.644 26.410 1.00 26.94 167 ARG B CA 1
ATOM 3302 C C . ARG B 1 167 ? 13.815 56.673 25.313 1.00 27.70 167 ARG B C 1
ATOM 3303 O O . ARG B 1 167 ? 13.585 56.930 24.136 1.00 29.10 167 ARG B O 1
ATOM 3311 N N . PHE B 1 168 ? 14.455 55.572 25.698 1.00 23.64 168 PHE B N 1
ATOM 3312 C CA . PHE B 1 168 ? 15.031 54.620 24.728 1.00 19.05 168 PHE B CA 1
ATOM 3313 C C . PHE B 1 168 ? 14.535 53.190 24.937 1.00 20.71 168 PHE B C 1
ATOM 3314 O O . PHE B 1 168 ? 14.247 52.786 26.064 1.00 19.38 168 PHE B O 1
ATOM 3322 N N . TYR B 1 169 ? 14.451 52.423 23.847 1.00 18.63 169 TYR B N 1
ATOM 3323 C CA . TYR B 1 169 ? 14.263 50.979 23.944 1.00 18.84 169 TYR B CA 1
ATOM 3324 C C . TYR B 1 169 ? 15.579 50.298 24.270 1.00 18.57 169 TYR B C 1
ATOM 3325 O O . TYR B 1 169 ? 16.648 50.818 23.964 1.00 18.60 169 TYR B O 1
ATOM 3334 N N . HIS B 1 170 ? 15.503 49.153 24.936 1.00 13.33 170 HIS B N 1
ATOM 3335 C CA . HIS B 1 170 ? 16.692 48.396 25.289 1.00 12.12 170 HIS B CA 1
ATOM 3336 C C . HIS B 1 170 ? 16.491 46.957 24.818 1.00 20.85 170 HIS B C 1
ATOM 3337 O O . HIS B 1 170 ? 15.363 46.480 24.750 1.00 18.42 170 HIS B O 1
ATOM 3344 N N . ALA B 1 171 ? 17.591 46.295 24.487 1.00 13.94 171 ALA B N 1
ATOM 3345 C CA . ALA B 1 171 ? 17.570 44.867 24.150 1.00 15.44 171 ALA B CA 1
ATOM 3346 C C . ALA B 1 171 ? 18.511 44.091 25.060 1.00 13.05 171 ALA B C 1
ATOM 3347 O O . ALA B 1 171 ? 19.612 44.538 25.368 1.00 15.40 171 ALA B O 1
ATOM 3349 N N . ALA B 1 172 ? 18.086 42.903 25.500 1.00 12.74 172 ALA B N 1
ATOM 3350 C CA . ALA B 1 172 ? 18.945 42.084 26.357 1.00 13.58 172 ALA B CA 1
ATOM 3351 C C . ALA B 1 172 ? 18.375 40.664 26.376 1.00 14.94 172 ALA B C 1
ATOM 3352 O O . ALA B 1 172 ? 17.399 40.390 25.714 1.00 16.55 172 ALA B O 1
ATOM 3354 N N . LYS B 1 173 ? 18.978 39.788 27.164 1.00 17.02 173 LYS B N 1
ATOM 3355 C CA . LYS B 1 173 ? 18.421 38.457 27.361 1.00 20.35 173 LYS B CA 1
ATOM 3356 C C . LYS B 1 173 ? 18.713 38.042 28.789 1.00 18.01 173 LYS B C 1
ATOM 3357 O O . LYS B 1 173 ? 19.871 37.812 29.151 1.00 19.01 173 LYS B O 1
ATOM 3363 N N . GLY B 1 174 ? 17.654 37.984 29.592 1.00 17.95 174 GLY B N 1
ATOM 3364 C CA . GLY B 1 174 ? 17.751 37.553 30.974 1.00 22.69 174 GLY B CA 1
ATOM 3365 C C . GLY B 1 174 ? 17.904 38.698 31.953 1.00 25.58 174 GLY B C 1
ATOM 3366 O O . GLY B 1 174 ? 18.126 38.468 33.141 1.00 30.14 174 GLY B O 1
ATOM 3367 N N . ALA B 1 175 ? 17.793 39.927 31.455 1.00 19.57 175 ALA B N 1
ATOM 3368 C CA . ALA B 1 175 ? 17.902 41.119 32.297 1.00 22.09 175 ALA B CA 1
ATOM 3369 C C . ALA B 1 175 ? 16.506 41.576 32.676 1.00 28.58 175 ALA B C 1
ATOM 3370 O O . ALA B 1 175 ? 15.747 42.024 31.825 1.00 26.35 175 ALA B O 1
ATOM 3372 N N . ASP B 1 176 ? 16.170 41.464 33.959 1.00 27.15 176 ASP B N 1
ATOM 3373 C CA . ASP B 1 176 ? 14.838 41.793 34.433 1.00 27.41 176 ASP B CA 1
ATOM 3374 C C . ASP B 1 176 ? 15.010 42.386 35.833 1.00 24.68 176 ASP B C 1
ATOM 3375 O O . ASP B 1 176 ? 15.660 41.789 36.685 1.00 23.59 176 ASP B O 1
ATOM 3380 N N . LYS B 1 177 ? 14.471 43.574 36.076 1.00 23.40 177 LYS B N 1
ATOM 3381 C CA . LYS B 1 177 ? 14.714 44.195 37.376 1.00 22.06 177 LYS B CA 1
ATOM 3382 C C . LYS B 1 177 ? 14.172 43.349 38.548 1.00 21.85 177 LYS B C 1
ATOM 3383 O O . LYS B 1 177 ? 14.795 43.278 39.605 1.00 21.95 177 LYS B O 1
ATOM 3389 N N . GLY B 1 178 ? 13.030 42.699 38.343 1.00 26.13 178 GLY B N 1
ATOM 3390 C CA . GLY B 1 178 ? 12.410 41.899 39.394 1.00 22.97 178 GLY B CA 1
ATOM 3391 C C . GLY B 1 178 ? 13.194 40.633 39.705 1.00 24.52 178 GLY B C 1
ATOM 3392 O O . GLY B 1 178 ? 13.336 40.241 40.867 1.00 26.54 178 GLY B O 1
ATOM 3393 N N . ARG B 1 179 ? 13.714 39.984 38.667 1.00 27.01 179 ARG B N 1
ATOM 3394 C CA . ARG B 1 179 ? 14.551 38.807 38.864 1.00 26.80 179 ARG B CA 1
ATOM 3395 C C . ARG B 1 179 ? 15.753 39.168 39.739 1.00 25.97 179 ARG B C 1
ATOM 3396 O O . ARG B 1 179 ? 16.091 38.456 40.694 1.00 24.86 179 ARG B O 1
ATOM 3404 N N . ALA B 1 180 ? 16.390 40.288 39.415 1.00 23.67 180 ALA B N 1
ATOM 3405 C CA . ALA B 1 180 ? 17.551 40.767 40.173 1.00 23.46 180 ALA B CA 1
ATOM 3406 C C . ALA B 1 180 ? 17.231 41.144 41.612 1.00 24.88 180 ALA B C 1
ATOM 3407 O O . ALA B 1 180 ? 18.017 40.865 42.521 1.00 22.60 180 ALA B O 1
ATOM 3409 N N . VAL B 1 181 ? 16.102 41.812 41.819 1.00 24.26 181 VAL B N 1
ATOM 3410 C CA . VAL B 1 181 ? 15.722 42.217 43.165 1.00 24.45 181 VAL B CA 1
ATOM 3411 C C . VAL B 1 181 ? 15.437 40.967 43.999 1.00 25.49 181 VAL B C 1
ATOM 3412 O O . VAL B 1 181 ? 15.843 40.873 45.162 1.00 25.96 181 VAL B O 1
ATOM 3416 N N . ALA B 1 182 ? 14.747 40.009 43.391 1.00 25.94 182 ALA B N 1
ATOM 3417 C CA . ALA B 1 182 ? 14.474 38.746 44.062 1.00 26.67 182 ALA B CA 1
ATOM 3418 C C . ALA B 1 182 ? 15.765 38.040 44.493 1.00 25.33 182 ALA B C 1
ATOM 3419 O O . ALA B 1 182 ? 15.860 37.534 45.620 1.00 27.17 182 ALA B O 1
ATOM 3421 N N . ARG B 1 183 ? 16.749 38.019 43.600 1.00 25.07 183 ARG B N 1
ATOM 3422 C CA A ARG B 1 183 ? 18.041 37.403 43.880 0.34 29.41 183 ARG B CA 1
ATOM 3423 C CA B ARG B 1 183 ? 18.035 37.393 43.893 0.66 30.33 183 ARG B CA 1
ATOM 3424 C C . ARG B 1 183 ? 18.739 38.102 45.045 1.00 31.02 183 ARG B C 1
ATOM 3425 O O . ARG B 1 183 ? 19.229 37.457 45.967 1.00 27.33 183 ARG B O 1
ATOM 3440 N N . LEU B 1 184 ? 18.786 39.431 44.993 1.00 25.31 184 LEU B N 1
ATOM 3441 C CA . LEU B 1 184 ? 19.420 40.205 46.053 1.00 25.83 184 LEU B CA 1
ATOM 3442 C C . LEU B 1 184 ? 18.730 40.019 47.401 1.00 26.96 184 LEU B C 1
ATOM 3443 O O . LEU B 1 184 ? 19.395 39.903 48.426 1.00 27.74 184 LEU B O 1
ATOM 3448 N N . ARG B 1 185 ? 17.403 39.991 47.413 1.00 24.79 185 ARG B N 1
ATOM 3449 C CA . ARG B 1 185 ? 16.697 39.769 48.679 1.00 26.55 185 ARG B CA 1
ATOM 3450 C C . ARG B 1 185 ? 17.035 38.394 49.275 1.00 28.67 185 ARG B C 1
ATOM 3451 O O . ARG B 1 185 ? 17.182 38.248 50.489 1.00 29.78 185 ARG B O 1
ATOM 3459 N N . ALA B 1 186 ? 17.181 37.403 48.402 1.00 28.14 186 ALA B N 1
ATOM 3460 C CA . ALA B 1 186 ? 17.533 36.038 48.803 1.00 31.09 186 ALA B CA 1
ATOM 3461 C C . ALA B 1 186 ? 18.970 35.966 49.308 1.00 32.95 186 ALA B C 1
ATOM 3462 O O . ALA B 1 186 ? 19.317 35.093 50.112 1.00 33.54 186 ALA B O 1
ATOM 3464 N N . LEU B 1 187 ? 19.795 36.905 48.854 1.00 31.17 187 LEU B N 1
ATOM 3465 C CA . LEU B 1 187 ? 21.181 37.016 49.304 1.00 31.74 187 LEU B CA 1
ATOM 3466 C C . LEU B 1 187 ? 21.377 38.000 50.464 1.00 33.83 187 LEU B C 1
ATOM 3467 O O . LEU B 1 187 ? 22.514 38.301 50.837 1.00 35.18 187 LEU B O 1
ATOM 3472 N N . TRP B 1 188 ? 20.287 38.507 51.033 1.00 29.58 188 TRP B N 1
ATOM 3473 C CA . TRP B 1 188 ? 20.407 39.520 52.081 1.00 31.00 188 TRP B CA 1
ATOM 3474 C C . TRP B 1 188 ? 20.844 38.883 53.403 1.00 34.37 188 TRP B C 1
ATOM 3475 O O . TRP B 1 188 ? 20.314 37.848 53.796 1.00 37.50 188 TRP B O 1
ATOM 3486 N N . PRO B 1 189 ? 21.823 39.505 54.075 1.00 36.29 189 PRO B N 1
ATOM 3487 C CA . PRO B 1 189 ? 22.412 39.011 55.327 1.00 39.44 189 PRO B CA 1
ATOM 3488 C C . PRO B 1 189 ? 21.389 38.941 56.460 1.00 41.82 189 PRO B C 1
ATOM 3489 O O . PRO B 1 189 ? 21.507 38.105 57.359 1.00 44.87 189 PRO B O 1
ATOM 3493 N N . ASP B 1 190 ? 20.394 39.817 56.411 1.00 45.67 190 ASP B N 1
ATOM 3494 C CA . ASP B 1 190 ? 19.372 39.886 57.451 1.00 42.97 190 ASP B CA 1
ATOM 3495 C C . ASP B 1 190 ? 17.992 39.610 56.862 1.00 43.64 190 ASP B C 1
ATOM 3496 O O . ASP B 1 190 ? 17.354 40.503 56.309 1.00 41.94 190 ASP B O 1
ATOM 3501 N N . PRO B 1 191 ? 17.529 38.359 56.972 1.00 39.15 191 PRO B N 1
ATOM 3502 C CA . PRO B 1 191 ? 16.263 37.941 56.364 1.00 46.49 191 PRO B CA 1
ATOM 3503 C C . PRO B 1 191 ? 15.093 38.817 56.792 1.00 43.61 191 PRO B C 1
ATOM 3504 O O . PRO B 1 191 ? 14.223 39.105 55.980 1.00 42.94 191 PRO B O 1
ATOM 3508 N N . GLU B 1 192 ? 15.071 39.234 58.053 1.00 45.42 192 GLU B N 1
A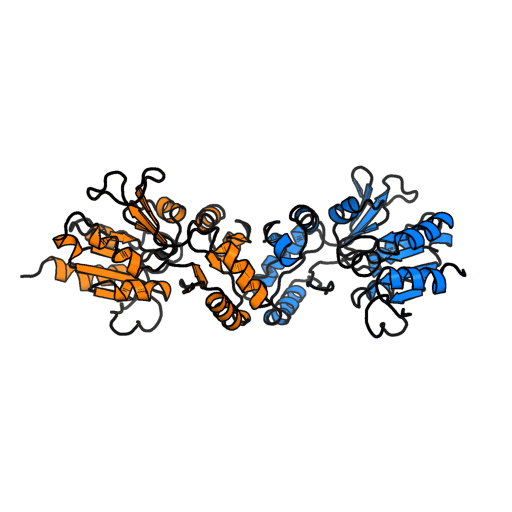TOM 3509 C CA . GLU B 1 192 ? 13.984 40.070 58.543 1.00 44.65 192 GLU B CA 1
ATOM 3510 C C . GLU B 1 192 ? 13.988 41.419 57.841 1.00 39.94 192 GLU B C 1
ATOM 3511 O O . GLU B 1 192 ? 12.939 41.948 57.483 1.00 45.34 192 GLU B O 1
ATOM 3517 N N . GLU B 1 193 ? 15.177 41.974 57.651 1.00 41.14 193 GLU B N 1
ATOM 3518 C CA . GLU B 1 193 ? 15.306 43.273 57.017 1.00 39.58 193 GLU B CA 1
ATOM 3519 C C . GLU B 1 193 ? 14.805 43.213 55.575 1.00 36.37 193 GLU B C 1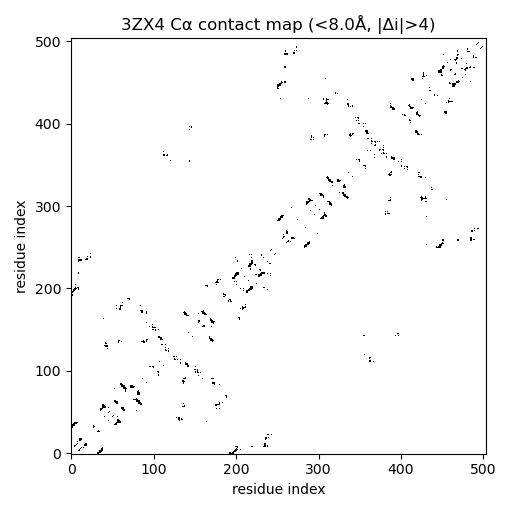
ATOM 3520 O O . GLU B 1 193 ? 14.196 44.158 55.088 1.00 37.98 193 GLU B O 1
ATOM 3526 N N . ALA B 1 194 ? 15.054 42.085 54.917 1.00 33.69 194 ALA B N 1
ATOM 3527 C CA . ALA B 1 194 ? 14.680 41.891 53.513 1.00 33.53 194 ALA B CA 1
ATOM 3528 C C . ALA B 1 194 ? 13.220 41.444 53.336 1.00 35.79 194 ALA B C 1
ATOM 3529 O O . ALA B 1 194 ? 12.709 41.402 52.222 1.00 35.16 194 ALA B O 1
ATOM 3531 N N . ARG B 1 195 ? 12.549 41.125 54.441 1.00 35.31 195 ARG B N 1
ATOM 3532 C CA . ARG B 1 195 ? 11.170 40.648 54.384 1.00 38.31 195 ARG B CA 1
ATOM 3533 C C . ARG B 1 195 ? 10.193 41.631 53.723 1.00 34.51 195 ARG B C 1
ATOM 3534 O O . ARG B 1 195 ? 9.288 41.215 53.000 1.00 43.62 195 ARG B O 1
ATOM 3542 N N . PHE B 1 196 ? 10.379 42.926 53.959 1.00 36.23 196 PHE B N 1
ATOM 3543 C CA . PHE B 1 196 ? 9.497 43.934 53.377 1.00 33.72 196 PHE B CA 1
ATOM 3544 C C . PHE B 1 196 ? 10.234 44.830 52.392 1.00 31.49 196 PHE B C 1
ATOM 3545 O O . PHE B 1 196 ? 11.090 45.624 52.786 1.00 32.90 196 PHE B O 1
ATOM 3553 N N . ALA B 1 197 ? 9.887 44.702 51.117 1.00 27.86 197 ALA B N 1
ATOM 3554 C CA . ALA B 1 197 ? 10.559 45.462 50.063 1.00 30.46 197 ALA B CA 1
ATOM 3555 C C . ALA B 1 197 ? 9.692 46.577 49.486 1.00 29.95 197 ALA B C 1
ATOM 3556 O O . ALA B 1 197 ? 8.507 46.393 49.232 1.00 30.40 197 ALA B O 1
ATOM 3558 N N . VAL B 1 198 ? 10.305 47.735 49.279 1.00 28.72 198 VAL B N 1
ATOM 3559 C CA . VAL B 1 198 ? 9.663 48.852 48.603 1.00 27.73 198 VAL B CA 1
ATOM 3560 C C . VAL B 1 198 ? 10.345 49.029 47.257 1.00 28.68 198 VAL B C 1
ATOM 3561 O O . VAL B 1 198 ? 11.555 48.858 47.166 1.00 27.36 198 VAL B O 1
ATOM 3565 N N . GLY B 1 199 ? 9.565 49.346 46.222 1.00 23.36 199 GLY B N 1
ATOM 3566 C CA . GLY B 1 199 ? 10.104 49.624 44.900 1.00 23.80 199 GLY B CA 1
ATOM 3567 C C . GLY B 1 199 ? 9.525 50.898 44.310 1.00 29.89 199 GLY B C 1
ATOM 3568 O O . GLY B 1 199 ? 8.312 51.069 44.263 1.00 29.46 199 GLY B O 1
ATOM 3569 N N . LEU B 1 200 ? 10.401 51.792 43.852 1.00 24.49 200 LEU B N 1
ATOM 3570 C CA . LEU B 1 200 ? 9.973 53.043 43.239 1.00 23.26 200 LEU B CA 1
ATOM 3571 C C . LEU B 1 200 ? 10.566 53.126 41.852 1.00 27.11 200 LEU B C 1
ATOM 3572 O O . LEU B 1 200 ? 11.720 52.757 41.643 1.00 30.36 200 LEU B O 1
ATOM 3577 N N . GLY B 1 201 ? 9.772 53.616 40.907 1.00 27.65 201 GLY B N 1
ATOM 3578 C CA . GLY B 1 201 ? 10.221 53.715 39.535 1.00 25.60 201 GLY B CA 1
ATOM 3579 C C . GLY B 1 201 ? 9.302 54.579 38.699 1.00 29.64 201 GLY B C 1
ATOM 3580 O O . GLY B 1 201 ? 8.292 55.083 39.198 1.00 28.55 201 GLY B O 1
ATOM 3581 N N . ASP B 1 202 ? 9.639 54.747 37.423 1.00 29.07 202 ASP B N 1
ATOM 3582 C CA . ASP B 1 202 ? 8.907 55.693 36.594 1.00 30.16 202 ASP B CA 1
ATOM 3583 C C . ASP B 1 202 ? 8.638 55.249 35.151 1.00 30.58 202 ASP B C 1
ATOM 3584 O O . ASP B 1 202 ? 8.002 55.981 34.419 1.00 30.67 202 ASP B O 1
ATOM 3589 N N . SER B 1 203 ? 9.124 54.079 34.746 1.00 28.11 203 SER B N 1
ATOM 3590 C CA . SER B 1 203 ? 9.030 53.658 33.343 1.00 28.43 203 SER B CA 1
ATOM 3591 C C . SER B 1 203 ? 8.745 52.169 33.163 1.00 27.14 203 SER B C 1
ATOM 3592 O O . SER B 1 203 ? 8.653 51.420 34.137 1.00 26.88 203 SER B O 1
ATOM 3595 N N . LEU B 1 204 ? 8.629 51.745 31.903 1.00 24.10 204 LEU B N 1
ATOM 3596 C CA . LEU B 1 204 ? 8.266 50.366 31.588 1.00 27.62 204 LEU B CA 1
ATOM 3597 C C . LEU B 1 204 ? 9.265 49.373 32.168 1.00 27.13 204 LEU B C 1
ATOM 3598 O O . LEU B 1 204 ? 8.880 48.277 32.603 1.00 26.77 204 LEU B O 1
ATOM 3603 N N . ASN B 1 205 ? 10.539 49.756 32.214 1.00 25.55 205 ASN B N 1
ATOM 3604 C CA . ASN B 1 205 ? 11.556 48.828 32.717 1.00 26.47 205 ASN B CA 1
ATOM 3605 C C . ASN B 1 205 ? 11.433 48.581 34.217 1.00 29.66 205 ASN B C 1
ATOM 3606 O O . ASN B 1 205 ? 12.101 47.713 34.766 1.00 26.89 205 ASN B O 1
ATOM 3611 N N . ASP B 1 206 ? 10.556 49.341 34.869 1.00 27.45 206 ASP B N 1
ATOM 3612 C CA . ASP B 1 206 ? 10.298 49.171 36.297 1.00 26.36 206 ASP B CA 1
ATOM 3613 C C . ASP B 1 206 ? 9.104 48.272 36.642 1.00 25.41 206 ASP B C 1
ATOM 3614 O O . ASP B 1 206 ? 8.893 47.951 37.813 1.00 25.55 206 ASP B O 1
ATOM 3619 N N . LEU B 1 207 ? 8.320 47.872 35.645 1.00 27.77 207 LEU B N 1
ATOM 3620 C CA . LEU B 1 207 ? 7.172 47.007 35.901 1.00 27.72 207 LEU B CA 1
ATOM 3621 C C . LEU B 1 207 ? 7.589 45.707 36.586 1.00 28.90 207 LEU B C 1
ATOM 3622 O O . LEU B 1 207 ? 6.924 45.257 37.524 1.00 30.18 207 LEU B O 1
ATOM 3627 N N . PRO B 1 208 ? 8.699 45.103 36.140 1.00 29.16 208 PRO B N 1
ATOM 3628 C CA . PRO B 1 208 ? 9.123 43.892 36.849 1.00 31.10 208 PRO B CA 1
ATOM 3629 C C . PRO B 1 208 ? 9.592 44.189 38.273 1.00 27.14 208 PRO B C 1
ATOM 3630 O O . PRO B 1 208 ? 9.473 43.322 39.134 1.00 29.53 208 PRO B O 1
ATOM 3634 N N . LEU B 1 209 ? 10.104 45.392 38.518 1.00 26.58 209 LEU B N 1
ATOM 3635 C CA . LEU B 1 209 ? 10.481 45.797 39.871 1.00 26.91 209 LEU B CA 1
ATOM 3636 C C . LEU B 1 209 ? 9.230 45.844 40.742 1.00 25.94 209 LEU B C 1
ATOM 3637 O O . LEU B 1 209 ? 9.217 45.285 41.831 1.00 28.65 209 LEU B O 1
ATOM 3642 N N . PHE B 1 210 ? 8.165 46.474 40.251 1.00 29.50 210 PHE B N 1
ATOM 3643 C CA . PHE B 1 210 ? 6.936 46.578 41.051 1.00 27.33 210 PHE B CA 1
ATOM 3644 C C . PHE B 1 210 ? 6.361 45.212 41.407 1.00 31.95 210 PHE B C 1
ATOM 3645 O O . PHE B 1 210 ? 5.750 45.049 42.456 1.00 32.61 210 PHE B O 1
ATOM 3653 N N . ARG B 1 211 ? 6.543 44.230 40.533 1.00 30.96 211 ARG B N 1
ATOM 3654 C CA . ARG B 1 211 ? 6.011 42.900 40.797 1.00 26.14 211 ARG B CA 1
ATOM 3655 C C . ARG B 1 211 ? 6.842 42.136 41.817 1.00 34.04 211 ARG B C 1
ATOM 3656 O O . ARG B 1 211 ? 6.372 41.173 42.412 1.00 38.02 211 ARG B O 1
ATOM 3664 N N . ALA B 1 212 ? 8.069 42.587 42.040 1.00 30.07 212 ALA B N 1
ATOM 3665 C CA . ALA B 1 212 ? 8.996 41.874 42.906 1.00 30.14 212 ALA B CA 1
ATOM 3666 C C . ALA B 1 212 ? 9.078 42.470 44.308 1.00 29.18 212 ALA B C 1
ATOM 3667 O O . ALA B 1 212 ? 9.864 42.014 45.139 1.00 29.11 212 ALA B O 1
ATOM 3669 N N . VAL B 1 213 ? 8.288 43.504 44.562 1.00 27.91 213 VAL B N 1
ATOM 3670 C CA . VAL B 1 213 ? 8.330 44.149 45.873 1.00 28.66 213 VAL B CA 1
ATOM 3671 C C . VAL B 1 213 ? 6.986 44.070 46.578 1.00 31.22 213 VAL B C 1
ATOM 3672 O O . VAL B 1 213 ? 5.982 43.670 45.996 1.00 31.25 213 VAL B O 1
ATOM 3676 N N . ASP B 1 214 ? 6.979 44.453 47.844 1.00 29.20 214 ASP B N 1
ATOM 3677 C CA . ASP B 1 214 ? 5.768 44.372 48.645 1.00 32.10 214 ASP B CA 1
ATOM 3678 C C . ASP B 1 214 ? 4.984 45.680 48.606 1.00 34.08 214 ASP B C 1
ATOM 3679 O O . ASP B 1 214 ? 3.767 45.693 48.784 1.00 39.61 214 ASP B O 1
ATOM 3684 N N . LEU B 1 215 ? 5.691 46.779 48.364 1.00 31.49 215 LEU B N 1
ATOM 3685 C CA . LEU B 1 215 ? 5.056 48.084 48.259 1.00 28.62 215 LEU B CA 1
ATOM 3686 C C . LEU B 1 215 ? 5.637 48.819 47.071 1.00 29.95 215 LEU B C 1
ATOM 3687 O O . LEU B 1 215 ? 6.801 49.185 47.101 1.00 29.04 215 LEU B O 1
ATOM 3692 N N . ALA B 1 216 ? 4.817 49.059 46.048 1.00 27.77 216 ALA B N 1
ATOM 3693 C CA . ALA B 1 216 ? 5.296 49.655 44.802 1.00 29.76 216 ALA B CA 1
ATOM 3694 C C . ALA B 1 216 ? 4.828 51.105 44.675 1.00 28.20 216 ALA B C 1
ATOM 3695 O O . ALA B 1 216 ? 3.681 51.422 44.996 1.00 32.23 216 ALA B O 1
ATOM 3697 N N . VAL B 1 217 ? 5.709 51.982 44.205 1.00 27.71 217 VAL B N 1
ATOM 3698 C CA . VAL B 1 217 ? 5.345 53.390 44.041 1.00 27.11 217 VAL B CA 1
ATOM 3699 C C . VAL B 1 217 ? 5.831 53.918 42.700 1.00 29.52 217 VAL B C 1
ATOM 3700 O O . VAL B 1 217 ? 7.007 53.793 42.361 1.00 28.47 217 VAL B O 1
ATOM 3704 N N . TYR B 1 218 ? 4.910 54.508 41.945 1.00 28.63 218 TYR B N 1
ATOM 3705 C CA . TYR B 1 218 ? 5.206 55.057 40.635 1.00 33.56 218 TYR B CA 1
ATOM 3706 C C . TYR B 1 218 ? 5.415 56.564 40.737 1.00 29.20 218 TYR B C 1
ATOM 3707 O O . TYR B 1 218 ? 4.550 57.287 41.239 1.00 33.72 218 TYR B O 1
ATOM 3716 N N . VAL B 1 219 ? 6.554 57.049 40.248 1.00 30.17 219 VAL B N 1
ATOM 3717 C CA . VAL B 1 219 ? 6.809 58.489 40.242 1.00 30.25 219 VAL B CA 1
ATOM 3718 C C . VAL B 1 219 ? 7.037 59.030 38.836 1.00 32.40 219 VAL B C 1
ATOM 3719 O O . VAL B 1 219 ? 7.707 60.043 38.650 1.00 30.92 219 VAL B O 1
ATOM 3723 N N . GLY B 1 220 ? 6.470 58.345 37.846 1.00 30.25 220 GLY B N 1
ATOM 3724 C CA . GLY B 1 220 ? 6.562 58.793 36.467 1.00 33.66 220 GLY B CA 1
ATOM 3725 C C . GLY B 1 220 ? 5.433 59.734 36.075 1.00 35.05 220 GLY B C 1
ATOM 3726 O O . GLY B 1 220 ? 4.628 60.167 36.912 1.00 35.83 220 GLY B O 1
ATOM 3727 N N . ARG B 1 221 ? 5.375 60.062 34.792 1.00 34.91 221 ARG B N 1
ATOM 3728 C CA . ARG B 1 221 ? 4.335 60.950 34.284 1.00 44.97 221 ARG B CA 1
ATOM 3729 C C . ARG B 1 221 ? 3.043 60.171 34.039 0.73 39.93 221 ARG B C 1
ATOM 3730 O O . ARG B 1 221 ? 3.077 58.982 33.742 1.00 40.39 221 ARG B O 1
ATOM 3738 N N . GLY B 1 222 ? 1.906 60.846 34.165 1.00 44.31 222 GLY B N 1
ATOM 3739 C CA . GLY B 1 222 ? 0.627 60.226 33.873 1.00 50.31 222 GLY B CA 1
ATOM 3740 C C . GLY B 1 222 ? 0.160 59.260 34.944 1.00 48.28 222 GLY B C 1
ATOM 3741 O O . GLY B 1 222 ? 0.658 59.278 36.070 1.00 42.87 222 GLY B O 1
ATOM 3742 N N . ASP B 1 223 ? -0.808 58.420 34.585 1.00 53.65 223 ASP B N 1
ATOM 3743 C CA . ASP B 1 223 ? -1.396 57.456 35.511 1.00 54.89 223 ASP B CA 1
ATOM 3744 C C . ASP B 1 223 ? -0.449 56.298 35.814 1.00 39.08 223 ASP B C 1
ATOM 3745 O O . ASP B 1 223 ? 0.329 55.881 34.958 1.00 50.16 223 ASP B O 1
ATOM 3750 N N . PRO B 1 224 ? -0.526 55.763 37.040 1.00 44.53 224 PRO B N 1
ATOM 3751 C CA . PRO B 1 224 ? 0.322 54.645 37.459 1.00 43.97 224 PRO B CA 1
ATOM 3752 C C . PRO B 1 224 ? -0.142 53.334 36.848 1.00 43.50 224 PRO B C 1
ATOM 3753 O O . PRO B 1 224 ? -1.303 53.218 36.462 1.00 47.21 224 PRO B O 1
ATOM 3757 N N . PRO B 1 225 ? 0.756 52.348 36.764 1.00 42.15 225 PRO B N 1
ATOM 3758 C CA . PRO B 1 225 ? 0.311 50.989 36.452 1.00 38.74 225 PRO B CA 1
ATOM 3759 C C . PRO B 1 225 ? -0.631 50.528 37.561 1.00 41.58 225 PRO B C 1
ATOM 3760 O O . PRO B 1 225 ? -0.568 51.045 38.679 1.00 44.56 225 PRO B O 1
ATOM 3764 N N . GLU B 1 226 ? -1.499 49.570 37.269 1.00 44.05 226 GLU B N 1
ATOM 3765 C CA . GLU B 1 226 ? -2.482 49.158 38.265 1.00 52.65 226 GLU B CA 1
ATOM 3766 C C . GLU B 1 226 ? -1.832 48.581 39.527 1.00 51.16 226 GLU B C 1
ATOM 3767 O O . GLU B 1 226 ? -0.860 47.828 39.449 1.00 43.64 226 GLU B O 1
ATOM 3773 N N . GLY B 1 227 ? -2.369 48.954 40.686 1.00 55.25 227 GLY B N 1
ATOM 3774 C CA . GLY B 1 227 ? -1.906 48.418 41.954 1.00 49.26 227 GLY B CA 1
ATOM 3775 C C . GLY B 1 227 ? -0.644 49.071 42.479 1.00 46.72 227 GLY B C 1
ATOM 3776 O O . GLY B 1 227 ? -0.123 48.691 43.525 1.00 49.44 227 GLY B O 1
ATOM 3777 N N . VAL B 1 228 ? -0.138 50.053 41.745 1.00 34.42 228 VAL B N 1
ATOM 3778 C CA . VAL B 1 228 ? 1.029 50.792 42.196 1.00 38.13 228 VAL B CA 1
ATOM 3779 C C . VAL B 1 228 ? 0.534 52.143 42.683 1.00 38.64 228 VAL B C 1
ATOM 3780 O O . VAL B 1 228 ? -0.434 52.684 42.142 1.00 41.10 228 VAL B O 1
ATOM 3784 N N . LEU B 1 229 ? 1.181 52.677 43.714 1.00 35.85 229 LEU B N 1
ATOM 3785 C CA . LEU B 1 229 ? 0.769 53.949 44.283 1.00 37.79 229 LEU B CA 1
ATOM 3786 C C . LEU B 1 229 ? 1.314 55.083 43.440 1.00 41.48 229 LEU B C 1
ATOM 3787 O O . LEU B 1 229 ? 2.355 54.935 42.808 1.00 37.43 229 LEU B O 1
ATOM 3792 N N . ALA B 1 230 ? 0.606 56.208 43.435 1.00 33.75 230 ALA B N 1
ATOM 3793 C CA . ALA B 1 230 ? 1.086 57.419 42.777 1.00 39.42 230 ALA B CA 1
ATOM 3794 C C . ALA B 1 230 ? 1.547 58.473 43.782 1.00 40.31 230 ALA B C 1
ATOM 3795 O O . ALA B 1 230 ? 1.275 58.378 44.981 1.00 39.48 230 ALA B O 1
ATOM 3797 N N . THR B 1 231 ? 2.244 59.481 43.272 1.00 34.38 231 THR B N 1
ATOM 3798 C CA . THR B 1 231 ? 2.619 60.649 44.051 1.00 36.54 231 THR B CA 1
ATOM 3799 C C . THR B 1 231 ? 2.116 61.882 43.305 1.00 40.26 231 THR B C 1
ATOM 3800 O O . THR B 1 231 ? 1.855 61.817 42.098 1.00 42.98 231 THR B O 1
ATOM 3804 N N . PRO B 1 232 ? 1.966 63.011 44.014 1.00 37.79 232 PRO B N 1
ATOM 3805 C CA . PRO B 1 232 ? 1.422 64.216 43.381 1.00 39.55 232 PRO B CA 1
ATOM 3806 C C . PRO B 1 232 ? 2.361 64.788 42.325 1.00 40.01 232 PRO B C 1
ATOM 3807 O O . PRO B 1 232 ? 1.905 65.455 41.392 1.00 41.79 232 PRO B O 1
ATOM 3811 N N . ALA B 1 233 ? 3.657 64.541 42.484 1.00 37.12 233 ALA B N 1
ATOM 3812 C CA . ALA B 1 233 ? 4.651 65.062 41.549 1.00 37.80 233 ALA B CA 1
ATOM 3813 C C . ALA B 1 233 ? 5.634 63.970 41.161 1.00 34.85 233 ALA B C 1
ATOM 3814 O O . ALA B 1 233 ? 5.903 63.067 41.942 1.00 33.70 233 ALA B O 1
ATOM 3816 N N . PRO B 1 234 ? 6.175 64.049 39.939 1.00 37.51 234 PRO B N 1
ATOM 3817 C CA . PRO B 1 234 ? 7.098 63.026 39.453 1.00 36.37 234 PRO B CA 1
ATOM 3818 C C . PRO B 1 234 ? 8.531 63.235 39.939 1.00 34.60 234 PRO B C 1
ATOM 3819 O O . PRO B 1 234 ? 8.858 64.282 40.500 1.00 39.18 234 PRO B O 1
ATOM 3823 N N . GLY B 1 235 ? 9.375 62.233 39.723 1.00 33.70 235 GLY B N 1
ATOM 3824 C CA . GLY B 1 235 ? 10.793 62.351 40.005 1.00 38.21 235 GLY B CA 1
ATOM 3825 C C . GLY B 1 235 ? 11.126 62.426 41.485 1.00 30.68 235 GLY B C 1
ATOM 3826 O O . GLY B 1 235 ? 10.388 61.901 42.329 1.00 32.95 235 GLY B O 1
ATOM 3827 N N . PRO B 1 236 ? 12.258 63.071 41.813 1.00 34.05 236 PRO B N 1
ATOM 3828 C CA . PRO B 1 236 ? 12.735 63.219 43.196 1.00 30.91 236 PRO B CA 1
ATOM 3829 C C . PRO B 1 236 ? 11.699 63.806 44.166 1.00 37.25 236 PRO B C 1
ATOM 3830 O O . PRO B 1 236 ? 11.695 63.437 45.343 1.00 38.87 236 PRO B O 1
ATOM 3834 N N . GLU B 1 237 ? 10.843 64.709 43.700 1.00 32.58 237 GLU B N 1
ATOM 3835 C CA . GLU B 1 237 ? 9.779 65.220 44.562 1.00 42.09 237 GLU B CA 1
ATOM 3836 C C . GLU B 1 237 ? 8.775 64.116 44.884 1.00 40.10 237 GLU B C 1
ATOM 3837 O O . GLU B 1 237 ? 8.178 64.096 45.961 1.00 38.42 237 GLU B O 1
ATOM 3843 N N . GLY B 1 238 ? 8.589 63.199 43.942 1.00 38.16 238 GLY B N 1
ATOM 3844 C CA . GLY B 1 238 ? 7.752 62.039 44.181 1.00 38.07 238 GLY B CA 1
ATOM 3845 C C . GLY B 1 238 ? 8.411 61.073 45.148 1.00 35.56 238 GLY B C 1
ATOM 3846 O O . GLY B 1 238 ? 7.760 60.504 46.022 1.00 32.35 238 GLY B O 1
ATOM 3847 N N . PHE B 1 239 ? 9.714 60.875 44.982 1.00 31.20 239 PHE B N 1
ATOM 3848 C CA . PHE B 1 239 ? 10.454 60.009 45.887 1.00 32.09 239 PHE B CA 1
ATOM 3849 C C . PHE B 1 239 ? 10.373 60.579 47.306 1.00 30.29 239 PHE B C 1
ATOM 3850 O O . PHE B 1 239 ? 10.080 59.861 48.265 1.00 30.05 239 PHE B O 1
ATOM 3858 N N . ARG B 1 240 ? 10.621 61.879 47.441 1.00 32.34 240 ARG B N 1
ATOM 3859 C CA . ARG B 1 240 ? 10.566 62.521 48.755 1.00 31.22 240 ARG B CA 1
ATOM 3860 C C . ARG B 1 240 ? 9.187 62.327 49.380 1.00 39.14 240 ARG B C 1
ATOM 3861 O O . ARG B 1 240 ? 9.063 61.976 50.553 1.00 34.87 240 ARG B O 1
ATOM 3869 N N . TYR B 1 241 ? 8.148 62.562 48.587 1.00 37.29 241 TYR B N 1
ATOM 3870 C CA . TYR B 1 241 ? 6.779 62.430 49.065 1.00 38.53 241 TYR B CA 1
ATOM 3871 C C . TYR B 1 241 ? 6.516 61.013 49.565 1.00 34.00 241 TYR B C 1
ATOM 3872 O O . TYR B 1 241 ? 5.910 60.820 50.623 1.00 40.24 241 TYR B O 1
ATOM 3881 N N . ALA B 1 242 ? 6.974 60.026 48.798 1.00 31.93 242 ALA B N 1
ATOM 3882 C CA . ALA B 1 242 ? 6.727 58.630 49.136 1.00 34.33 242 ALA B CA 1
ATOM 3883 C C . ALA B 1 242 ? 7.399 58.258 50.450 1.00 35.11 242 ALA B C 1
ATOM 3884 O O . ALA B 1 242 ? 6.816 57.555 51.281 1.00 34.66 242 ALA B O 1
ATOM 3886 N N . VAL B 1 243 ? 8.630 58.726 50.637 1.00 33.40 243 VAL B N 1
ATOM 3887 C CA . VAL B 1 243 ? 9.342 58.461 51.879 1.00 37.51 243 VAL B CA 1
ATOM 3888 C C . VAL B 1 243 ? 8.556 59.027 53.047 1.00 41.40 243 VAL B C 1
ATOM 3889 O O . VAL B 1 243 ? 8.324 58.346 54.048 1.00 35.03 243 VAL B O 1
ATOM 3893 N N . GLU B 1 244 ? 8.127 60.276 52.910 1.00 41.97 244 GLU B N 1
ATOM 3894 C CA . GLU B 1 244 ? 7.469 60.952 54.011 1.00 39.45 244 GLU B CA 1
ATOM 3895 C C . GLU B 1 244 ? 6.055 60.452 54.289 1.00 44.01 244 GLU B C 1
ATOM 3896 O O . GLU B 1 244 ? 5.631 60.420 55.442 1.00 45.70 244 GLU B O 1
ATOM 3902 N N . ARG B 1 245 ? 5.324 60.056 53.253 1.00 41.08 245 ARG B N 1
ATOM 3903 C CA . ARG B 1 245 ? 3.938 59.641 53.456 1.00 49.29 245 ARG B CA 1
ATOM 3904 C C . ARG B 1 245 ? 3.737 58.135 53.574 1.00 46.03 245 ARG B C 1
ATOM 3905 O O . ARG B 1 245 ? 2.867 57.678 54.312 1.00 44.17 245 ARG B O 1
ATOM 3913 N N . TYR B 1 246 ? 4.531 57.368 52.837 1.00 42.26 246 TYR B N 1
ATOM 3914 C CA . TYR B 1 246 ? 4.328 55.925 52.761 1.00 44.48 246 TYR B CA 1
ATOM 3915 C C . TYR B 1 246 ? 5.265 55.124 53.667 1.00 48.28 246 TYR B C 1
ATOM 3916 O O . TYR B 1 246 ? 4.857 54.121 54.252 1.00 48.78 246 TYR B O 1
ATOM 3925 N N . LEU B 1 247 ? 6.514 55.564 53.785 1.00 42.97 247 LEU B N 1
ATOM 3926 C CA . LEU B 1 247 ? 7.520 54.781 54.507 1.00 41.30 247 LEU B CA 1
ATOM 3927 C C . LEU B 1 247 ? 7.688 55.152 55.975 1.00 51.87 247 LEU B C 1
ATOM 3928 O O . LEU B 1 247 ? 7.632 54.285 56.846 1.00 53.76 247 LEU B O 1
ATOM 3933 N N . LEU B 1 248 ? 7.914 56.433 56.246 1.00 54.38 248 LEU B N 1
ATOM 3934 C CA . LEU B 1 248 ? 8.145 56.878 57.618 1.00 48.89 248 LEU B CA 1
ATOM 3935 C C . LEU B 1 248 ? 7.088 56.362 58.591 1.00 56.96 248 LEU B C 1
ATOM 3936 O O . LEU B 1 248 ? 7.430 55.894 59.674 1.00 58.41 248 LEU B O 1
ATOM 3941 N N . PRO B 1 249 ? 5.801 56.451 58.217 1.00 62.55 249 PRO B N 1
ATOM 3942 C CA . PRO B 1 249 ? 4.765 55.927 59.113 1.00 66.33 249 PRO B CA 1
ATOM 3943 C C . PRO B 1 249 ? 4.945 54.435 59.389 1.00 58.54 249 PRO B C 1
ATOM 3944 O O . PRO B 1 249 ? 4.785 54.003 60.530 1.00 55.61 249 PRO B O 1
ATOM 3948 N N . ARG B 1 250 ? 5.280 53.668 58.356 1.00 69.25 250 ARG B N 1
ATOM 3949 C CA . ARG B 1 250 ? 5.462 52.223 58.488 1.00 68.99 250 ARG B CA 1
ATOM 3950 C C . ARG B 1 250 ? 6.680 51.852 59.336 1.00 73.61 250 ARG B C 1
ATOM 3951 O O . ARG B 1 250 ? 6.797 50.719 59.802 1.00 79.71 250 ARG B O 1
ATOM 3959 N N . LEU B 1 251 ? 7.579 52.809 59.540 1.00 64.00 251 LEU B N 1
ATOM 3960 C CA . LEU B 1 251 ? 8.854 52.530 60.195 1.00 65.32 251 LEU B CA 1
ATOM 3961 C C . LEU B 1 251 ? 8.799 52.655 61.709 1.00 77.52 251 LEU B C 1
ATOM 3962 O O . LEU B 1 251 ? 9.736 52.264 62.403 1.00 73.60 251 LEU B O 1
ATOM 3967 N N . SER B 1 252 ? 7.703 53.205 62.215 1.00 92.94 252 SER B N 1
ATOM 3968 C CA . SER B 1 252 ? 7.489 53.285 63.653 1.00 108.08 252 SER B CA 1
ATOM 3969 C C . SER B 1 252 ? 6.493 52.216 64.092 1.00 116.87 252 SER B C 1
ATOM 3970 O O . SER B 1 252 ? 6.886 51.168 64.605 1.00 118.46 252 SER B O 1
ATOM 3973 N N . ARG B 1 253 ? 5.207 52.485 63.881 1.00 121.14 253 ARG B N 1
ATOM 3974 C CA . ARG B 1 253 ? 4.152 51.508 64.145 1.00 126.11 253 ARG B CA 1
ATOM 3975 C C . ARG B 1 253 ? 4.078 51.058 65.606 1.00 130.18 253 ARG B C 1
ATOM 3976 O O . ARG B 1 253 ? 5.092 50.997 66.304 1.00 131.94 253 ARG B O 1
ATOM 3984 N N . ARG B 1 254 ? 2.865 50.750 66.055 1.00 129.77 254 ARG B N 1
ATOM 3985 C CA . ARG B 1 254 ? 2.637 50.219 67.396 1.00 127.76 254 ARG B CA 1
ATOM 3986 C C . ARG B 1 254 ? 2.860 51.267 68.484 1.00 131.00 254 ARG B C 1
ATOM 3987 O O . ARG B 1 254 ? 2.300 51.172 69.577 1.00 132.47 254 ARG B O 1
ATOM 3995 N N . GLY B 1 255 ? 3.598 52.234 68.297 1.00 132.34 255 GLY B N 1
#

InterPro domains:
  IPR006379 HAD-superfamily hydrolase, subfamily IIB [TIGR01484] (2-219)
  IPR006381 HAD-superfamily hydrolase, superfamily IIB, MPGP [TIGR01486] (2-247)
  IPR006381 HAD-superfamily hydrolase, superfamily IIB, MPGP [cd07507] (2-240)
  IPR023214 HAD superfamily [G3DSA:3.40.50.1000] (2-239)
  IPR033980 Mannosyl-3-phosphoglycerate phosphatase, thermophiles [TIGR02461] (2-220)
  IPR036412 HAD-like superfamily [SSF56784] (2-222)

Organism: Thermus thermophilus (strain ATCC BAA-163 / DSM 7039 / HB27) (NCBI:txid262724)

Sequence (504 aa):
MIVFTDLDGTLLDERGELGPAREALERLRALGVPVVPVTAKTRKEVEALGLEPPFIVENGGGLYLPRDWPVRRAGRPKGGYRVVSLAWPYRKVRARLREAEALAGRPILGYGDLTAEEAVARLTGLSREEAARRAKAREYDETLVLCCPEEVEAVLEALEAVGLEWTTHGGRFYHAAKGADKGRAVARLRALWPDPEEARRFAVGLGDSLNDLPLFRRAVDLAVYVGRGDPPEGVLATPAPGPEGFRYAVERYLLPRMIVFTDLDGTLLDERGELGPARREALERLRRALGVPVVPVTAKTRKEVEALGLEPPFIVENGGGLYLPRDWPVRAGRRPKGGYRVVSLAWPYRKKVRARLREAEALAGRPILGYGDLTAEEAVARLTGLSRREAARRAKAREYDETLVLCPEEVEAVLEALEAVGLEWTHGGRFYHAAKGADKGRAVARRLRALWPDPEEARFAVGLGDSLNDLPLFRAVDLAVYVGRGDPPEGVLATPAPGPEGFRYAVERYLLPRLSRR

Foldseek 3Di:
DEEEEEQEQAQADDVGAGDLQVVLVVVCVVVVHHYEYAYLADPLLCVVRVDDDQYAYNLQQKGWHAQVQVFDDAPDDVRTHIHGQWDWPVVQVVLLVQLCVQLVHDWDWLQNDQLVVQCVVPVHDSVSSVRRSPGTFKTWTDDDPVSVVSSQVSLVVSPWDWDARPPTIMIGGRRHRLVNLLVVLVRHPDVVSSVAYEYEEADPSCVSVQVNGDAAEHQHDDDDPPPHHYAPHHYSVRVSVCSVPPNPVD/DEEEEEQPFACADPQRANVLQVVLVVVCVVLVHHYEYAYLFAPLLCVVNVDDDQYAYNLQQKGWAAPPQVFDDADDDDRIHIDGQFDWPVVQVVLLVQLCVQLVHDKDWLLNDQLVVQCVVSVHDSVSSVRRSPGTFKTWTDDDPVSVVSSCVSCVVSQWHWWQAQDTIMIGGRRASLVNLLVVLVSHPDVVSSVAYEYEGAGRSCPSVQVNGDAYAYQYPDDDDPPHHYAPHHHSVRSSRCSVPPPPVVSPDD

CATH classification: 3.40.50.1000 (+1 more: 3.30.980.20)